Protein AF-A0AAW0VYF6-F1 (afdb_monomer_lite)

Foldseek 3Di:
DVVVVVVVVVVVVVVVVVVVVVVVVVVVVVVVVVVVVVVVVVVVVVVVVVVVVVVVVVVVVVVVVVVVVVVVVVVVVVVVVVVVVVVVVVVVVVVVVVVVVVVVVVVVVVVVVVVVVVVVVVVVVVVVVVVVVVVVVVVVVVVVVVVVVVVVVVVVVVVVVVPDDDDDDDDDDDDDDDDDDPPVVVVVVVVVVVVVVVVVVVVVVVVVVVVVVVVVVVVVVVVVVVVVVPDDDDDDDDDDDDDDDDDDDDPVVVVVVVVVVVVVVVVVVVVVVVVVVVVVVVVVVVVVVVVVVVVVVVVVVVVVVVVVVVVVVVVVVVVVVVVVVVVVVLVVVVVVLLVVLLVLLVVVDVVVDVPPPVSVVVNVVSVVVPPDDPDDDDDDDDPDDDDDDDDDDPDDDDDDDDDDDDDDDDDDDDDDDDDDDDDDDDDDDDDDDDDDDDDDDPSRVVSVVSVVVVVVSVVVVPPPPPPPDPDPVDPPDDPDD

Structure (mmCIF, N/CA/C/O backbone):
data_AF-A0AAW0VYF6-F1
#
_entry.id   AF-A0AAW0VYF6-F1
#
loop_
_atom_site.group_PDB
_atom_site.id
_atom_site.type_symbol
_atom_site.label_atom_id
_atom_site.label_alt_id
_atom_site.label_comp_id
_atom_site.label_asym_id
_atom_site.label_entity_id
_atom_site.label_seq_id
_atom_site.pdbx_PDB_ins_code
_atom_site.Cartn_x
_atom_site.Cartn_y
_atom_site.Cartn_z
_atom_site.occupancy
_atom_site.B_iso_or_equiv
_atom_site.auth_seq_id
_atom_site.auth_comp_id
_atom_site.auth_asym_id
_atom_site.auth_atom_id
_atom_site.pdbx_PDB_model_num
ATOM 1 N N . MET A 1 1 ? 61.467 30.767 -73.022 1.00 60.12 1 MET A N 1
ATOM 2 C CA . MET A 1 1 ? 61.068 32.018 -72.328 1.00 60.12 1 MET A CA 1
ATOM 3 C C . MET A 1 1 ? 59.554 32.211 -72.197 1.00 60.12 1 MET A C 1
ATOM 5 O O . MET A 1 1 ? 59.116 32.407 -71.076 1.00 60.12 1 MET A O 1
ATOM 9 N N . GLN A 1 2 ? 58.729 32.192 -73.259 1.00 68.88 2 GLN A N 1
ATOM 10 C CA . GLN A 1 2 ? 57.257 32.307 -73.104 1.00 68.88 2 GLN A CA 1
ATOM 11 C C . GLN A 1 2 ? 56.594 31.010 -72.595 1.00 68.88 2 GLN A C 1
ATOM 13 O O . GLN A 1 2 ? 55.731 31.084 -71.726 1.00 68.88 2 GLN A O 1
ATOM 18 N N . SER A 1 3 ? 57.045 29.833 -73.049 1.00 76.38 3 SER A N 1
ATOM 19 C CA . SER A 1 3 ? 56.560 28.525 -72.561 1.00 76.38 3 SER A CA 1
ATOM 20 C C . SER A 1 3 ? 56.814 28.326 -71.061 1.00 76.38 3 SER A C 1
ATOM 22 O O . SER A 1 3 ? 55.912 27.949 -70.318 1.00 76.38 3 SER A O 1
ATOM 24 N N . ASP A 1 4 ? 58.011 28.683 -70.590 1.00 80.81 4 ASP A N 1
ATOM 25 C CA . ASP A 1 4 ? 58.389 28.559 -69.174 1.00 80.81 4 ASP A CA 1
ATOM 26 C C . ASP A 1 4 ? 57.577 29.505 -68.283 1.00 80.81 4 ASP A C 1
ATOM 28 O O . ASP A 1 4 ? 57.214 29.145 -67.168 1.00 80.81 4 ASP A O 1
ATOM 32 N N . LYS A 1 5 ? 57.214 30.694 -68.792 1.00 83.50 5 LYS A N 1
ATOM 33 C CA . LYS A 1 5 ? 56.317 31.630 -68.095 1.00 83.50 5 LYS A CA 1
ATOM 34 C C . LYS A 1 5 ? 54.907 31.061 -67.941 1.00 83.50 5 LYS A C 1
ATOM 36 O O . LYS A 1 5 ? 54.306 31.225 -66.885 1.00 83.50 5 LYS A O 1
ATOM 41 N N . VAL A 1 6 ? 54.386 30.377 -68.962 1.00 86.50 6 VAL A N 1
ATOM 42 C CA . VAL A 1 6 ? 53.064 29.729 -68.902 1.00 86.50 6 VAL A CA 1
ATOM 43 C C . VAL A 1 6 ? 53.088 28.514 -67.970 1.00 86.50 6 VAL A C 1
ATOM 45 O O . VAL A 1 6 ? 52.163 28.339 -67.178 1.00 86.50 6 VAL A O 1
ATOM 48 N N . ALA A 1 7 ? 54.148 27.702 -68.009 1.00 88.25 7 ALA A N 1
ATOM 49 C CA . ALA A 1 7 ? 54.330 26.578 -67.092 1.00 88.25 7 ALA A CA 1
ATOM 50 C C . ALA A 1 7 ? 54.465 27.046 -65.632 1.00 88.25 7 ALA A C 1
ATOM 52 O O . ALA A 1 7 ? 53.787 26.514 -64.754 1.00 88.25 7 ALA A O 1
ATOM 53 N N . ALA A 1 8 ? 55.255 28.096 -65.380 1.00 86.19 8 ALA A N 1
ATOM 54 C CA . ALA A 1 8 ? 55.389 28.704 -64.060 1.00 86.19 8 ALA A CA 1
ATOM 55 C C . ALA A 1 8 ? 54.064 29.303 -63.564 1.00 86.19 8 ALA A C 1
ATOM 57 O O . ALA A 1 8 ? 53.697 29.086 -62.414 1.00 86.19 8 ALA A O 1
ATOM 58 N N . ALA A 1 9 ? 53.302 29.994 -64.420 1.00 87.94 9 ALA A N 1
ATOM 59 C CA . ALA A 1 9 ? 51.987 30.523 -64.056 1.00 87.94 9 ALA A CA 1
ATOM 60 C C . ALA A 1 9 ? 51.004 29.404 -63.672 1.00 87.94 9 ALA A C 1
ATOM 62 O O . ALA A 1 9 ? 50.344 29.508 -62.643 1.00 87.94 9 ALA A O 1
ATOM 63 N N . ARG A 1 10 ? 50.960 28.301 -64.436 1.00 90.44 10 ARG A N 1
ATOM 64 C CA . ARG A 1 10 ? 50.130 27.129 -64.103 1.00 90.44 10 ARG A CA 1
ATOM 65 C C . ARG A 1 10 ? 50.548 26.480 -62.782 1.00 90.44 10 ARG A C 1
ATOM 67 O O . ARG A 1 10 ? 49.679 26.176 -61.971 1.00 90.44 10 ARG A O 1
ATOM 74 N N . ALA A 1 11 ? 51.848 26.318 -62.539 1.00 94.00 11 ALA A N 1
ATOM 75 C CA . ALA A 1 11 ? 52.360 25.789 -61.274 1.00 94.00 11 ALA A CA 1
ATOM 76 C C . ALA A 1 11 ? 52.029 26.710 -60.085 1.00 94.00 11 ALA A C 1
ATOM 78 O O . ALA A 1 11 ? 51.655 26.236 -59.016 1.00 94.00 11 ALA A O 1
ATOM 79 N N . LEU A 1 12 ? 52.101 28.033 -60.270 1.00 92.25 12 LEU A N 1
ATOM 80 C CA . LEU A 1 12 ? 51.695 29.006 -59.253 1.00 92.25 12 LEU A CA 1
ATOM 81 C C . LEU A 1 12 ? 50.190 28.941 -58.970 1.00 92.25 12 LEU A C 1
ATOM 83 O O . LEU A 1 12 ? 49.800 28.986 -57.806 1.00 92.25 12 LEU A O 1
ATOM 87 N N . THR A 1 13 ? 49.347 28.783 -59.995 1.00 92.94 13 THR A N 1
ATOM 88 C CA . THR A 1 13 ? 47.901 28.581 -59.814 1.00 92.94 13 THR A CA 1
ATOM 89 C C . THR A 1 13 ? 47.601 27.284 -59.065 1.00 92.94 13 THR A C 1
ATOM 91 O O . THR A 1 13 ? 46.800 27.305 -58.138 1.00 92.94 13 THR A O 1
ATOM 94 N N . GLN A 1 14 ? 48.275 26.180 -59.402 1.00 94.12 14 GLN A N 1
ATOM 95 C CA . GLN A 1 14 ? 48.118 24.904 -58.695 1.00 94.12 14 GLN A CA 1
ATOM 96 C C . GLN A 1 14 ? 48.561 25.006 -57.233 1.00 94.12 14 GLN A C 1
ATOM 98 O O . GLN A 1 14 ? 47.829 24.595 -56.343 1.00 94.12 14 GLN A O 1
ATOM 103 N N . ASN A 1 15 ? 49.710 25.626 -56.959 1.00 94.69 15 ASN A N 1
ATOM 104 C CA . ASN A 1 15 ? 50.162 25.856 -55.586 1.00 94.69 15 ASN A CA 1
ATOM 105 C C . ASN A 1 15 ? 49.206 26.761 -54.806 1.00 94.69 15 ASN A C 1
ATOM 107 O O . ASN A 1 15 ? 49.029 26.568 -53.606 1.00 94.69 15 ASN A O 1
ATOM 111 N N . LYS A 1 16 ? 48.584 27.743 -55.469 1.00 95.56 16 LYS A N 1
ATOM 112 C CA . LYS A 1 16 ? 47.554 28.578 -54.850 1.00 95.56 16 LYS A CA 1
ATOM 113 C C . LYS A 1 16 ? 46.322 27.747 -54.481 1.00 95.56 16 LYS A C 1
ATOM 115 O O . LYS A 1 16 ? 45.887 27.819 -53.342 1.00 95.56 16 LYS A O 1
ATOM 120 N N . GLN A 1 17 ? 45.825 26.919 -55.399 1.00 94.81 17 GLN A N 1
ATOM 121 C CA . GLN A 1 17 ? 44.690 26.026 -55.141 1.00 94.81 17 GLN A CA 1
ATOM 122 C C . GLN A 1 17 ? 44.990 25.009 -54.035 1.00 94.81 17 GLN A C 1
ATOM 124 O O . GLN A 1 17 ? 44.157 24.797 -53.165 1.00 94.81 17 GLN A O 1
ATOM 129 N N . LEU A 1 18 ? 46.187 24.417 -54.020 1.00 95.88 18 LEU A N 1
ATOM 130 C CA . LEU A 1 18 ? 46.600 23.496 -52.958 1.00 95.88 18 LEU A CA 1
ATOM 131 C C . LEU A 1 18 ? 46.678 24.192 -51.596 1.00 95.88 18 LEU A C 1
ATOM 133 O O . LEU A 1 18 ? 46.304 23.596 -50.592 1.00 95.88 18 LEU A O 1
ATOM 137 N N . LYS A 1 19 ? 47.138 25.449 -51.547 1.00 96.94 19 LYS A N 1
ATOM 138 C CA . LYS A 1 19 ? 47.112 26.247 -50.314 1.00 96.94 19 LYS A CA 1
ATOM 139 C C . LYS A 1 19 ? 45.686 26.539 -49.860 1.00 96.94 19 LYS A C 1
ATOM 141 O O . LYS A 1 19 ? 45.402 26.337 -48.691 1.00 96.94 19 LYS A O 1
ATOM 146 N N . GLU A 1 20 ? 44.802 26.936 -50.774 1.00 96.19 20 GLU A N 1
ATOM 147 C CA . GLU A 1 20 ? 43.382 27.168 -50.473 1.00 96.19 20 GLU A CA 1
ATOM 148 C C . GLU A 1 20 ? 42.718 25.884 -49.927 1.00 96.19 20 GLU A C 1
ATOM 150 O O . GLU A 1 20 ? 42.061 25.925 -48.890 1.00 96.19 20 GLU A O 1
ATOM 155 N N . GLN A 1 21 ? 42.975 24.723 -50.541 1.00 95.06 21 GLN A N 1
ATOM 156 C CA . GLN A 1 21 ? 42.491 23.424 -50.050 1.00 95.06 21 GLN A CA 1
ATOM 157 C C . GLN A 1 21 ? 43.081 23.042 -48.685 1.00 95.06 21 GLN A C 1
ATOM 159 O O . GLN A 1 21 ? 42.386 22.472 -47.843 1.00 95.06 21 GLN A O 1
ATOM 164 N N . LEU A 1 22 ? 44.363 23.337 -48.450 1.00 96.31 22 LEU A N 1
ATOM 165 C CA . LEU A 1 22 ? 45.013 23.064 -47.170 1.00 96.31 22 LEU A CA 1
ATOM 166 C C . LEU A 1 22 ? 44.443 23.952 -46.057 1.00 96.31 22 LEU A C 1
ATOM 168 O O . LEU A 1 22 ? 44.199 23.460 -44.958 1.00 96.31 22 LEU A O 1
ATOM 172 N N . GLU A 1 23 ? 44.205 25.231 -46.343 1.00 95.75 23 GLU A N 1
ATOM 173 C CA . GLU A 1 23 ? 43.579 26.180 -45.417 1.00 95.75 23 GLU A CA 1
ATOM 174 C C . GLU A 1 23 ? 42.137 25.769 -45.085 1.00 95.75 23 GLU A C 1
ATOM 176 O O . GLU A 1 23 ? 41.746 25.791 -43.916 1.00 95.75 23 GLU A O 1
ATOM 181 N N . GLU A 1 24 ? 41.361 25.314 -46.074 1.00 96.38 24 GLU A N 1
ATOM 182 C CA . GLU A 1 24 ? 40.008 24.789 -45.857 1.00 96.38 24 GLU A CA 1
ATOM 183 C C . GLU A 1 24 ? 40.021 23.540 -44.964 1.00 96.38 24 GLU A C 1
ATOM 185 O O . GLU A 1 24 ? 39.260 23.461 -43.996 1.00 96.38 24 GLU A O 1
ATOM 190 N N . LEU A 1 25 ? 40.932 22.595 -45.222 1.00 95.88 25 LEU A N 1
ATOM 191 C CA . LEU A 1 25 ? 41.072 21.389 -44.406 1.00 95.88 25 LEU A CA 1
ATOM 192 C C . LEU A 1 25 ? 41.497 21.722 -42.968 1.00 95.88 25 LEU A C 1
ATOM 194 O O . LEU A 1 25 ? 40.961 21.152 -42.019 1.00 95.88 25 LEU A O 1
ATOM 198 N N . GLN A 1 26 ? 42.440 22.652 -42.794 1.00 95.62 26 GLN A N 1
ATOM 199 C CA . GLN A 1 26 ? 42.881 23.112 -41.475 1.00 95.62 26 GLN A CA 1
ATOM 200 C C . GLN A 1 26 ? 41.742 23.788 -40.708 1.00 95.62 26 GLN A C 1
ATOM 202 O O . GLN A 1 26 ? 41.527 23.481 -39.535 1.00 95.62 26 GLN A O 1
ATOM 207 N N . SER A 1 27 ? 40.975 24.654 -41.371 1.00 96.06 27 SER A N 1
ATOM 208 C CA . SER A 1 27 ? 39.793 25.294 -40.790 1.00 96.06 27 SER A CA 1
ATOM 209 C C . SER A 1 27 ? 38.741 24.258 -40.378 1.00 96.06 27 SER A C 1
ATOM 211 O O . SER A 1 27 ? 38.289 24.248 -39.231 1.00 96.06 27 SER A O 1
ATOM 213 N N . GLY A 1 28 ? 38.420 23.312 -41.267 1.00 97.12 28 GLY A N 1
ATOM 214 C CA . GLY A 1 28 ? 37.497 22.214 -40.982 1.00 97.12 28 GLY A CA 1
ATOM 215 C C . GLY A 1 28 ? 37.961 21.340 -39.814 1.00 97.12 28 GLY A C 1
ATOM 216 O O . GLY A 1 28 ? 37.156 20.992 -38.948 1.00 97.12 28 GLY A O 1
ATOM 217 N N . PHE A 1 29 ? 39.262 21.042 -39.733 1.00 97.19 29 PHE A N 1
ATOM 218 C CA . PHE A 1 29 ? 39.845 20.289 -38.625 1.00 97.19 29 PHE A CA 1
ATOM 219 C C . PHE A 1 29 ? 39.711 21.033 -37.293 1.00 97.19 29 PHE A C 1
ATOM 221 O O . PHE A 1 29 ? 39.291 20.430 -36.308 1.00 97.19 29 PHE A O 1
ATOM 228 N N . ILE A 1 30 ? 40.003 22.337 -37.253 1.00 97.38 30 ILE A N 1
ATOM 229 C CA . ILE A 1 30 ? 39.857 23.154 -36.038 1.00 97.38 30 ILE A CA 1
ATOM 230 C C . ILE A 1 30 ? 38.393 23.193 -35.593 1.00 97.38 30 ILE A C 1
ATOM 232 O O . ILE A 1 30 ? 38.102 22.953 -34.422 1.00 97.38 30 ILE A O 1
ATOM 236 N N . ILE A 1 31 ? 37.458 23.435 -36.517 1.00 96.75 31 ILE A N 1
ATOM 237 C CA . ILE A 1 31 ? 36.021 23.475 -36.211 1.00 96.75 31 ILE A CA 1
ATOM 238 C C . ILE A 1 31 ? 35.548 22.120 -35.674 1.00 96.75 31 ILE A C 1
ATOM 240 O O . ILE A 1 31 ? 34.869 22.066 -34.648 1.00 96.75 31 ILE A O 1
ATOM 244 N N . MET A 1 32 ? 35.924 21.018 -36.327 1.00 95.19 32 MET A N 1
ATOM 245 C CA . MET A 1 32 ? 35.526 19.678 -35.898 1.00 95.19 32 MET A CA 1
ATOM 246 C C . MET A 1 32 ? 36.180 19.283 -34.571 1.00 95.19 32 MET A C 1
ATOM 248 O O . MET A 1 32 ? 35.522 18.671 -33.734 1.00 95.19 32 MET A O 1
ATOM 252 N N . SER A 1 33 ? 37.435 19.672 -34.342 1.00 97.00 33 SER A N 1
ATOM 253 C CA . SER A 1 33 ? 38.137 19.455 -33.075 1.00 97.00 33 SER A CA 1
ATOM 254 C C . SER A 1 33 ? 37.480 20.227 -31.931 1.00 97.00 33 SER A C 1
ATOM 256 O O . SER A 1 33 ? 37.228 19.649 -30.877 1.00 97.00 33 SER A O 1
ATOM 258 N N . ASN A 1 34 ? 37.126 21.496 -32.148 1.00 96.94 34 ASN A N 1
ATOM 259 C CA . ASN A 1 34 ? 36.417 22.307 -31.157 1.00 96.94 34 ASN A CA 1
ATOM 260 C C . ASN A 1 34 ? 35.023 21.742 -30.867 1.00 96.94 34 ASN A C 1
ATOM 262 O O . ASN A 1 34 ? 34.639 21.610 -29.709 1.00 96.94 34 ASN A O 1
ATOM 266 N N . LYS A 1 35 ? 34.285 21.330 -31.905 1.00 97.31 35 LYS A N 1
ATOM 267 C CA . LYS A 1 35 ? 32.969 20.699 -31.738 1.00 97.31 35 LYS A CA 1
ATOM 268 C C . LYS A 1 35 ? 33.070 19.359 -31.010 1.00 97.31 35 LYS A C 1
ATOM 270 O O . LYS A 1 35 ? 32.222 19.054 -30.177 1.00 97.31 35 LYS A O 1
ATOM 275 N N . LYS A 1 36 ? 34.107 18.565 -31.294 1.00 97.31 36 LYS A N 1
ATOM 276 C CA . LYS A 1 36 ? 34.393 17.324 -30.567 1.00 97.31 36 LYS A CA 1
ATOM 277 C C . LYS A 1 36 ? 34.651 17.618 -29.091 1.00 97.31 36 LYS A C 1
ATOM 279 O O . LYS A 1 36 ? 34.055 16.944 -28.262 1.00 97.31 36 LYS A O 1
ATOM 284 N N . LEU A 1 37 ? 35.471 18.625 -28.782 1.00 97.25 37 LEU A N 1
ATOM 285 C CA . LEU A 1 37 ? 35.759 19.035 -27.406 1.00 97.25 37 LEU A CA 1
ATOM 286 C C . LEU A 1 37 ? 34.483 19.461 -26.664 1.00 97.25 37 LEU A C 1
ATOM 288 O O . LEU A 1 37 ? 34.203 18.953 -25.581 1.00 97.25 37 LEU A O 1
ATOM 292 N N . GLU A 1 38 ? 33.662 20.316 -27.275 1.00 97.50 38 GLU A N 1
ATOM 293 C CA . GLU A 1 38 ? 32.407 20.780 -26.674 1.00 97.50 38 GLU A CA 1
ATOM 294 C C . GLU A 1 38 ? 31.431 19.621 -26.409 1.00 97.50 38 GLU A C 1
ATOM 296 O O . GLU A 1 38 ? 30.803 19.554 -25.351 1.00 97.50 38 GLU A O 1
ATOM 301 N N . LEU A 1 39 ? 31.315 18.678 -27.351 1.00 97.00 39 LEU A N 1
ATOM 302 C CA . LEU A 1 39 ? 30.488 17.484 -27.172 1.00 97.00 39 LEU A CA 1
ATOM 303 C C . LEU A 1 39 ? 31.026 16.583 -26.056 1.00 97.00 39 LEU A C 1
ATOM 305 O O . LEU A 1 39 ? 30.230 16.058 -25.280 1.00 97.00 39 LEU A O 1
ATOM 309 N N . THR A 1 40 ? 32.348 16.423 -25.940 1.00 95.81 40 THR A N 1
ATOM 310 C CA . THR A 1 40 ? 32.945 15.639 -24.849 1.00 95.81 40 THR A CA 1
ATOM 311 C C . THR A 1 40 ? 32.747 16.296 -23.487 1.00 95.81 40 THR A C 1
ATOM 313 O O . THR A 1 40 ? 32.388 15.601 -22.543 1.00 95.81 40 THR A O 1
ATOM 316 N N . GLU A 1 41 ? 32.872 17.622 -23.384 1.00 97.38 41 GLU A N 1
ATOM 317 C CA . GLU A 1 41 ? 32.613 18.346 -22.132 1.00 97.38 41 GLU A CA 1
ATOM 318 C C . GLU A 1 41 ? 31.139 18.272 -21.719 1.00 97.38 41 GLU A C 1
ATOM 320 O O . GLU A 1 41 ? 30.823 18.123 -20.539 1.00 97.38 41 GLU A O 1
ATOM 325 N N . LYS A 1 42 ? 30.213 18.376 -22.684 1.00 97.69 42 LYS A N 1
ATOM 326 C CA . LYS A 1 42 ? 28.777 18.194 -22.428 1.00 97.69 42 LYS A CA 1
ATOM 327 C C . LYS A 1 42 ? 28.483 16.777 -21.947 1.00 97.69 42 LYS A C 1
ATOM 329 O O . LYS A 1 42 ? 27.793 16.617 -20.947 1.00 97.69 42 LYS A O 1
ATOM 334 N N . LEU A 1 43 ? 29.049 15.767 -22.606 1.00 96.88 43 LEU A N 1
ATOM 335 C CA . LEU A 1 43 ? 28.892 14.373 -22.199 1.00 96.88 43 LEU A CA 1
ATOM 336 C C . LEU A 1 43 ? 29.418 14.133 -20.776 1.00 96.88 43 LEU A C 1
ATOM 338 O O . LEU A 1 43 ? 28.752 13.473 -19.986 1.00 96.88 43 LEU A O 1
ATOM 342 N N . GLU A 1 44 ? 30.580 14.686 -20.430 1.00 95.44 44 GLU A N 1
ATOM 343 C CA . GLU A 1 44 ? 31.162 14.552 -19.092 1.00 95.44 44 GLU A CA 1
ATOM 344 C C . GLU A 1 44 ? 30.286 15.208 -18.015 1.00 95.44 44 GLU A C 1
ATOM 346 O O . GLU A 1 44 ? 30.034 14.604 -16.969 1.00 95.44 44 GLU A O 1
ATOM 351 N N . LYS A 1 45 ? 29.734 16.397 -18.291 1.00 97.12 45 LYS A N 1
ATOM 352 C CA . LYS A 1 45 ? 28.771 17.062 -17.397 1.00 97.12 45 LYS A CA 1
ATOM 353 C C . LYS A 1 45 ? 27.520 16.212 -17.179 1.00 97.12 45 LYS A C 1
ATOM 355 O O . LYS A 1 45 ? 27.141 15.995 -16.030 1.00 97.12 45 LYS A O 1
ATOM 360 N N . GLU A 1 46 ? 26.925 15.683 -18.246 1.00 95.31 46 GLU A N 1
ATOM 361 C CA . GLU A 1 46 ? 25.750 14.806 -18.145 1.00 95.31 46 GLU A CA 1
ATOM 362 C C . GLU A 1 46 ? 26.059 13.513 -17.376 1.00 95.31 46 GLU A C 1
ATOM 364 O O . GLU A 1 46 ? 25.257 13.067 -16.557 1.00 95.31 46 GLU A O 1
ATOM 369 N N . LEU A 1 47 ? 27.247 12.926 -17.557 1.00 95.56 47 LEU A N 1
ATOM 370 C CA . LEU A 1 47 ? 27.681 11.758 -16.783 1.00 95.56 47 LEU A CA 1
ATOM 371 C C . LEU A 1 47 ? 27.822 12.073 -15.287 1.00 95.56 47 LEU A C 1
ATOM 373 O O . LEU A 1 47 ? 27.416 11.261 -14.451 1.00 95.56 47 LEU A O 1
ATOM 377 N N . HIS A 1 48 ? 28.358 13.244 -14.935 1.00 96.50 48 HIS A N 1
ATOM 378 C CA . HIS A 1 48 ? 28.436 13.688 -13.544 1.00 96.50 48 HIS A CA 1
ATOM 379 C C . HIS A 1 48 ? 27.054 13.910 -12.927 1.00 96.50 48 HIS A C 1
ATOM 381 O O . HIS A 1 48 ? 26.813 13.441 -11.813 1.00 96.50 48 HIS A O 1
ATOM 387 N N . VAL A 1 49 ? 26.138 14.558 -13.652 1.00 97.50 49 VAL A N 1
ATOM 388 C CA . VAL A 1 49 ? 24.751 14.759 -13.206 1.00 97.50 49 VAL A CA 1
ATOM 389 C C . VAL A 1 49 ? 24.047 13.417 -13.026 1.00 97.50 49 VAL A C 1
ATOM 391 O O . VAL A 1 49 ? 23.476 13.164 -11.968 1.00 97.50 49 VAL A O 1
ATOM 394 N N . ARG A 1 50 ? 24.169 12.501 -13.994 1.00 95.69 50 ARG A N 1
ATOM 395 C CA . ARG A 1 50 ? 23.628 11.138 -13.890 1.00 95.69 50 ARG A CA 1
ATOM 396 C C . ARG A 1 50 ? 24.161 10.408 -12.657 1.00 95.69 50 ARG A C 1
ATOM 398 O O . ARG A 1 50 ? 23.401 9.729 -11.972 1.00 95.69 50 ARG A O 1
ATOM 405 N N . LYS A 1 51 ? 25.457 10.536 -12.356 1.00 97.38 51 LYS A N 1
ATOM 406 C CA . LYS A 1 51 ? 26.057 9.920 -11.164 1.00 97.38 51 LYS A CA 1
ATOM 407 C C . LYS A 1 51 ? 25.487 10.508 -9.871 1.00 97.38 51 LYS A C 1
ATOM 409 O O . LYS A 1 51 ? 25.207 9.740 -8.957 1.00 97.38 51 LYS A O 1
ATOM 414 N N . ALA A 1 52 ? 25.305 11.826 -9.805 1.00 96.94 52 ALA A N 1
ATOM 415 C CA . ALA A 1 52 ? 24.712 12.492 -8.647 1.00 96.94 52 ALA A CA 1
ATOM 416 C C . ALA A 1 52 ? 23.252 12.058 -8.431 1.00 96.94 52 ALA A C 1
ATOM 418 O O . ALA A 1 52 ? 22.900 11.642 -7.332 1.00 96.94 52 ALA A O 1
ATOM 419 N N . LEU A 1 53 ? 22.441 12.039 -9.494 1.00 95.62 53 LEU A N 1
ATOM 420 C CA . LEU A 1 53 ? 21.052 11.570 -9.432 1.00 95.62 53 LEU A CA 1
ATOM 421 C C . LEU A 1 53 ? 20.960 10.103 -9.000 1.00 95.62 53 LEU A C 1
ATOM 423 O O . LEU A 1 53 ? 20.126 9.754 -8.174 1.00 95.62 53 LEU A O 1
ATOM 427 N N . ASN A 1 54 ? 21.846 9.236 -9.497 1.00 96.06 54 ASN A N 1
ATOM 428 C CA . ASN A 1 54 ? 21.885 7.838 -9.065 1.00 96.06 54 ASN A CA 1
ATOM 429 C C . ASN A 1 54 ? 22.235 7.687 -7.576 1.00 96.06 54 ASN A C 1
ATOM 431 O O . ASN A 1 54 ? 21.717 6.784 -6.924 1.00 96.06 54 ASN A O 1
ATOM 435 N N . GLN A 1 55 ? 23.106 8.546 -7.036 1.00 97.12 55 GLN A N 1
ATOM 436 C CA . GLN A 1 55 ? 23.410 8.560 -5.602 1.00 97.12 55 GLN A CA 1
ATOM 437 C C . GLN A 1 55 ? 22.200 9.020 -4.784 1.00 97.12 55 GLN A C 1
ATOM 439 O O . GLN A 1 55 ? 21.883 8.384 -3.786 1.00 97.12 55 GLN A O 1
ATOM 444 N N . GLU A 1 56 ? 21.492 10.054 -5.238 1.00 97.94 56 GLU A N 1
ATOM 445 C CA . GLU A 1 56 ? 20.273 10.547 -4.586 1.00 97.94 56 GLU A CA 1
ATOM 446 C C . GLU A 1 56 ? 19.140 9.505 -4.609 1.00 97.94 56 GLU A C 1
ATOM 448 O O . GLU A 1 56 ? 18.486 9.262 -3.597 1.00 97.94 56 GLU A O 1
ATOM 453 N N . ILE A 1 57 ? 18.955 8.809 -5.735 1.00 96.00 57 ILE A N 1
ATOM 454 C CA . ILE A 1 57 ? 18.015 7.684 -5.842 1.00 96.00 57 ILE A CA 1
ATOM 455 C C . ILE A 1 57 ? 18.402 6.564 -4.869 1.00 96.00 57 ILE A C 1
ATOM 457 O O . ILE A 1 57 ? 17.529 5.986 -4.225 1.00 96.00 57 ILE A O 1
ATOM 461 N N . ALA A 1 58 ? 19.694 6.249 -4.737 1.00 95.75 58 ALA A N 1
ATOM 462 C CA . ALA A 1 58 ? 20.155 5.233 -3.794 1.00 95.75 58 ALA A CA 1
ATOM 463 C C . ALA A 1 58 ? 19.852 5.626 -2.338 1.00 95.75 58 ALA A C 1
ATOM 465 O O . ALA A 1 58 ? 19.306 4.804 -1.604 1.00 95.75 58 ALA A O 1
ATOM 466 N N . THR A 1 59 ? 20.118 6.878 -1.947 1.00 96.69 59 THR A N 1
ATOM 467 C CA . THR A 1 59 ? 19.810 7.368 -0.594 1.00 96.69 59 THR A CA 1
ATOM 468 C C . THR A 1 59 ? 18.309 7.390 -0.317 1.00 96.69 59 THR A C 1
ATOM 470 O O . THR A 1 59 ? 17.875 6.926 0.730 1.00 96.69 59 THR A O 1
ATOM 473 N N . LEU A 1 60 ? 17.489 7.836 -1.277 1.00 96.75 60 LEU A N 1
ATOM 474 C CA . LEU A 1 60 ? 16.030 7.835 -1.123 1.00 96.75 60 LEU A CA 1
ATOM 475 C C . LEU A 1 60 ? 15.469 6.415 -1.005 1.00 96.75 60 LEU A C 1
ATOM 477 O O . LEU A 1 60 ? 14.544 6.178 -0.231 1.00 96.75 60 LEU A O 1
ATOM 481 N N . ASN A 1 61 ? 16.024 5.454 -1.746 1.00 94.50 61 ASN A N 1
ATOM 482 C CA . ASN A 1 61 ? 15.638 4.053 -1.612 1.00 94.50 61 ASN A CA 1
ATOM 483 C C . ASN A 1 61 ? 15.997 3.496 -0.229 1.00 94.50 61 ASN A C 1
ATOM 485 O O . ASN A 1 61 ? 15.179 2.791 0.361 1.00 94.50 61 ASN A O 1
ATOM 489 N N . GLU A 1 62 ? 17.171 3.834 0.309 1.00 97.44 62 GLU A N 1
ATOM 490 C CA . GLU A 1 62 ? 17.568 3.455 1.669 1.00 97.44 62 GLU A CA 1
ATOM 491 C C . GLU A 1 62 ? 16.604 4.044 2.714 1.00 97.44 62 GLU A C 1
ATOM 493 O O . GLU A 1 62 ? 16.059 3.303 3.538 1.00 97.44 62 GLU A O 1
ATOM 498 N N . ASP A 1 63 ? 16.270 5.331 2.606 1.00 96.75 63 ASP A N 1
ATOM 499 C CA . ASP A 1 63 ? 15.299 5.991 3.486 1.00 96.75 63 ASP A CA 1
ATOM 500 C C . ASP A 1 63 ? 13.909 5.343 3.404 1.00 96.75 63 ASP A C 1
ATOM 502 O O . ASP A 1 63 ? 13.278 5.081 4.431 1.00 96.75 63 ASP A O 1
ATOM 506 N N . ILE A 1 64 ? 13.437 5.007 2.197 1.00 96.94 64 ILE A N 1
ATOM 507 C CA . ILE A 1 64 ? 12.173 4.283 2.001 1.00 96.94 64 ILE A CA 1
ATOM 508 C C . ILE A 1 64 ? 12.226 2.913 2.683 1.00 96.94 64 ILE A C 1
ATOM 510 O O . ILE A 1 64 ? 11.250 2.518 3.326 1.00 96.94 64 ILE A O 1
ATOM 514 N N . THR A 1 65 ? 13.330 2.171 2.558 1.00 95.88 65 THR A N 1
ATOM 515 C CA . THR A 1 65 ? 13.465 0.865 3.223 1.00 95.88 65 THR A CA 1
ATOM 516 C C . THR A 1 65 ? 13.468 0.991 4.745 1.00 95.88 65 THR A C 1
ATOM 518 O O . THR A 1 65 ? 12.770 0.225 5.410 1.00 95.88 65 THR A O 1
ATOM 521 N N . ASN A 1 66 ? 14.148 2.000 5.292 1.00 97.94 66 ASN A N 1
ATOM 522 C CA . ASN A 1 66 ? 14.181 2.279 6.726 1.00 97.94 66 ASN A CA 1
ATOM 523 C C . ASN A 1 66 ? 12.791 2.674 7.257 1.00 97.94 66 ASN A C 1
ATOM 525 O O . ASN A 1 66 ? 12.299 2.094 8.222 1.00 97.94 66 ASN A O 1
ATOM 529 N N . MET A 1 67 ? 12.094 3.587 6.574 1.00 95.56 67 MET A N 1
ATOM 530 C CA . MET A 1 67 ? 10.730 3.992 6.937 1.00 95.56 67 MET A CA 1
ATOM 531 C C . MET A 1 67 ? 9.744 2.820 6.875 1.00 95.56 67 MET A C 1
ATOM 533 O O . MET A 1 67 ? 8.901 2.676 7.760 1.00 95.56 67 MET A O 1
ATOM 537 N N . LYS A 1 68 ? 9.861 1.944 5.867 1.00 96.94 68 LYS A N 1
ATOM 538 C CA . LYS A 1 68 ? 9.062 0.711 5.785 1.00 96.94 68 LYS A CA 1
ATOM 539 C C . LYS A 1 68 ? 9.334 -0.217 6.967 1.00 96.94 68 LYS A C 1
ATOM 541 O O . LYS A 1 68 ? 8.385 -0.745 7.538 1.00 96.94 68 LYS A O 1
ATOM 546 N N . GLN A 1 69 ? 10.598 -0.397 7.351 1.00 96.69 69 GLN A N 1
ATOM 547 C CA . GLN A 1 69 ? 10.956 -1.215 8.509 1.00 96.69 69 GLN A CA 1
ATOM 548 C C 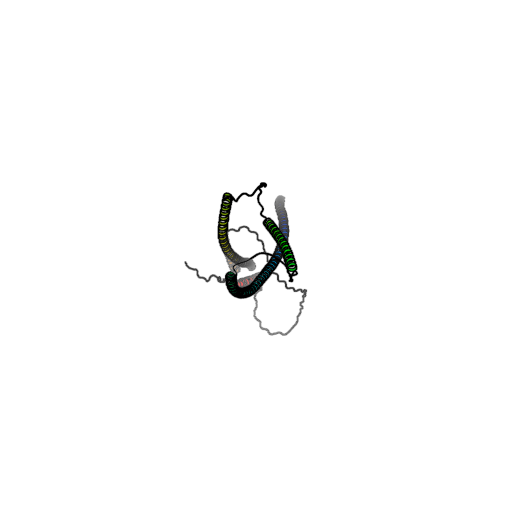. GLN A 1 69 ? 10.373 -0.642 9.808 1.00 96.69 69 GLN A C 1
ATOM 550 O O . GLN A 1 69 ? 9.750 -1.379 10.570 1.00 96.69 69 GLN A O 1
ATOM 555 N N . GLN A 1 70 ? 10.489 0.671 10.024 1.00 97.25 70 GLN A N 1
ATOM 556 C CA . GLN A 1 70 ? 9.897 1.337 11.189 1.00 97.25 70 GLN A CA 1
ATOM 557 C C . GLN A 1 70 ? 8.373 1.195 11.225 1.00 97.25 70 GLN A C 1
ATOM 559 O O . GLN A 1 70 ? 7.798 1.015 12.296 1.00 97.25 70 GLN A O 1
ATOM 564 N N . LEU A 1 71 ? 7.708 1.249 10.069 1.00 95.56 71 LEU A N 1
ATOM 565 C CA . LEU A 1 71 ? 6.261 1.066 9.984 1.00 95.56 71 LEU A CA 1
ATOM 566 C C . LEU A 1 71 ? 5.860 -0.361 10.380 1.00 95.56 71 LEU A C 1
ATOM 568 O O . LEU A 1 71 ? 4.948 -0.527 11.183 1.00 95.56 71 LEU A O 1
ATOM 572 N N . VAL A 1 72 ? 6.596 -1.376 9.918 1.00 97.62 72 VAL A N 1
ATOM 573 C CA . VAL A 1 72 ? 6.382 -2.778 10.324 1.00 97.62 72 VAL A CA 1
ATOM 574 C C . VAL A 1 72 ? 6.595 -2.970 11.830 1.00 97.62 72 VAL A C 1
ATOM 576 O O . VAL A 1 72 ? 5.816 -3.667 12.481 1.00 97.62 72 VAL A O 1
ATOM 579 N N . GLU A 1 73 ? 7.621 -2.344 12.407 1.00 96.69 73 GLU A N 1
ATOM 580 C CA . GLU A 1 73 ? 7.851 -2.371 13.857 1.00 96.69 73 GLU A CA 1
ATOM 581 C C . GLU A 1 73 ? 6.706 -1.692 14.623 1.00 96.69 73 GLU A C 1
ATOM 583 O O . GLU A 1 73 ? 6.228 -2.230 15.621 1.00 96.69 73 GLU A O 1
ATOM 588 N N . LYS A 1 74 ? 6.195 -0.557 14.129 1.00 95.69 74 LYS A N 1
ATOM 589 C CA . LYS A 1 74 ? 5.051 0.137 14.739 1.00 95.69 74 LYS A CA 1
ATOM 590 C C . LYS A 1 74 ? 3.748 -0.642 14.619 1.00 95.69 74 LYS A C 1
ATOM 592 O O . LYS A 1 74 ? 2.992 -0.682 15.587 1.00 95.69 74 LYS A O 1
ATOM 597 N N . ASP A 1 75 ? 3.500 -1.300 13.493 1.00 96.00 75 ASP A N 1
ATOM 598 C CA . ASP A 1 75 ? 2.354 -2.199 13.342 1.00 96.00 75 ASP A CA 1
ATOM 599 C C . ASP A 1 75 ? 2.441 -3.355 14.340 1.00 96.00 75 ASP A C 1
ATOM 601 O O . ASP A 1 75 ? 1.448 -3.699 14.986 1.00 96.00 75 ASP A O 1
ATOM 605 N N . ARG A 1 76 ? 3.646 -3.900 14.554 1.00 96.75 76 ARG A N 1
ATOM 606 C CA . ARG A 1 76 ? 3.883 -4.912 15.586 1.00 96.75 76 ARG A CA 1
ATOM 607 C C . ARG A 1 76 ? 3.583 -4.369 16.988 1.00 96.75 76 ARG A C 1
ATOM 609 O O . ARG A 1 76 ? 2.850 -5.023 17.730 1.00 96.75 76 ARG A O 1
ATOM 616 N N . ASP A 1 77 ? 4.058 -3.175 17.337 1.00 96.75 77 ASP A N 1
ATOM 617 C CA . ASP A 1 77 ? 3.737 -2.526 18.620 1.00 96.75 77 ASP A CA 1
ATOM 618 C C . ASP A 1 77 ? 2.215 -2.358 18.802 1.00 96.75 77 ASP A C 1
ATOM 620 O O . ASP A 1 77 ? 1.670 -2.667 19.864 1.00 96.75 77 ASP A O 1
ATOM 624 N N . ILE A 1 78 ? 1.507 -1.916 17.755 1.00 96.75 78 ILE A N 1
ATOM 625 C CA . ILE A 1 78 ? 0.048 -1.736 17.765 1.00 96.75 78 ILE A CA 1
ATOM 626 C C . ILE A 1 78 ? -0.667 -3.071 17.988 1.00 96.75 78 ILE A C 1
ATOM 628 O O . ILE A 1 78 ? -1.615 -3.123 18.774 1.00 96.75 78 ILE A O 1
ATOM 632 N N . THR A 1 79 ? -0.231 -4.150 17.330 1.00 96.25 79 THR A N 1
ATOM 633 C CA . THR A 1 79 ? -0.821 -5.482 17.544 1.00 96.25 79 THR A CA 1
ATOM 634 C C . THR A 1 79 ? -0.653 -5.951 18.986 1.00 96.25 79 THR A C 1
ATOM 636 O O . THR A 1 79 ? -1.637 -6.342 19.606 1.00 96.25 79 THR A O 1
ATOM 639 N N . VAL A 1 80 ? 0.539 -5.796 19.569 1.00 97.50 80 VAL A N 1
ATOM 640 C CA . VAL A 1 80 ? 0.799 -6.171 20.968 1.00 97.50 80 VAL A CA 1
ATOM 641 C C . VAL A 1 80 ? -0.042 -5.334 21.934 1.00 97.50 80 VAL A C 1
ATOM 643 O O . VAL A 1 80 ? -0.615 -5.863 22.885 1.00 97.50 80 VAL A O 1
ATOM 646 N N . LEU A 1 81 ? -0.161 -4.024 21.704 1.00 96.38 81 LEU A N 1
ATOM 647 C CA . LEU A 1 81 ? -1.008 -3.161 22.532 1.00 96.38 81 LEU A CA 1
ATOM 648 C C . LEU A 1 81 ? -2.491 -3.532 22.425 1.00 96.38 81 LEU A C 1
ATOM 650 O O . LEU A 1 81 ? -3.199 -3.483 23.431 1.00 96.38 81 LEU A O 1
ATOM 654 N N . ARG A 1 82 ? -2.956 -3.933 21.237 1.00 96.44 82 ARG A N 1
ATOM 655 C CA . ARG A 1 82 ? -4.323 -4.424 21.033 1.00 96.44 82 ARG A CA 1
ATOM 656 C C . ARG A 1 82 ? -4.566 -5.718 21.807 1.00 96.44 82 ARG A C 1
ATOM 658 O O . ARG A 1 82 ? -5.526 -5.774 22.568 1.00 96.44 82 ARG A O 1
ATOM 665 N N . GLU A 1 83 ? -3.680 -6.703 21.679 1.00 96.12 83 GLU A N 1
ATOM 666 C CA . GLU A 1 83 ? -3.761 -7.974 22.413 1.00 96.12 83 GLU A CA 1
ATOM 667 C C . GLU A 1 83 ? -3.756 -7.749 23.933 1.00 96.12 83 GLU A C 1
ATOM 669 O O . GLU A 1 83 ? -4.562 -8.327 24.664 1.00 96.12 83 GLU A O 1
ATOM 674 N N . ASN A 1 84 ? -2.901 -6.844 24.419 1.00 96.50 84 ASN A N 1
ATOM 675 C CA . ASN A 1 84 ? -2.866 -6.463 25.830 1.00 96.50 84 ASN A CA 1
ATOM 676 C C . ASN A 1 84 ? -4.175 -5.796 26.282 1.00 96.50 84 ASN A C 1
ATOM 678 O O . ASN A 1 84 ? -4.665 -6.087 27.374 1.00 96.50 84 ASN A O 1
ATOM 682 N N . GLY A 1 85 ? -4.753 -4.919 25.456 1.00 95.81 85 GLY A N 1
ATOM 683 C CA . GLY A 1 85 ? -6.038 -4.274 25.728 1.00 95.81 85 GLY A CA 1
ATOM 684 C C . GLY A 1 85 ? -7.201 -5.268 25.772 1.00 95.81 85 GLY A C 1
ATOM 685 O O . GLY A 1 85 ? -8.014 -5.219 26.695 1.00 95.81 85 GLY A O 1
ATOM 686 N N . GLU A 1 86 ? -7.252 -6.205 24.825 1.00 96.25 86 GLU A N 1
ATOM 687 C CA . GLU A 1 86 ? -8.247 -7.285 24.784 1.00 96.25 86 GLU A CA 1
ATOM 688 C C . GLU A 1 86 ? -8.127 -8.205 26.007 1.00 96.25 86 GLU A C 1
ATOM 690 O O . GLU A 1 86 ? -9.129 -8.500 26.662 1.00 96.25 86 GLU A O 1
ATOM 695 N N . SER A 1 87 ? -6.901 -8.588 26.377 1.00 97.00 87 SER A N 1
ATOM 696 C CA . SER A 1 87 ? -6.615 -9.393 27.570 1.00 97.00 87 SER A CA 1
ATOM 697 C C . SER A 1 87 ? -7.046 -8.690 28.862 1.00 97.00 87 SER A C 1
ATOM 699 O O . SER A 1 87 ? -7.731 -9.280 29.704 1.00 97.00 87 SER A O 1
ATOM 701 N N . LEU A 1 88 ? -6.722 -7.400 29.009 1.00 96.12 88 LEU A N 1
ATOM 702 C CA . LEU A 1 88 ? -7.130 -6.612 30.172 1.00 96.12 88 LEU A CA 1
ATOM 703 C C . LEU A 1 88 ? -8.654 -6.441 30.236 1.00 96.12 88 LEU A C 1
ATOM 705 O O . LEU A 1 88 ? -9.240 -6.554 31.314 1.00 96.12 88 LEU A O 1
ATOM 709 N N . GLY A 1 89 ? -9.305 -6.221 29.090 1.00 96.62 89 GLY A N 1
ATOM 710 C CA . GLY A 1 89 ? -10.762 -6.169 28.983 1.00 96.62 89 GLY A CA 1
ATOM 711 C C . GLY A 1 89 ? -11.422 -7.479 29.417 1.00 96.62 89 GLY A C 1
ATOM 712 O O . GLY A 1 89 ? -12.356 -7.461 30.221 1.00 96.62 89 GLY A O 1
ATOM 713 N N . ALA A 1 90 ? -10.893 -8.619 28.966 1.00 96.12 90 ALA A N 1
ATOM 714 C CA . ALA A 1 90 ? -11.357 -9.939 29.390 1.00 96.12 90 ALA A CA 1
ATOM 715 C C . ALA A 1 90 ? -11.165 -10.158 30.901 1.00 96.12 90 ALA A C 1
ATOM 717 O O . ALA A 1 90 ? -12.061 -10.675 31.573 1.00 96.12 90 ALA A O 1
ATOM 718 N N . HIS A 1 91 ? -10.035 -9.715 31.462 1.00 95.94 91 HIS A N 1
ATOM 719 C CA . HIS A 1 91 ? -9.777 -9.822 32.896 1.00 95.94 91 HIS A CA 1
ATOM 720 C C . HIS A 1 91 ? -10.754 -8.977 33.726 1.00 95.94 91 HIS A C 1
ATOM 722 O O . HIS A 1 91 ? -11.340 -9.482 34.683 1.00 95.94 91 HIS A O 1
ATOM 728 N N . LEU A 1 92 ? -11.003 -7.726 33.326 1.00 94.88 92 LEU A N 1
ATOM 729 C CA . LEU A 1 92 ? -11.995 -6.857 33.969 1.00 94.88 92 LEU A CA 1
ATOM 730 C C . LEU A 1 92 ? -13.406 -7.445 33.893 1.00 94.88 92 LEU A C 1
ATOM 732 O O . LEU A 1 92 ? -14.132 -7.415 34.885 1.00 94.88 92 LEU A O 1
ATOM 736 N N . MET A 1 93 ? -13.785 -8.018 32.747 1.00 94.94 93 MET A N 1
ATOM 737 C CA . MET A 1 93 ? -15.075 -8.689 32.584 1.00 94.94 93 MET A CA 1
ATOM 738 C C . MET A 1 93 ? -15.205 -9.892 33.527 1.00 94.94 93 MET A C 1
ATOM 740 O O . MET A 1 93 ? -16.235 -10.043 34.183 1.00 94.94 93 MET A O 1
ATOM 744 N N . SER A 1 94 ? -14.145 -10.697 33.666 1.00 95.38 94 SER A N 1
ATOM 745 C CA . SER A 1 94 ? -14.108 -11.824 34.603 1.00 95.38 94 SER A CA 1
ATOM 746 C C . SER A 1 94 ? -14.200 -11.373 36.064 1.00 95.38 94 SER A C 1
ATOM 748 O O . SER A 1 94 ? -14.913 -12.007 36.843 1.00 95.38 94 SER A O 1
ATOM 750 N N . ILE A 1 95 ? -13.511 -10.290 36.448 1.00 94.94 95 ILE A N 1
ATOM 751 C CA . ILE A 1 95 ? -13.593 -9.727 37.805 1.00 94.94 95 ILE A CA 1
ATOM 752 C C . ILE A 1 95 ? -15.018 -9.250 38.080 1.00 94.94 95 ILE A C 1
ATOM 754 O O . ILE A 1 95 ? -15.615 -9.685 39.064 1.00 94.94 95 ILE A O 1
ATOM 758 N N . ASN A 1 96 ? -15.598 -8.437 37.192 1.00 92.69 96 ASN A N 1
ATOM 759 C CA . ASN A 1 96 ? -16.965 -7.935 37.352 1.00 92.69 96 ASN A CA 1
ATOM 760 C C . ASN A 1 96 ? -17.987 -9.070 37.450 1.00 92.69 96 ASN A C 1
ATOM 762 O O . ASN A 1 96 ? -18.860 -9.039 38.314 1.00 92.69 96 ASN A O 1
ATOM 766 N N . GLN A 1 97 ? -17.861 -10.098 36.606 1.00 94.06 97 GLN A N 1
ATOM 767 C CA . GLN A 1 97 ? -18.741 -11.261 36.655 1.00 94.06 97 GLN A CA 1
ATOM 768 C C . GLN A 1 97 ? -18.603 -12.018 37.982 1.00 94.06 97 GLN A C 1
ATOM 770 O O . GLN A 1 97 ? -19.613 -12.380 38.585 1.00 94.06 97 GLN A O 1
ATOM 775 N N . SER A 1 98 ? -17.372 -12.225 38.462 1.00 92.50 98 SER A N 1
ATOM 776 C CA . SER A 1 98 ? -17.133 -12.873 39.756 1.00 92.50 98 SER A CA 1
ATOM 777 C C . SER A 1 98 ? -17.712 -12.062 40.917 1.00 92.50 98 SER A C 1
ATOM 779 O O . SER A 1 98 ? -18.306 -12.640 41.824 1.00 92.50 98 SER A O 1
ATOM 781 N N . GLN A 1 99 ? -17.622 -10.731 40.842 1.00 93.31 99 GLN A N 1
ATOM 782 C CA . GLN A 1 99 ? -18.113 -9.832 41.876 1.00 93.31 99 GLN A CA 1
ATOM 783 C C . GLN A 1 99 ? -19.643 -9.777 41.906 1.00 93.31 99 GLN A C 1
ATOM 785 O O . GLN A 1 99 ? -20.245 -9.934 42.965 1.00 93.31 99 GLN A O 1
ATOM 790 N N . HIS A 1 100 ? -20.292 -9.691 40.742 1.00 92.31 100 HIS A N 1
ATOM 791 C CA . HIS A 1 100 ? -21.744 -9.857 40.646 1.00 92.31 100 HIS A CA 1
ATOM 792 C C . HIS A 1 100 ? -22.203 -11.209 41.195 1.00 92.31 100 HIS A C 1
ATOM 794 O O . HIS A 1 100 ? -23.190 -11.273 41.925 1.00 92.31 100 HIS A O 1
ATOM 800 N N . GLN A 1 101 ? -21.478 -12.290 40.894 1.00 92.50 101 GLN A N 1
ATOM 801 C CA . GLN A 1 101 ? -21.809 -13.604 41.436 1.00 92.50 101 GLN A CA 1
ATOM 802 C C . GLN A 1 101 ? -21.682 -13.633 42.965 1.00 92.50 101 GLN A C 1
ATOM 804 O O . GLN A 1 101 ? -22.544 -14.208 43.632 1.00 92.50 101 GLN A O 1
ATOM 809 N N . THR A 1 102 ? -20.645 -13.014 43.540 1.00 92.50 102 THR A N 1
ATOM 810 C CA . THR A 1 102 ? -20.506 -12.923 45.000 1.00 92.50 102 THR A CA 1
ATOM 811 C C . THR A 1 102 ? -21.596 -12.072 45.636 1.00 92.50 102 THR A C 1
ATOM 813 O O . THR A 1 102 ? -22.130 -12.489 46.659 1.00 92.50 102 THR A O 1
ATOM 816 N N . ASP A 1 103 ? -21.979 -10.951 45.026 1.00 93.38 103 ASP A N 1
ATOM 817 C CA . ASP A 1 103 ? -23.021 -10.062 45.554 1.00 93.38 103 ASP A CA 1
ATOM 818 C C . ASP A 1 103 ? -24.389 -10.757 45.547 1.00 93.38 103 ASP A C 1
ATOM 820 O O . ASP A 1 103 ? -25.109 -10.739 46.546 1.00 93.38 103 ASP A O 1
ATOM 824 N N . VAL A 1 104 ? -24.720 -11.460 44.456 1.00 93.31 104 VAL A N 1
ATOM 825 C CA . VAL A 1 104 ? -25.938 -12.282 44.362 1.00 93.31 104 VAL A CA 1
ATOM 826 C C . VAL A 1 104 ? -25.928 -13.390 45.415 1.00 93.31 104 VAL A C 1
ATOM 828 O O . VAL A 1 104 ? -26.933 -13.603 46.094 1.00 93.31 104 VAL A O 1
ATOM 831 N N . ASN A 1 105 ? -24.793 -14.071 45.601 1.00 93.19 105 ASN A N 1
ATOM 832 C CA . ASN A 1 105 ? -24.666 -15.120 46.612 1.00 93.19 105 ASN A CA 1
ATOM 833 C C . ASN A 1 105 ? -24.817 -14.567 48.041 1.00 93.19 105 ASN A C 1
ATOM 835 O O . ASN A 1 105 ? -25.502 -15.183 48.857 1.00 93.19 105 ASN A O 1
ATOM 839 N N . GLN A 1 106 ? -24.224 -13.408 48.350 1.00 94.56 106 GLN A N 1
ATOM 840 C CA . GLN A 1 106 ? -24.368 -12.746 49.652 1.00 94.56 106 GLN A CA 1
ATOM 841 C C . GLN A 1 106 ? -25.813 -12.298 49.898 1.00 94.56 106 GLN A C 1
ATOM 843 O O . GLN A 1 106 ? -26.351 -12.526 50.981 1.00 94.56 106 GLN A O 1
ATOM 848 N N . MET A 1 107 ? -26.471 -11.723 48.887 1.00 93.69 107 MET A N 1
ATOM 849 C CA . MET A 1 107 ? -27.872 -11.312 48.985 1.00 93.69 107 MET A CA 1
ATOM 850 C C . MET A 1 107 ? -28.795 -12.513 49.219 1.00 93.69 107 MET A C 1
ATOM 852 O O . MET A 1 107 ? -29.689 -12.446 50.061 1.00 93.69 107 MET A O 1
ATOM 856 N N . MET A 1 108 ? -28.547 -13.633 48.535 1.00 94.12 108 MET A N 1
ATOM 857 C CA . MET A 1 108 ? -29.289 -14.878 48.738 1.00 94.12 108 MET A CA 1
ATOM 858 C C . MET A 1 108 ? -29.114 -15.421 50.164 1.00 94.12 108 MET A C 1
ATOM 860 O O . MET A 1 108 ? -30.100 -15.796 50.795 1.00 94.12 108 MET A O 1
ATOM 864 N N . GLN A 1 109 ? -27.893 -15.400 50.710 1.00 94.38 109 GLN A N 1
ATOM 865 C CA . GLN A 1 109 ? -27.636 -15.812 52.096 1.00 94.38 109 GLN A CA 1
ATOM 866 C C . GLN A 1 109 ? -28.336 -14.906 53.118 1.00 94.38 109 GLN A C 1
ATOM 868 O O . GLN A 1 109 ? -28.936 -15.411 54.066 1.00 94.38 109 GLN A O 1
ATOM 873 N N . ALA A 1 110 ? -28.300 -13.584 52.922 1.00 94.75 110 ALA A N 1
ATOM 874 C CA . ALA A 1 110 ? -28.985 -12.632 53.795 1.00 94.75 110 ALA A CA 1
ATOM 875 C C . ALA A 1 110 ? -30.510 -12.824 53.755 1.00 94.75 110 ALA A C 1
ATOM 877 O O . ALA A 1 110 ? -31.167 -12.831 54.796 1.00 94.75 110 ALA A O 1
ATOM 878 N N . MET A 1 111 ? -31.071 -13.046 52.563 1.00 93.75 111 MET A N 1
ATOM 879 C CA . MET A 1 111 ? -32.497 -13.325 52.394 1.00 93.75 111 MET A CA 1
ATOM 880 C C . MET A 1 111 ? -32.905 -14.635 53.079 1.00 93.75 111 MET A C 1
ATOM 882 O O . MET A 1 111 ? -33.961 -14.700 53.707 1.00 93.75 111 MET A O 1
ATOM 886 N N . GLU A 1 112 ? -32.057 -15.663 53.027 1.00 94.88 112 GLU A N 1
ATOM 887 C CA . GLU A 1 112 ? -32.303 -16.923 53.728 1.00 94.88 112 GLU A CA 1
ATOM 888 C C . GLU A 1 112 ? -32.225 -16.770 55.258 1.00 94.88 112 GLU A C 1
ATOM 890 O O . GLU A 1 112 ? -33.030 -17.364 55.978 1.00 94.88 112 GLU A O 1
ATOM 895 N N . GLN A 1 113 ? -31.300 -15.954 55.775 1.00 94.50 113 GLN A N 1
ATOM 896 C CA . GLN A 1 113 ? -31.221 -15.643 57.209 1.00 94.50 113 GLN A CA 1
ATOM 897 C C . GLN A 1 113 ? -32.466 -14.897 57.698 1.00 94.50 113 GLN A C 1
ATOM 899 O O . GLN A 1 113 ? -33.087 -15.336 58.663 1.00 94.50 113 GLN A O 1
ATOM 904 N N . LEU A 1 114 ? -32.882 -13.846 56.987 1.00 94.75 114 LEU A N 1
ATOM 905 C CA . LEU A 1 114 ? -34.120 -13.111 57.270 1.00 94.75 114 LEU A CA 1
ATOM 906 C C . LEU A 1 114 ? -35.349 -14.025 57.225 1.00 94.75 114 LEU A C 1
ATOM 908 O O . LEU A 1 114 ? -36.232 -13.922 58.073 1.00 94.75 114 LEU A O 1
ATOM 912 N N . SER A 1 115 ? -35.402 -14.955 56.268 1.00 94.62 115 SER A N 1
ATOM 913 C CA . SER A 1 115 ? -36.472 -15.952 56.211 1.00 94.62 115 SER A CA 1
ATOM 914 C C . SER A 1 115 ? -36.484 -16.842 57.456 1.00 94.62 115 SER A C 1
ATOM 916 O O . SER A 1 115 ? -37.559 -17.112 57.984 1.00 94.62 115 SER A O 1
ATOM 918 N N . LYS A 1 116 ? -35.317 -17.290 57.937 1.00 94.38 116 LYS A N 1
ATOM 919 C CA . LYS A 1 116 ? -35.212 -18.100 59.162 1.00 94.38 116 LYS A CA 1
ATOM 920 C C . LYS A 1 116 ? -35.633 -17.302 60.395 1.00 94.38 116 LYS A C 1
ATOM 922 O O . LYS A 1 116 ? -36.397 -17.815 61.207 1.00 94.38 116 LYS A O 1
ATOM 927 N N . GLU A 1 117 ? -35.205 -16.050 60.519 1.00 94.31 117 GLU A N 1
ATOM 928 C CA . GLU A 1 117 ? -35.632 -15.175 61.618 1.00 94.31 117 GLU A CA 1
ATOM 929 C C . GLU A 1 117 ? -37.143 -14.920 61.602 1.00 94.31 117 GLU A C 1
ATOM 931 O O . GLU A 1 117 ? -37.791 -15.033 62.637 1.00 94.31 117 GLU A O 1
ATOM 936 N N . ASN A 1 118 ? -37.749 -14.667 60.439 1.00 92.81 118 ASN A N 1
ATOM 937 C CA . ASN A 1 118 ? -39.205 -14.527 60.354 1.00 92.81 118 ASN A CA 1
ATOM 938 C C . ASN A 1 118 ? -39.931 -15.795 60.818 1.00 92.81 118 ASN A C 1
ATOM 940 O O . ASN A 1 118 ? -40.886 -15.689 61.584 1.00 92.81 118 ASN A O 1
ATOM 944 N N . THR A 1 119 ? -39.450 -16.988 60.445 1.00 94.94 119 THR A N 1
ATOM 945 C CA . THR A 1 119 ? -40.062 -18.240 60.925 1.00 94.94 119 THR A CA 1
ATOM 946 C C . THR A 1 119 ? -39.946 -18.411 62.440 1.00 94.94 119 THR A C 1
ATOM 948 O O . THR A 1 119 ? -40.897 -18.850 63.082 1.00 94.94 119 THR A O 1
ATOM 951 N N . THR A 1 120 ? -38.823 -18.018 63.055 1.00 94.44 120 THR A N 1
ATOM 952 C CA . THR A 1 120 ? -38.693 -18.096 64.517 1.00 94.44 120 THR A CA 1
ATOM 953 C C . THR A 1 120 ? -39.579 -17.063 65.207 1.00 94.44 120 THR A C 1
ATOM 955 O O . THR A 1 120 ? -40.220 -17.390 66.207 1.00 94.44 120 THR A O 1
ATOM 958 N N . TYR A 1 121 ? -39.682 -15.841 64.673 1.00 93.31 121 TYR A N 1
ATOM 959 C CA . TYR A 1 121 ? -40.607 -14.831 65.185 1.00 93.31 121 TYR A CA 1
ATOM 960 C C . TYR A 1 121 ? -42.065 -15.290 65.097 1.00 93.31 121 TYR A C 1
ATOM 962 O O . TYR A 1 121 ? -42.791 -15.139 66.079 1.00 93.31 121 TYR A O 1
ATOM 970 N N . GLU A 1 122 ? -42.481 -15.910 63.991 1.00 94.38 122 GLU A N 1
ATOM 971 C CA . GLU A 1 122 ? -43.818 -16.502 63.847 1.00 94.38 122 GLU A CA 1
ATOM 972 C C . GLU A 1 122 ? -44.089 -17.565 64.925 1.00 94.38 122 GLU A C 1
ATOM 974 O O . GLU A 1 122 ? -45.128 -17.529 65.591 1.00 94.38 122 GLU A O 1
ATOM 979 N N . GLU A 1 123 ? -43.132 -18.462 65.188 1.00 95.06 123 GLU A N 1
ATOM 980 C CA . GLU A 1 123 ? -43.254 -19.438 66.278 1.00 95.06 123 GLU A CA 1
ATOM 981 C C . GLU A 1 123 ? -43.353 -18.778 67.663 1.00 95.06 123 GLU A C 1
ATOM 983 O O . GLU A 1 123 ? -44.098 -19.243 68.532 1.00 95.06 123 GLU A O 1
ATOM 988 N N . HIS A 1 124 ? -42.581 -17.715 67.908 1.00 94.50 124 HIS A N 1
ATOM 989 C CA . HIS A 1 124 ? -42.612 -16.977 69.171 1.00 94.50 124 HIS A CA 1
ATOM 990 C C . HIS A 1 124 ? -43.947 -16.260 69.384 1.00 94.50 124 HIS A C 1
ATOM 992 O O . HIS A 1 124 ? -44.495 -16.336 70.488 1.00 94.50 124 HIS A O 1
ATOM 998 N N . VAL A 1 125 ? -44.481 -15.613 68.345 1.00 94.75 125 VAL A N 1
ATOM 999 C CA . VAL A 1 125 ? -45.807 -14.981 68.370 1.00 94.75 125 VAL A CA 1
ATOM 1000 C C . VAL A 1 125 ? -46.870 -16.027 68.686 1.00 94.75 125 VAL A C 1
ATOM 1002 O O . VAL A 1 125 ? -47.617 -15.846 69.644 1.00 94.75 125 VAL A O 1
ATOM 1005 N N . SER A 1 126 ? -46.854 -17.174 68.002 1.00 95.81 126 SER A N 1
ATOM 1006 C CA . SER A 1 126 ? -47.819 -18.253 68.246 1.00 95.81 126 SER A CA 1
ATOM 1007 C C . SER A 1 126 ? -47.770 -18.781 69.694 1.00 95.81 126 SER A C 1
ATOM 1009 O O . SER A 1 126 ? -48.804 -18.999 70.329 1.00 95.81 126 SER A O 1
ATOM 1011 N N . LYS A 1 127 ? -46.572 -18.908 70.289 1.00 94.38 127 LYS A N 1
ATOM 1012 C CA . LYS A 1 127 ? -46.409 -19.289 71.709 1.00 94.38 127 LYS A CA 1
ATOM 1013 C C . LYS A 1 127 ? -46.949 -18.229 72.676 1.00 94.38 127 LYS A C 1
ATOM 1015 O O . LYS A 1 127 ? -47.473 -18.584 73.734 1.00 94.38 127 LYS A O 1
ATOM 1020 N N . LEU A 1 128 ? -46.774 -16.944 72.369 1.00 92.88 128 LEU A N 1
ATOM 1021 C CA . LEU A 1 128 ? -47.282 -15.844 73.194 1.00 92.88 128 LEU A CA 1
ATOM 1022 C C . LEU A 1 128 ? -48.804 -15.737 73.113 1.00 92.88 128 LEU A C 1
ATOM 1024 O O . LEU A 1 128 ? -49.442 -15.566 74.149 1.00 92.88 128 LEU A O 1
ATOM 1028 N N . GLU A 1 129 ? -49.376 -15.896 71.921 1.00 93.75 129 GLU A N 1
ATOM 1029 C CA . GLU A 1 129 ? -50.824 -15.948 71.713 1.00 93.75 129 GLU A CA 1
ATOM 1030 C C . GLU A 1 129 ? -51.461 -17.078 72.527 1.00 93.75 129 GLU A C 1
ATOM 1032 O O . GLU A 1 129 ? -52.452 -16.848 73.220 1.00 93.75 129 GLU A O 1
ATOM 1037 N N . GLU A 1 130 ? -50.854 -18.269 72.546 1.00 94.75 130 GLU A N 1
ATOM 1038 C CA . GLU A 1 130 ? -51.361 -19.383 73.354 1.00 94.75 130 GLU A CA 1
ATOM 1039 C C . GLU A 1 130 ? -51.266 -19.100 74.862 1.00 94.75 130 GLU A C 1
ATOM 1041 O O . GLU A 1 130 ? -52.218 -19.353 75.601 1.00 94.75 130 GLU A O 1
ATOM 1046 N N . LYS A 1 131 ? -50.158 -18.517 75.344 1.00 93.94 131 LYS A N 1
ATOM 1047 C CA . LYS A 1 131 ? -50.039 -18.107 76.757 1.00 93.94 131 LYS A CA 1
ATOM 1048 C C . LYS A 1 131 ? -51.072 -17.050 77.140 1.00 93.94 131 LYS A C 1
ATOM 1050 O O . LYS A 1 131 ? -51.653 -17.134 78.221 1.00 93.94 131 LYS A O 1
ATOM 1055 N N . LEU A 1 132 ? -51.300 -16.069 76.267 1.00 94.06 132 LEU A N 1
ATOM 1056 C CA . LEU A 1 132 ? -52.305 -15.034 76.478 1.00 94.06 132 LEU A CA 1
ATOM 1057 C C . LEU A 1 132 ? -53.704 -15.651 76.542 1.00 94.06 132 LEU A C 1
ATOM 1059 O O . LEU A 1 132 ? -54.458 -15.332 77.456 1.00 94.06 132 LEU A O 1
ATOM 1063 N N . ARG A 1 133 ? -54.020 -16.584 75.636 1.00 95.12 133 ARG A N 1
ATOM 1064 C CA . ARG A 1 133 ? -55.288 -17.323 75.627 1.00 95.12 133 ARG A CA 1
ATOM 1065 C C . ARG A 1 133 ? -55.501 -18.093 76.931 1.00 95.12 133 ARG A C 1
ATOM 1067 O O . ARG A 1 133 ? -56.580 -18.024 77.512 1.00 95.12 133 ARG A O 1
ATOM 1074 N N . LEU A 1 134 ? -54.476 -18.797 77.415 1.00 94.88 134 LEU A N 1
ATOM 1075 C CA . LEU A 1 134 ? -54.538 -19.529 78.685 1.00 94.88 134 LEU A CA 1
ATOM 1076 C C . LEU A 1 134 ? -54.766 -18.589 79.877 1.00 94.88 134 LEU A C 1
ATOM 1078 O O . LEU A 1 134 ? -55.643 -18.850 80.698 1.00 94.88 134 LEU A O 1
ATOM 1082 N N . SER A 1 135 ? -54.032 -17.475 79.943 1.00 90.81 135 SER A N 1
ATOM 1083 C CA . SER A 1 135 ? -54.196 -16.473 81.001 1.00 90.81 135 SER A CA 1
ATOM 1084 C C . SER A 1 135 ? -55.569 -15.791 80.950 1.00 90.81 135 SER A C 1
ATOM 1086 O O . SER A 1 135 ? -56.180 -15.576 81.995 1.00 90.81 135 SER A O 1
ATOM 1088 N N . GLN A 1 136 ? -56.106 -15.502 79.758 1.00 92.50 136 GLN A N 1
ATOM 1089 C CA . GLN A 1 136 ? -57.463 -14.967 79.586 1.00 92.50 136 GLN A CA 1
ATOM 1090 C C . GLN A 1 136 ? -58.513 -15.919 80.167 1.00 92.50 136 GLN A C 1
ATOM 1092 O O . GLN A 1 136 ? -59.330 -15.488 80.977 1.00 92.50 136 GLN A O 1
ATOM 1097 N N . VAL A 1 137 ? -58.438 -17.213 79.840 1.00 94.50 137 VAL A N 1
ATOM 1098 C CA . VAL A 1 137 ? -59.337 -18.242 80.396 1.00 94.50 137 VAL A CA 1
ATOM 1099 C C . VAL A 1 137 ? -59.219 -18.329 81.923 1.00 94.50 137 VAL A C 1
ATOM 1101 O O . VAL A 1 137 ? -60.229 -18.431 82.618 1.00 94.50 137 VAL A O 1
ATOM 1104 N N . GLU A 1 138 ? -58.004 -18.254 82.470 1.00 94.19 138 GLU A N 1
ATOM 1105 C CA . GLU A 1 138 ? -57.782 -18.241 83.922 1.00 94.19 138 GLU A CA 1
ATOM 1106 C C . GLU A 1 138 ? -58.400 -17.001 84.588 1.00 94.19 138 GLU A C 1
ATOM 1108 O O . GLU A 1 138 ? -59.069 -17.110 85.619 1.00 94.19 138 GLU A O 1
ATOM 1113 N N . THR A 1 139 ? -58.240 -15.828 83.973 1.00 90.50 139 THR A N 1
ATOM 1114 C CA . THR A 1 139 ? -58.806 -14.566 84.470 1.00 90.50 139 THR A CA 1
ATOM 1115 C C . THR A 1 139 ? -60.334 -14.591 84.436 1.00 90.50 139 THR A C 1
ATOM 1117 O O . THR A 1 139 ? -60.982 -14.127 85.375 1.00 90.50 139 THR A O 1
ATOM 1120 N N . GLU A 1 140 ? -60.927 -15.158 83.384 1.00 92.62 140 GLU A N 1
ATOM 1121 C CA . GLU A 1 140 ? -62.372 -15.364 83.273 1.00 92.62 140 GLU A CA 1
ATOM 1122 C C . GLU A 1 140 ? -62.897 -16.300 84.370 1.00 92.62 140 GLU A C 1
ATOM 1124 O O . GLU A 1 140 ? -63.916 -16.001 84.999 1.00 92.62 140 GLU A O 1
ATOM 1129 N N . GLU A 1 141 ? -62.191 -17.395 84.664 1.00 92.38 141 GLU A N 1
ATOM 1130 C CA . GLU A 1 141 ? -62.577 -18.318 85.734 1.00 92.38 141 GLU A CA 1
ATOM 1131 C C . GLU A 1 141 ? -62.446 -17.673 87.122 1.00 92.38 141 GLU A C 1
ATOM 1133 O O . GLU A 1 141 ? -63.369 -17.779 87.935 1.00 92.38 141 GLU A O 1
ATOM 1138 N N . LEU A 1 142 ? -61.358 -16.941 87.388 1.00 89.88 142 LEU A N 1
ATOM 1139 C CA . LEU A 1 142 ? -61.186 -16.165 88.622 1.00 89.88 142 LEU A CA 1
ATOM 1140 C C . LEU A 1 142 ? -62.255 -15.076 88.763 1.00 89.88 142 LEU A C 1
ATOM 1142 O O . LEU A 1 142 ? -62.825 -14.909 89.838 1.00 89.88 142 LEU A O 1
ATOM 1146 N N . SER A 1 143 ? -62.584 -14.367 87.683 1.00 91.31 143 SER A N 1
ATOM 1147 C CA . SER A 1 143 ? -63.670 -13.381 87.651 1.00 91.31 143 SER A CA 1
ATOM 1148 C C . SER A 1 143 ? -65.023 -14.029 87.960 1.00 91.31 143 SER A C 1
ATOM 1150 O O . SER A 1 143 ? -65.794 -13.520 88.777 1.00 91.31 143 SER A O 1
ATOM 1152 N N . ARG A 1 144 ? -65.290 -15.219 87.404 1.00 91.25 144 ARG A N 1
ATOM 1153 C CA . ARG A 1 144 ? -66.489 -16.012 87.709 1.00 91.25 144 ARG A CA 1
ATOM 1154 C C . ARG A 1 144 ? -66.540 -16.420 89.182 1.00 91.25 144 ARG A C 1
ATOM 1156 O O . ARG A 1 144 ? -67.608 -16.356 89.794 1.00 91.25 144 ARG A O 1
ATOM 1163 N N . GLN A 1 145 ? -65.414 -16.835 89.763 1.00 92.06 145 GLN A N 1
ATOM 1164 C CA . GLN A 1 145 ? -65.319 -17.161 91.189 1.00 92.06 145 GLN A CA 1
ATOM 1165 C C . GLN A 1 145 ? -65.512 -15.923 92.074 1.00 92.06 145 GLN A C 1
ATOM 1167 O O . GLN A 1 145 ? -66.308 -15.976 93.010 1.00 92.06 145 GLN A O 1
ATOM 1172 N N . ASN A 1 146 ? -64.882 -14.797 91.738 1.00 87.75 146 ASN A N 1
ATOM 1173 C CA . ASN A 1 146 ? -65.065 -13.522 92.432 1.00 87.75 146 ASN A CA 1
ATOM 1174 C C . ASN A 1 146 ? -66.513 -13.034 92.364 1.00 87.75 146 ASN A C 1
ATOM 1176 O O . ASN A 1 146 ? -67.046 -12.586 93.371 1.00 87.75 146 ASN A O 1
ATOM 1180 N N . SER A 1 147 ? -67.189 -13.173 91.221 1.00 89.19 147 SER A N 1
ATOM 1181 C CA . SER A 1 147 ? -68.610 -12.836 91.096 1.00 89.19 147 SER A CA 1
ATOM 1182 C C . SER A 1 147 ? -69.486 -13.722 91.990 1.00 89.19 147 SER A C 1
ATOM 1184 O O . SER A 1 147 ? -70.365 -13.211 92.684 1.00 89.19 147 SER A O 1
ATOM 1186 N N . LYS A 1 148 ? -69.212 -15.035 92.060 1.00 90.94 148 LYS A N 1
ATOM 1187 C CA . LYS A 1 148 ? -69.898 -15.943 92.999 1.00 90.94 148 LYS A CA 1
ATOM 1188 C C . LYS A 1 148 ? -69.679 -15.515 94.450 1.00 90.94 148 LYS A C 1
ATOM 1190 O O . LYS A 1 148 ? -70.649 -15.401 95.190 1.00 90.94 148 LYS A O 1
ATOM 1195 N N . LEU A 1 149 ? -68.432 -15.252 94.843 1.00 85.75 149 LEU A N 1
ATOM 1196 C CA . LEU A 1 149 ? -68.098 -14.785 96.191 1.00 85.75 149 LEU A CA 1
ATOM 1197 C C . LEU A 1 149 ? -68.777 -13.450 96.512 1.00 85.75 149 LEU A C 1
ATOM 1199 O O . LEU A 1 149 ? -69.390 -13.330 97.567 1.00 85.75 149 LEU A O 1
ATOM 1203 N N . HIS A 1 150 ? -68.747 -12.479 95.596 1.00 85.75 150 HIS A N 1
ATOM 1204 C CA . HIS A 1 150 ? -69.456 -11.208 95.749 1.00 85.75 150 HIS A CA 1
ATOM 1205 C C . HIS A 1 150 ? -70.968 -11.398 95.922 1.00 85.75 150 HIS A C 1
ATOM 1207 O O . HIS A 1 150 ? -71.562 -10.734 96.772 1.00 85.75 150 HIS A O 1
ATOM 1213 N N . ASN A 1 151 ? -71.594 -12.310 95.171 1.00 84.12 151 ASN A N 1
ATOM 1214 C CA . ASN A 1 151 ? -73.016 -12.624 95.326 1.00 84.12 151 ASN A CA 1
ATOM 1215 C C . ASN A 1 151 ? -73.312 -13.227 96.708 1.00 84.12 151 ASN A C 1
ATOM 1217 O O . ASN A 1 151 ? -74.243 -12.771 97.365 1.00 84.12 151 ASN A O 1
ATOM 1221 N N . LEU A 1 152 ? -72.490 -14.171 97.188 1.00 86.31 152 LEU A N 1
ATOM 1222 C CA . LEU A 1 152 ? -72.625 -14.735 98.538 1.00 86.31 152 LEU A CA 1
ATOM 1223 C C . LEU A 1 152 ? -72.432 -13.666 99.625 1.00 86.31 152 LEU A C 1
ATOM 1225 O O . LEU A 1 152 ? -73.211 -13.615 100.572 1.00 86.31 152 LEU A O 1
ATOM 1229 N N . ILE A 1 153 ? -71.425 -12.795 99.493 1.00 81.38 153 ILE A N 1
ATOM 1230 C CA . ILE A 1 153 ? -71.189 -11.682 100.428 1.00 81.38 153 ILE A CA 1
ATOM 1231 C C . ILE A 1 153 ? -72.395 -10.737 100.445 1.00 81.38 153 ILE A C 1
ATOM 1233 O O . ILE A 1 153 ? -72.866 -10.378 101.519 1.00 81.38 153 ILE A O 1
ATOM 1237 N N . THR A 1 154 ? -72.935 -10.373 99.280 1.00 81.31 154 THR A N 1
ATOM 1238 C CA . THR A 1 154 ? -74.124 -9.510 99.165 1.00 81.31 154 THR A CA 1
ATOM 1239 C C . THR A 1 154 ? -75.349 -10.157 99.812 1.00 81.31 154 THR A C 1
ATOM 1241 O O . THR A 1 154 ? -76.100 -9.490 100.526 1.00 81.31 154 THR A O 1
ATOM 1244 N N . GLU A 1 155 ? -75.539 -11.462 99.613 1.00 79.56 155 GLU A N 1
ATOM 1245 C CA . GLU A 1 155 ? -76.617 -12.235 100.228 1.00 79.56 155 GLU A CA 1
ATOM 1246 C C . GLU A 1 155 ? -76.478 -12.280 101.760 1.00 79.56 155 GLU A C 1
ATOM 1248 O O . GLU A 1 155 ? -77.437 -11.964 102.470 1.00 79.56 155 GLU A O 1
ATOM 1253 N N . TYR A 1 156 ? -75.274 -12.534 102.282 1.00 72.69 156 TYR A N 1
ATOM 1254 C CA . TYR A 1 156 ? -74.978 -12.470 103.717 1.00 72.69 156 TYR A CA 1
ATOM 1255 C C . TYR A 1 156 ? -75.165 -11.064 104.295 1.00 72.69 156 TYR A C 1
ATOM 1257 O O . TYR A 1 156 ? -75.816 -10.914 105.324 1.00 72.69 156 TYR A O 1
ATOM 1265 N N . SER A 1 157 ? -74.669 -10.014 103.632 1.00 71.25 157 SER A N 1
ATOM 1266 C CA . SER A 1 157 ? -74.901 -8.626 104.048 1.00 71.25 157 SER A CA 1
ATOM 1267 C C . SER A 1 157 ? -76.392 -8.293 104.070 1.00 71.25 157 SER A C 1
ATOM 1269 O O . SER A 1 157 ? -76.852 -7.649 105.008 1.00 71.25 157 SER A O 1
ATOM 1271 N N . SER A 1 158 ? -77.180 -8.779 103.107 1.00 65.75 158 SER A N 1
ATOM 1272 C CA . SER A 1 158 ? -78.636 -8.588 103.092 1.00 65.75 158 SER A CA 1
ATOM 1273 C C . SER A 1 158 ? -79.361 -9.349 104.217 1.00 65.75 158 SER A C 1
ATOM 1275 O O . SER A 1 158 ? -80.334 -8.830 104.765 1.00 65.75 158 SER A O 1
ATOM 1277 N N . GLN A 1 159 ? -78.863 -10.524 104.631 1.00 64.19 159 GLN A N 1
ATOM 1278 C CA . GLN A 1 159 ? -79.358 -11.264 105.804 1.00 64.19 159 GLN A CA 1
ATOM 1279 C C . GLN A 1 159 ? -78.967 -10.590 107.126 1.00 64.19 159 GLN A C 1
ATOM 1281 O O . GLN A 1 159 ? -79.807 -10.493 108.020 1.00 64.19 159 GLN A O 1
ATOM 1286 N N . THR A 1 160 ? -77.751 -10.047 107.235 1.00 52.72 160 THR A N 1
ATOM 1287 C CA . THR A 1 160 ? -77.310 -9.252 108.395 1.00 52.72 160 THR A CA 1
ATOM 1288 C C . THR A 1 160 ? -78.100 -7.942 108.503 1.00 52.72 160 THR A C 1
ATOM 1290 O O . THR A 1 160 ? -78.577 -7.603 109.581 1.00 52.72 160 THR A O 1
ATOM 1293 N N . THR A 1 161 ? -78.376 -7.263 107.381 1.00 48.75 161 THR A N 1
ATOM 1294 C CA . THR A 1 161 ? -79.212 -6.039 107.344 1.00 48.75 161 THR A CA 1
ATOM 1295 C C . THR A 1 161 ? -80.690 -6.326 107.668 1.00 48.75 161 THR A C 1
ATOM 1297 O O . THR A 1 161 ? -81.444 -5.417 108.003 1.00 48.75 161 THR A O 1
ATOM 1300 N N . ARG A 1 162 ? -81.127 -7.594 107.613 1.00 49.31 162 ARG A N 1
ATOM 1301 C CA . ARG A 1 162 ? -82.483 -8.026 107.994 1.00 49.31 162 ARG A CA 1
ATOM 1302 C C . ARG A 1 162 ? -82.604 -8.412 109.481 1.00 49.31 162 ARG A C 1
ATOM 1304 O O . ARG A 1 162 ? -83.732 -8.539 109.952 1.00 49.31 162 ARG A O 1
ATOM 1311 N N . ASN A 1 163 ? -81.492 -8.555 110.215 1.00 46.44 163 ASN A N 1
ATOM 1312 C CA . ASN A 1 163 ? -81.464 -9.025 111.610 1.00 46.44 163 ASN A CA 1
ATOM 1313 C C . ASN A 1 163 ? -81.058 -7.985 112.671 1.00 46.44 163 ASN A C 1
ATOM 1315 O O . ASN A 1 163 ? -81.156 -8.298 113.853 1.00 46.44 163 ASN A O 1
ATOM 1319 N N . GLU A 1 164 ? -80.702 -6.750 112.314 1.00 41.72 164 GLU A N 1
ATOM 1320 C CA . GLU A 1 164 ? -80.496 -5.675 113.297 1.00 41.72 164 GLU A CA 1
ATOM 1321 C C . GLU A 1 164 ? -81.163 -4.370 112.849 1.00 41.72 164 GLU A C 1
ATOM 1323 O O . GLU A 1 164 ? -80.662 -3.615 112.020 1.00 41.72 164 GLU A O 1
ATOM 1328 N N . ASN A 1 165 ? -82.324 -4.103 113.447 1.00 42.56 165 ASN A N 1
ATOM 1329 C CA . ASN A 1 165 ? -82.850 -2.758 113.629 1.00 42.56 165 ASN A CA 1
ATOM 1330 C C . ASN A 1 165 ? -82.437 -2.329 115.055 1.00 42.56 165 ASN A C 1
ATOM 1332 O O . ASN A 1 165 ? -82.680 -3.095 115.983 1.00 42.56 165 ASN A O 1
ATOM 1336 N N . LEU A 1 166 ? -81.879 -1.118 115.209 1.00 41.56 166 LEU A N 1
ATOM 1337 C CA . LEU A 1 166 ? -81.436 -0.433 116.450 1.00 41.56 166 LEU A CA 1
ATOM 1338 C C . LEU A 1 166 ? -80.040 -0.792 117.028 1.00 41.56 166 LEU A C 1
ATOM 1340 O O . LEU A 1 166 ? -79.923 -1.632 117.909 1.00 41.56 166 LEU A O 1
ATOM 1344 N N . GLN A 1 167 ? -79.025 0.030 116.706 1.00 37.09 167 GLN A N 1
ATOM 1345 C CA . GLN A 1 167 ? -78.498 1.106 117.584 1.00 37.09 167 GLN A CA 1
ATOM 1346 C C . GLN A 1 167 ? -76.953 1.270 117.587 1.00 37.09 167 GLN A C 1
ATOM 1348 O O . GLN A 1 167 ? -76.209 0.396 118.004 1.00 37.09 167 GLN A O 1
ATOM 1353 N N . SER A 1 168 ? -76.543 2.510 117.276 1.00 32.38 168 SER A N 1
ATOM 1354 C CA . SER A 1 168 ? -75.397 3.284 117.800 1.00 32.38 168 SER A CA 1
ATOM 1355 C C . SER A 1 168 ? -73.939 3.066 117.342 1.00 32.38 168 SER A C 1
ATOM 1357 O O . SER A 1 168 ? -73.269 2.127 117.737 1.00 32.38 168 SER A O 1
ATOM 1359 N N . THR A 1 169 ? -73.420 4.138 116.718 1.00 29.30 169 THR A N 1
ATOM 1360 C CA . THR A 1 169 ? -72.377 5.033 117.283 1.00 29.30 169 THR A CA 1
ATOM 1361 C C . THR A 1 169 ? -70.941 4.490 117.428 1.00 29.30 169 THR A C 1
ATOM 1363 O O . THR A 1 169 ? -70.638 3.761 118.356 1.00 29.30 169 THR A O 1
ATOM 1366 N N . THR A 1 170 ? -70.058 5.007 116.557 1.00 31.89 170 THR A N 1
ATOM 1367 C CA . THR A 1 170 ? -68.694 5.546 116.812 1.00 31.89 170 THR A CA 1
ATOM 1368 C C . THR A 1 170 ? -67.740 4.795 117.765 1.00 31.89 170 THR A C 1
ATOM 1370 O O . THR A 1 170 ? -67.998 4.713 118.956 1.00 31.89 170 THR A O 1
ATOM 1373 N N . VAL A 1 171 ? -66.552 4.390 117.290 1.00 34.06 171 VAL A N 1
ATOM 1374 C CA . VAL A 1 171 ? -65.224 5.059 117.408 1.00 34.06 171 VAL A CA 1
ATOM 1375 C C . VAL A 1 171 ? -64.113 4.017 117.147 1.00 34.06 171 VAL A C 1
ATOM 1377 O O . VAL A 1 171 ? -64.115 2.938 117.724 1.00 34.06 171 VAL A O 1
ATOM 1380 N N . ASN A 1 172 ? -63.172 4.401 116.277 1.00 36.22 172 ASN A N 1
ATOM 1381 C CA . ASN A 1 172 ? -61.751 4.030 116.143 1.00 36.22 172 ASN A CA 1
ATOM 1382 C C . ASN A 1 172 ? -61.127 3.067 117.180 1.00 36.22 172 ASN A C 1
ATOM 1384 O O . ASN A 1 172 ? -61.268 3.284 118.378 1.00 36.22 172 ASN A O 1
ATOM 1388 N N . THR A 1 173 ? -60.210 2.189 116.753 1.00 34.34 173 THR A N 1
ATOM 1389 C CA . THR A 1 173 ? -58.738 2.420 116.748 1.00 34.34 173 THR A CA 1
ATOM 1390 C C . THR A 1 173 ? -57.947 1.132 116.467 1.00 34.34 173 THR A C 1
ATOM 1392 O O . THR A 1 173 ? -58.356 0.059 116.896 1.00 34.34 173 THR A O 1
ATOM 1395 N N . SER A 1 174 ? -56.784 1.328 115.825 1.00 31.97 174 SER A N 1
ATOM 1396 C CA . SER A 1 174 ? -55.513 0.604 116.027 1.00 31.97 174 SER A CA 1
ATOM 1397 C C . SER A 1 174 ? -55.383 -0.823 115.492 1.00 31.97 174 SER A C 1
ATOM 1399 O O . SER A 1 174 ? -56.078 -1.728 115.930 1.00 31.97 174 SER A O 1
ATOM 1401 N N . ASP A 1 175 ? -54.562 -1.001 114.450 1.00 30.28 175 ASP A N 1
ATOM 1402 C CA . ASP A 1 175 ? -53.147 -1.458 114.518 1.00 30.28 175 ASP A CA 1
ATOM 1403 C C . ASP A 1 175 ? -53.149 -2.995 114.301 1.00 30.28 175 ASP A C 1
ATOM 1405 O O . ASP A 1 175 ? -54.039 -3.681 114.777 1.00 30.28 175 ASP A O 1
ATOM 1409 N N . GLU A 1 176 ? -52.289 -3.668 113.542 1.00 33.53 176 GLU A N 1
ATOM 1410 C CA . GLU A 1 176 ? -50.899 -3.433 113.181 1.00 33.53 176 GLU A CA 1
ATOM 1411 C C . GLU A 1 176 ? -50.460 -4.559 112.197 1.00 33.53 176 GLU A C 1
ATOM 1413 O O . GLU A 1 176 ? -51.070 -5.627 112.172 1.00 33.53 176 GLU A O 1
ATOM 1418 N N . MET A 1 177 ? -49.348 -4.335 111.480 1.00 32.53 177 MET A N 1
ATOM 1419 C CA . MET A 1 177 ? -48.433 -5.327 110.861 1.00 32.53 177 MET A CA 1
ATOM 1420 C C . MET A 1 177 ? -48.855 -6.118 109.603 1.00 32.53 177 MET A C 1
ATOM 1422 O O . MET A 1 177 ? -49.685 -7.017 109.655 1.00 32.53 177 MET A O 1
ATOM 1426 N N . ASN A 1 178 ? -48.156 -5.895 108.477 1.00 35.38 178 ASN A N 1
ATOM 1427 C CA . ASN A 1 178 ? -46.944 -6.641 108.054 1.00 35.38 178 ASN A CA 1
ATOM 1428 C C . ASN A 1 178 ? -46.547 -6.148 106.637 1.00 35.38 178 ASN A C 1
ATOM 1430 O O . ASN A 1 178 ? -47.388 -6.111 105.747 1.00 35.38 178 ASN A O 1
ATOM 1434 N N . SER A 1 179 ? -45.404 -5.483 106.451 1.00 42.97 179 SER A N 1
ATOM 1435 C CA . SER A 1 179 ? -44.087 -6.033 106.074 1.00 42.97 179 SER A CA 1
ATOM 1436 C C . SER A 1 179 ? -44.030 -6.717 104.699 1.00 42.97 179 SER A C 1
ATOM 1438 O O . SER A 1 179 ? -44.871 -7.543 104.375 1.00 42.97 179 SER A O 1
ATOM 1440 N N . GLU A 1 180 ? -42.936 -6.406 103.991 1.00 40.91 180 GLU A N 1
ATOM 1441 C CA . GLU A 1 180 ? -42.351 -7.059 102.804 1.00 40.91 180 GLU A CA 1
ATOM 1442 C C . GLU A 1 180 ? -42.525 -6.361 101.440 1.00 40.91 180 GLU A C 1
ATOM 1444 O O . GLU A 1 180 ? -43.488 -6.548 100.704 1.00 40.91 180 GLU A O 1
ATOM 1449 N N . ASN A 1 181 ? -41.469 -5.598 101.114 1.00 43.22 181 ASN A N 1
ATOM 1450 C CA . ASN A 1 181 ? -40.715 -5.570 99.846 1.00 43.22 181 ASN A CA 1
ATOM 1451 C C . ASN A 1 181 ? -40.535 -4.180 99.230 1.00 43.22 181 ASN A C 1
ATOM 1453 O O . ASN A 1 181 ? -41.174 -3.801 98.253 1.00 43.22 181 ASN A O 1
ATOM 1457 N N . ASN A 1 182 ? -39.550 -3.454 99.769 1.00 50.34 182 ASN A N 1
ATOM 1458 C CA . ASN A 1 182 ? -39.056 -2.182 99.244 1.00 50.34 182 ASN A CA 1
ATOM 1459 C C . ASN A 1 182 ? -37.662 -2.307 98.584 1.00 50.34 182 ASN A C 1
ATOM 1461 O O . ASN A 1 182 ? -36.837 -1.408 98.699 1.00 50.34 182 ASN A O 1
ATOM 1465 N N . GLU A 1 183 ? -37.387 -3.418 97.887 1.00 51.47 183 GLU A N 1
ATOM 1466 C CA . GLU A 1 183 ? -36.156 -3.590 97.083 1.00 51.47 183 GLU A CA 1
ATOM 1467 C C . GLU A 1 183 ? -36.421 -3.681 95.564 1.00 51.47 183 GLU A C 1
ATOM 1469 O O . GLU A 1 183 ? -35.567 -3.305 94.762 1.00 51.47 183 GLU A O 1
ATOM 1474 N N . GLY A 1 184 ? -37.626 -4.079 95.133 1.00 51.00 184 GLY A N 1
ATOM 1475 C CA . GLY A 1 184 ? -37.965 -4.212 93.705 1.00 51.00 184 GLY A CA 1
ATOM 1476 C C . GLY A 1 184 ? -38.151 -2.881 92.964 1.00 51.00 184 GLY A C 1
ATOM 1477 O O . GLY A 1 184 ? -37.820 -2.777 91.785 1.00 51.00 184 GLY A O 1
ATOM 1478 N N . SER A 1 185 ? -38.622 -1.837 93.655 1.00 51.62 185 SER A N 1
ATOM 1479 C CA . SER A 1 185 ? -38.855 -0.521 93.040 1.00 51.62 185 SER A CA 1
ATOM 1480 C C . SER A 1 185 ? -37.545 0.211 92.719 1.00 51.62 185 SER A C 1
ATOM 1482 O O . SER A 1 185 ? -37.451 0.877 91.695 1.00 51.62 185 SER A O 1
ATOM 1484 N N . SER A 1 186 ? -36.500 0.022 93.537 1.00 57.00 186 SER A N 1
ATOM 1485 C CA . SER A 1 186 ? -35.175 0.627 93.321 1.00 57.00 186 SER A CA 1
ATOM 1486 C C . SER A 1 186 ? -34.434 -0.000 92.130 1.00 57.00 186 SER A C 1
ATOM 1488 O O . SER A 1 186 ? -33.858 0.718 91.314 1.00 57.00 186 SER A O 1
ATOM 1490 N N . ASN A 1 187 ? -34.525 -1.327 91.963 1.00 60.56 187 ASN A N 1
ATOM 1491 C CA . ASN A 1 187 ? -33.962 -2.021 90.798 1.00 60.56 187 ASN A CA 1
ATOM 1492 C C . ASN A 1 187 ? -34.700 -1.664 89.500 1.00 60.56 187 ASN A C 1
ATOM 1494 O O . ASN A 1 187 ? -34.047 -1.405 88.494 1.00 60.56 187 ASN A O 1
ATOM 1498 N N . LEU A 1 188 ? -36.035 -1.550 89.530 1.00 68.19 188 LEU A N 1
ATOM 1499 C CA . LEU A 1 188 ? -36.814 -1.116 88.366 1.00 68.19 188 LEU A CA 1
ATOM 1500 C C . LEU A 1 188 ? -36.487 0.337 87.976 1.00 68.19 188 LEU A C 1
ATOM 1502 O O . LEU A 1 188 ? -36.314 0.636 86.800 1.00 68.19 188 LEU A O 1
ATOM 1506 N N . LEU A 1 189 ? -36.335 1.241 88.952 1.00 71.19 189 LEU A N 1
ATOM 1507 C CA . LEU A 1 189 ? -35.915 2.628 88.707 1.00 71.19 189 LEU A CA 1
ATOM 1508 C C . LEU A 1 189 ? -34.482 2.715 88.160 1.00 71.19 189 LEU A C 1
ATOM 1510 O O . LEU A 1 189 ? -34.212 3.540 87.288 1.00 71.19 189 LEU A O 1
ATOM 1514 N N . SER A 1 190 ? -33.577 1.855 88.636 1.00 73.06 190 SER A N 1
ATOM 1515 C CA . SER A 1 190 ? -32.196 1.762 88.148 1.00 73.06 190 SER A CA 1
ATOM 1516 C C . SER A 1 190 ? -32.118 1.209 86.720 1.00 73.06 190 SER A C 1
ATOM 1518 O O . SER A 1 190 ? -31.386 1.748 85.888 1.00 73.06 190 SER A O 1
ATOM 1520 N N . GLU A 1 191 ? -32.919 0.194 86.395 1.00 77.38 191 GLU A N 1
ATOM 1521 C CA . GLU A 1 191 ? -32.996 -0.390 85.055 1.00 77.38 191 GLU A CA 1
ATOM 1522 C C . GLU A 1 191 ? -33.662 0.566 84.059 1.00 77.38 191 GLU A C 1
ATOM 1524 O O . GLU A 1 191 ? -33.149 0.760 82.958 1.00 77.38 191 GLU A O 1
ATOM 1529 N N . ILE A 1 192 ? -34.719 1.275 84.471 1.00 78.81 192 ILE A N 1
ATOM 1530 C CA . ILE A 1 192 ? -35.329 2.353 83.681 1.00 78.81 192 ILE A CA 1
ATOM 1531 C C . ILE A 1 192 ? -34.320 3.483 83.434 1.00 78.81 192 ILE A C 1
ATOM 1533 O O . ILE A 1 192 ? -34.230 3.983 82.311 1.00 78.81 192 ILE A O 1
ATOM 1537 N N . ALA A 1 193 ? -33.516 3.869 84.430 1.00 79.44 193 ALA A N 1
ATOM 1538 C CA . ALA A 1 193 ? -32.466 4.871 84.249 1.00 79.44 193 ALA A CA 1
ATOM 1539 C C . ALA A 1 193 ? -31.360 4.395 83.284 1.00 79.44 193 ALA A C 1
ATOM 1541 O O . ALA A 1 193 ? -30.895 5.176 82.452 1.00 79.44 193 ALA A O 1
ATOM 1542 N N . SER A 1 194 ? -30.978 3.114 83.338 1.00 81.88 194 SER A N 1
ATOM 1543 C CA . SER A 1 194 ? -29.980 2.508 82.444 1.00 81.88 194 SER A CA 1
ATOM 1544 C C . SER A 1 194 ? -30.489 2.387 81.002 1.00 81.88 194 SER A C 1
ATOM 1546 O O . SER A 1 194 ? -29.788 2.764 80.062 1.00 81.88 194 SER A O 1
ATOM 1548 N N . LEU A 1 195 ? -31.744 1.966 80.814 1.00 85.81 195 LEU A N 1
ATOM 1549 C CA . LEU A 1 195 ? -32.412 1.943 79.510 1.00 85.81 195 LEU A CA 1
ATOM 1550 C C . LEU A 1 195 ? -32.570 3.356 78.940 1.00 85.81 195 LEU A C 1
ATOM 1552 O O . LEU A 1 195 ? -32.297 3.565 77.762 1.00 85.81 195 LEU A O 1
ATOM 1556 N N . THR A 1 196 ? -32.913 4.344 79.771 1.00 85.81 196 THR A N 1
ATOM 1557 C CA . THR A 1 196 ? -32.984 5.755 79.353 1.00 85.81 196 THR A CA 1
ATOM 1558 C C . THR A 1 196 ? -31.614 6.266 78.896 1.00 85.81 196 THR A C 1
ATOM 1560 O O . THR A 1 196 ? -31.512 6.904 77.850 1.00 85.81 196 THR A O 1
ATOM 1563 N N . ALA A 1 197 ? -30.536 5.927 79.611 1.00 84.31 197 ALA A N 1
ATOM 1564 C CA . ALA A 1 197 ? -29.174 6.285 79.214 1.00 84.31 197 ALA A CA 1
ATOM 1565 C C . ALA A 1 197 ? -28.722 5.575 77.922 1.00 84.31 197 ALA A C 1
ATOM 1567 O O . ALA A 1 197 ? -28.042 6.181 77.090 1.00 84.31 197 ALA A O 1
ATOM 1568 N N . LEU A 1 198 ? -29.112 4.311 77.724 1.00 91.56 198 LEU A N 1
ATOM 1569 C CA . LEU A 1 198 ? -28.816 3.558 76.505 1.00 91.56 198 LEU A CA 1
ATOM 1570 C C . LEU A 1 198 ? -29.572 4.124 75.298 1.00 91.56 198 LEU A C 1
ATOM 1572 O O . LEU A 1 198 ? -28.980 4.279 74.233 1.00 91.56 198 LEU A O 1
ATOM 1576 N N . VAL A 1 199 ? -30.842 4.494 75.475 1.00 89.38 199 VAL A N 1
ATOM 1577 C CA . VAL A 1 199 ? -31.643 5.165 74.443 1.00 89.38 199 VAL A CA 1
ATOM 1578 C C . VAL A 1 199 ? -31.002 6.496 74.062 1.00 89.38 199 VAL A C 1
ATOM 1580 O O . VAL A 1 199 ? -30.741 6.711 72.883 1.00 89.38 199 VAL A O 1
ATOM 1583 N N . SER A 1 200 ? -30.621 7.339 75.028 1.00 89.12 200 SER A N 1
ATOM 1584 C CA . SER A 1 200 ? -29.910 8.590 74.724 1.00 89.12 200 SER A CA 1
ATOM 1585 C C . SER A 1 200 ? -28.566 8.359 74.019 1.00 89.12 200 SER A C 1
ATOM 1587 O O . SER A 1 200 ? -28.187 9.134 73.140 1.00 89.12 200 SER A O 1
ATOM 1589 N N . LYS A 1 201 ? -27.841 7.281 74.352 1.00 90.94 201 LYS A N 1
ATOM 1590 C CA . LYS A 1 201 ? -26.600 6.905 73.656 1.00 90.94 201 LYS A CA 1
ATOM 1591 C C . LYS A 1 201 ? -26.865 6.492 72.204 1.00 90.94 201 LYS A C 1
ATOM 1593 O O . LYS A 1 201 ? -26.162 6.962 71.312 1.00 90.94 201 LYS A O 1
ATOM 1598 N N . LEU A 1 202 ? -27.879 5.662 71.964 1.00 90.00 202 LEU A N 1
ATOM 1599 C CA . LEU A 1 202 ? -28.275 5.224 70.623 1.00 90.00 202 LEU A CA 1
ATOM 1600 C C . LEU A 1 202 ? -28.810 6.385 69.779 1.00 90.00 202 LEU A C 1
ATOM 1602 O O . LEU A 1 202 ? -28.515 6.473 68.590 1.00 90.00 202 LEU A O 1
ATOM 1606 N N . GLU A 1 203 ? -29.542 7.321 70.383 1.00 87.00 203 GLU A N 1
ATOM 1607 C CA . GLU A 1 203 ? -29.995 8.543 69.717 1.00 87.00 203 GLU A CA 1
ATOM 1608 C C . GLU A 1 203 ? -28.817 9.421 69.280 1.00 87.00 203 GLU A C 1
ATOM 1610 O O . GLU A 1 203 ? -28.823 9.959 68.168 1.00 87.00 203 GLU A O 1
ATOM 1615 N N . LEU A 1 204 ? -27.785 9.532 70.121 1.00 91.25 204 LEU A N 1
ATOM 1616 C CA . LEU A 1 204 ? -26.573 10.287 69.818 1.00 91.25 204 LEU A CA 1
ATOM 1617 C C . LEU A 1 204 ? -25.733 9.607 68.726 1.00 91.25 204 LEU A C 1
ATOM 1619 O O . LEU A 1 204 ? -25.239 10.282 67.823 1.00 91.25 204 LEU A O 1
ATOM 1623 N N . GLU A 1 205 ? -25.634 8.278 68.752 1.00 90.69 205 GLU A N 1
ATOM 1624 C CA . GLU A 1 205 ? -24.956 7.484 67.723 1.00 90.69 205 GLU A CA 1
ATOM 1625 C C . GLU A 1 205 ? -25.684 7.556 66.375 1.00 90.69 205 GLU A C 1
ATOM 1627 O O . GLU A 1 205 ? -25.061 7.823 65.346 1.00 90.69 205 GLU A O 1
ATOM 1632 N N . ARG A 1 206 ? -27.018 7.459 66.382 1.00 91.19 206 ARG A N 1
ATOM 1633 C CA . ARG A 1 206 ? -27.859 7.685 65.202 1.00 91.19 206 ARG A CA 1
ATOM 1634 C C . ARG A 1 206 ? -27.649 9.087 64.634 1.00 91.19 206 ARG A C 1
ATOM 1636 O O . ARG A 1 206 ? -27.460 9.230 63.431 1.00 91.19 206 ARG A O 1
ATOM 1643 N N . ASN A 1 207 ? -27.646 10.122 65.477 1.00 90.31 207 ASN A N 1
ATOM 1644 C CA . ASN A 1 207 ? -27.409 11.499 65.032 1.00 90.31 207 ASN A CA 1
ATOM 1645 C C . ASN A 1 207 ? -26.008 11.672 64.421 1.00 90.31 207 ASN A C 1
ATOM 1647 O O . ASN A 1 207 ? -25.856 12.365 63.414 1.00 90.31 207 ASN A O 1
ATOM 1651 N N . ASN A 1 208 ? -24.993 11.017 64.990 1.00 92.19 208 ASN A N 1
ATOM 1652 C CA . ASN A 1 208 ? -23.630 11.027 64.464 1.00 92.19 208 ASN A CA 1
ATOM 1653 C C . ASN A 1 208 ? -23.534 10.321 63.097 1.00 92.19 208 ASN A C 1
ATOM 1655 O O . ASN A 1 208 ? -22.996 10.890 62.148 1.00 92.19 208 ASN A O 1
ATOM 1659 N N . LEU A 1 209 ? -24.128 9.131 62.957 1.00 91.00 209 LEU A N 1
ATOM 1660 C CA . LEU A 1 209 ? -24.175 8.391 61.690 1.00 91.00 209 LEU A CA 1
ATOM 1661 C C . LEU A 1 209 ? -24.963 9.146 60.613 1.00 91.00 209 LEU A C 1
ATOM 1663 O O . LEU A 1 209 ? -24.524 9.229 59.468 1.00 91.00 209 LEU A O 1
ATOM 1667 N N . GLN A 1 210 ? -26.082 9.773 60.982 1.00 89.06 210 GLN A N 1
ATOM 1668 C CA . GLN A 1 210 ? -26.861 10.623 60.081 1.00 89.06 210 GLN A CA 1
ATOM 1669 C C . GLN A 1 210 ? -26.029 11.816 59.579 1.00 89.06 210 GLN A C 1
ATOM 1671 O O . GLN A 1 210 ? -26.081 12.162 58.397 1.00 89.06 210 GLN A O 1
ATOM 1676 N N . SER A 1 211 ? -25.232 12.431 60.461 1.00 88.69 211 SER A N 1
ATOM 1677 C CA . SER A 1 211 ? -24.319 13.523 60.107 1.00 88.69 211 SER A CA 1
ATOM 1678 C C . SER A 1 211 ? -23.206 13.052 59.162 1.00 88.69 211 SER A C 1
ATOM 1680 O O . SER A 1 211 ? -22.953 13.695 58.141 1.00 88.69 211 SER A O 1
ATOM 1682 N N . GLN A 1 212 ? -22.601 11.888 59.429 1.00 90.31 212 GLN A N 1
ATOM 1683 C CA . GLN A 1 212 ? -21.591 11.293 58.547 1.00 90.31 212 GLN A CA 1
ATOM 1684 C C . GLN A 1 212 ? -22.157 10.977 57.160 1.00 90.31 212 GLN A C 1
ATOM 1686 O O . GLN A 1 212 ? -21.553 11.367 56.162 1.00 90.31 212 GLN A O 1
ATOM 1691 N N . LEU A 1 213 ? -23.341 10.369 57.080 1.00 88.25 213 LEU A N 1
ATOM 1692 C CA . LEU A 1 213 ? -23.983 10.013 55.813 1.00 88.25 213 LEU A CA 1
ATOM 1693 C C . LEU A 1 213 ? -24.324 11.263 54.988 1.00 88.25 213 LEU A C 1
ATOM 1695 O O . LEU A 1 213 ? -24.073 11.303 53.785 1.00 88.25 213 LEU A O 1
ATOM 1699 N N . ASN A 1 214 ? -24.800 12.331 55.632 1.00 86.06 214 ASN A N 1
ATOM 1700 C CA . ASN A 1 214 ? -25.012 13.621 54.972 1.00 86.06 214 ASN A CA 1
ATOM 1701 C C . ASN A 1 214 ? -23.692 14.257 54.496 1.00 86.06 214 ASN A C 1
ATOM 1703 O O . ASN A 1 214 ? -23.640 14.841 53.409 1.00 86.06 214 ASN A O 1
ATOM 1707 N N . SER A 1 215 ? -22.609 14.122 55.267 1.00 87.00 215 SER A N 1
ATOM 1708 C CA . SER A 1 215 ? -21.284 14.607 54.865 1.00 87.00 215 SER A CA 1
ATOM 1709 C C . SER A 1 215 ? -20.724 13.838 53.659 1.00 87.00 215 SER A C 1
ATOM 1711 O O . SER A 1 215 ? -20.208 14.452 52.730 1.00 87.00 215 SER A O 1
ATOM 1713 N N . GLU A 1 216 ? -20.905 12.517 53.598 1.00 84.31 216 GLU A N 1
ATOM 1714 C CA . GLU A 1 216 ? -20.474 11.700 52.457 1.00 84.31 216 GLU A CA 1
ATOM 1715 C C . GLU A 1 216 ? -21.345 11.946 51.223 1.00 84.31 216 GLU A C 1
ATOM 1717 O O . GLU A 1 216 ? -20.834 12.085 50.112 1.00 84.31 216 GLU A O 1
ATOM 1722 N N . ARG A 1 217 ? -22.659 12.121 51.402 1.00 84.56 217 ARG A N 1
ATOM 1723 C CA . ARG A 1 217 ? -23.577 12.456 50.306 1.00 84.56 217 ARG A CA 1
ATOM 1724 C C . ARG A 1 217 ? -23.257 13.817 49.689 1.00 84.56 217 ARG A C 1
ATOM 1726 O O . ARG A 1 217 ? -23.311 13.964 48.472 1.00 84.56 217 ARG A O 1
ATOM 1733 N N . THR A 1 218 ? -22.879 14.800 50.509 1.00 82.06 218 THR A N 1
ATOM 1734 C CA . THR A 1 218 ? -22.435 16.115 50.017 1.00 82.06 218 THR A CA 1
ATOM 1735 C C . THR A 1 218 ? -21.056 16.062 49.360 1.00 82.06 218 THR A C 1
ATOM 1737 O O . THR A 1 218 ? -20.849 16.765 48.373 1.00 82.06 218 THR A O 1
ATOM 1740 N N . LYS A 1 219 ? -20.130 15.211 49.827 1.00 85.38 219 LYS A N 1
ATOM 1741 C CA . LYS A 1 219 ? -18.858 14.948 49.128 1.00 85.38 219 LYS A CA 1
ATOM 1742 C C . LYS A 1 219 ? -19.080 14.279 47.769 1.00 85.38 219 LYS A C 1
ATOM 1744 O O . LYS A 1 219 ? -18.541 14.763 46.782 1.00 85.38 219 LYS A O 1
ATOM 1749 N N . CYS A 1 220 ? -19.914 13.240 47.689 1.00 80.62 220 CYS A N 1
ATOM 1750 C CA . CYS A 1 220 ? -20.269 12.586 46.423 1.00 80.62 220 CYS A CA 1
ATOM 1751 C C . CYS A 1 220 ? -20.965 13.544 45.449 1.00 80.62 220 CYS A C 1
ATOM 1753 O O . CYS A 1 220 ? -20.658 13.534 44.262 1.00 80.62 220 CYS A O 1
ATOM 1755 N N . ALA A 1 221 ? -21.862 14.406 45.939 1.00 81.31 221 ALA A N 1
ATOM 1756 C CA . ALA A 1 221 ? -22.506 15.420 45.107 1.00 81.31 221 ALA A CA 1
ATOM 1757 C C . ALA A 1 221 ? -21.494 16.428 44.537 1.00 81.31 221 ALA A C 1
ATOM 1759 O O . ALA A 1 221 ? -21.579 16.767 43.362 1.00 81.31 221 ALA A O 1
ATOM 1760 N N . LYS A 1 222 ? -20.507 16.855 45.338 1.00 78.88 222 LYS A N 1
ATOM 1761 C CA . LYS A 1 222 ? -19.419 17.732 44.875 1.00 78.88 222 LYS A CA 1
ATOM 1762 C C . LYS A 1 222 ? -18.523 17.041 43.850 1.00 78.88 222 LYS A C 1
ATOM 1764 O O . LYS A 1 222 ? -18.324 17.591 42.782 1.00 78.88 222 LYS A O 1
ATOM 1769 N N . LEU A 1 223 ? -18.087 15.807 44.112 1.00 77.19 223 LEU A N 1
ATOM 1770 C CA . LEU A 1 223 ? -17.268 15.035 43.167 1.00 77.19 223 LEU A CA 1
ATOM 1771 C C . LEU A 1 223 ? -18.001 14.761 41.845 1.00 77.19 223 LEU A C 1
ATOM 1773 O O . LEU A 1 223 ? -17.391 14.810 40.783 1.00 77.19 223 LEU A O 1
ATOM 1777 N N . SER A 1 224 ? -19.314 14.519 41.891 1.00 73.81 224 SER A N 1
ATOM 1778 C CA . SER A 1 224 ? -20.140 14.375 40.687 1.00 73.81 224 SER A CA 1
ATOM 1779 C C . SER A 1 224 ? -20.313 15.693 39.928 1.00 73.81 224 SER A C 1
ATOM 1781 O O . SER A 1 224 ? -20.450 15.666 38.707 1.00 73.81 224 SER A O 1
ATOM 1783 N N . GLN A 1 225 ? -20.341 16.828 40.629 1.00 68.75 225 GLN A N 1
ATOM 1784 C CA . GLN A 1 225 ? -20.423 18.154 40.019 1.00 68.75 225 GLN A CA 1
ATOM 1785 C C . GLN A 1 225 ? -19.080 18.558 39.393 1.00 68.75 225 GLN A C 1
ATOM 1787 O O . GLN A 1 225 ? -19.069 19.064 38.275 1.00 68.75 225 GLN A O 1
ATOM 1792 N N . ASP A 1 226 ? -17.966 18.236 40.053 1.00 67.25 226 ASP A N 1
ATOM 1793 C CA . ASP A 1 226 ? -16.609 18.457 39.547 1.00 67.25 226 ASP A CA 1
ATOM 1794 C C . ASP A 1 226 ? -16.320 17.561 38.323 1.00 67.25 226 ASP A C 1
ATOM 1796 O O . ASP A 1 226 ? -15.777 18.029 37.324 1.00 67.25 226 ASP A O 1
ATOM 1800 N N . ALA A 1 227 ? -16.783 16.303 38.325 1.00 61.78 227 ALA A N 1
ATOM 1801 C CA . ALA A 1 227 ? -16.658 15.389 37.182 1.00 61.78 227 ALA A CA 1
ATOM 1802 C C . ALA A 1 227 ? -17.498 15.809 35.958 1.00 61.78 227 ALA A C 1
ATOM 1804 O O . ALA A 1 227 ? -17.131 15.508 34.824 1.00 61.78 227 ALA A O 1
ATOM 1805 N N . ALA A 1 228 ? -18.609 16.527 36.159 1.00 57.72 228 ALA A N 1
ATOM 1806 C CA . ALA A 1 228 ? -19.413 17.078 35.066 1.00 57.72 228 ALA A CA 1
ATOM 1807 C C . ALA A 1 228 ? -18.784 18.335 34.431 1.00 57.72 228 ALA A C 1
ATOM 1809 O O . ALA A 1 228 ? -19.222 18.766 33.363 1.00 57.72 228 ALA A O 1
ATOM 1810 N N . GLN A 1 229 ? -17.768 18.922 35.072 1.00 54.31 229 GLN A N 1
ATOM 1811 C CA . GLN A 1 229 ? -17.138 20.172 34.652 1.00 54.31 229 GLN A CA 1
ATOM 1812 C C . GLN A 1 229 ? -15.808 19.963 33.893 1.00 54.31 229 GLN A C 1
ATOM 1814 O O . GLN A 1 229 ? -15.331 20.899 33.256 1.00 54.31 229 GLN A O 1
ATOM 1819 N N . GLU A 1 230 ? -15.263 18.737 33.857 1.00 44.84 230 GLU A N 1
ATOM 1820 C CA . GLU A 1 230 ? -14.074 18.351 33.068 1.00 44.84 230 GLU A CA 1
ATOM 1821 C C . GLU A 1 230 ? -14.407 17.588 31.767 1.00 44.84 230 GLU A C 1
ATOM 1823 O O . GLU A 1 230 ? -13.797 16.576 31.425 1.00 44.84 230 GLU A O 1
ATOM 1828 N N . LEU A 1 231 ? -15.366 18.090 30.986 1.00 37.22 231 LEU A N 1
ATOM 1829 C CA . LEU A 1 231 ? -15.509 17.724 29.572 1.00 37.22 231 LEU A CA 1
ATOM 1830 C C . LEU A 1 231 ? -15.054 18.911 28.708 1.00 37.22 231 LEU A C 1
ATOM 1832 O O . LEU A 1 231 ? -15.681 19.972 28.751 1.00 37.22 231 LEU A O 1
ATOM 1836 N N . PRO A 1 232 ? -13.970 18.783 27.920 1.00 42.84 232 PRO A N 1
ATOM 1837 C CA . PRO A 1 232 ? -13.470 19.885 27.119 1.00 42.84 232 PRO A CA 1
ATOM 1838 C C . PRO A 1 232 ? -14.349 20.060 25.878 1.00 42.84 232 PRO A C 1
ATOM 1840 O O . PRO A 1 232 ? -14.210 19.337 24.894 1.00 42.84 232 PRO A O 1
ATOM 1843 N N . GLN A 1 233 ? -15.228 21.062 25.896 1.00 36.53 233 GLN A N 1
ATOM 1844 C CA . GLN A 1 233 ? -15.726 21.683 24.671 1.00 36.53 233 GLN A CA 1
ATOM 1845 C C . GLN A 1 233 ? -15.495 23.189 24.719 1.00 36.53 233 GLN A C 1
ATOM 1847 O O . GLN A 1 233 ? -16.212 23.978 25.325 1.00 36.53 233 GLN A O 1
ATOM 1852 N N . THR A 1 234 ? -14.415 23.549 24.040 1.00 34.97 234 THR A N 1
ATOM 1853 C CA . THR A 1 234 ? -14.186 24.830 23.390 1.00 34.97 234 THR A CA 1
ATOM 1854 C C . THR A 1 234 ? -15.458 25.397 22.747 1.00 34.97 234 THR A C 1
ATOM 1856 O O . THR A 1 234 ? -16.178 24.649 22.090 1.00 34.97 234 THR A O 1
ATOM 1859 N N . VAL A 1 235 ? -15.585 26.733 22.810 1.00 36.41 235 VAL A N 1
ATOM 1860 C CA . VAL A 1 235 ? -16.293 27.656 21.886 1.00 36.41 235 VAL A CA 1
ATOM 1861 C C . VAL A 1 235 ? -17.445 28.480 22.519 1.00 36.41 235 VAL A C 1
ATOM 1863 O O . VAL A 1 235 ? -18.581 28.043 22.637 1.00 36.41 235 VAL A O 1
ATOM 1866 N N . ILE A 1 236 ? -17.086 29.751 22.776 1.00 37.81 236 ILE A N 1
ATOM 1867 C CA . ILE A 1 236 ? -17.864 31.015 22.779 1.00 37.81 236 ILE A CA 1
ATOM 1868 C C . ILE A 1 236 ? -18.605 31.436 24.066 1.00 37.81 236 ILE A C 1
ATOM 1870 O O . ILE A 1 236 ? -19.783 31.188 24.285 1.00 37.81 236 ILE A O 1
ATOM 1874 N N . THR A 1 237 ? -17.864 32.209 24.868 1.00 42.84 237 THR A N 1
ATOM 1875 C CA . THR A 1 237 ? -18.153 33.592 25.299 1.00 42.84 237 THR A CA 1
ATOM 1876 C C . THR A 1 237 ? -19.592 34.112 25.166 1.00 42.84 237 THR A C 1
ATOM 1878 O O . THR A 1 237 ? -19.978 34.587 24.104 1.00 42.84 237 THR A O 1
ATOM 1881 N N . SER A 1 238 ? -20.274 34.250 26.307 1.00 39.06 238 SER A N 1
ATOM 1882 C CA . SER A 1 238 ? -20.805 35.547 26.771 1.00 39.06 238 SER A CA 1
ATOM 1883 C C . SER A 1 238 ? -21.312 35.450 28.217 1.00 39.06 238 SER A C 1
ATOM 1885 O O . SER A 1 238 ? -22.187 34.650 28.528 1.00 39.06 238 SER A O 1
ATOM 1887 N N . GLN A 1 239 ? -20.746 36.292 29.087 1.00 39.06 239 GLN A N 1
ATOM 1888 C CA . GLN A 1 239 ? -21.263 36.684 30.411 1.00 39.06 239 GLN A CA 1
ATOM 1889 C C . GLN A 1 239 ? -22.739 37.152 30.326 1.00 39.06 239 GLN A C 1
ATOM 1891 O O . GLN A 1 239 ? -23.108 37.697 29.284 1.00 39.06 239 GLN A O 1
ATOM 1896 N N . PRO A 1 240 ? -23.574 37.013 31.388 1.00 44.72 240 PRO A N 1
ATOM 1897 C CA . PRO A 1 240 ? -23.432 37.873 32.570 1.00 44.72 240 PRO A CA 1
ATOM 1898 C C . PRO A 1 240 ? -23.719 37.248 33.954 1.00 44.72 240 PRO A C 1
ATOM 1900 O O . PRO A 1 240 ? -24.590 36.412 34.160 1.00 44.72 240 PRO A O 1
ATOM 1903 N N . THR A 1 241 ? -22.923 37.749 34.899 1.00 37.34 241 THR A N 1
ATOM 1904 C CA . THR A 1 241 ? -23.170 38.073 36.316 1.00 37.34 241 THR A CA 1
ATOM 1905 C C . THR A 1 241 ? -24.455 37.610 37.019 1.00 37.34 241 THR A C 1
ATOM 1907 O O . THR A 1 241 ? -25.572 37.949 36.639 1.00 37.34 241 THR A O 1
ATOM 1910 N N . ALA A 1 242 ? -24.202 36.973 38.167 1.00 44.03 242 ALA A N 1
ATOM 1911 C CA . ALA A 1 242 ? -25.048 36.689 39.323 1.00 44.03 242 ALA A CA 1
ATOM 1912 C C . ALA A 1 242 ? -26.183 37.684 39.636 1.00 44.03 242 ALA A C 1
ATOM 1914 O O . ALA A 1 242 ? -25.974 38.895 39.552 1.00 44.03 242 ALA A O 1
ATOM 1915 N N . THR A 1 243 ? -27.291 37.166 40.201 1.00 36.50 243 THR A N 1
ATOM 1916 C CA . THR A 1 243 ? -27.803 37.488 41.564 1.00 36.50 243 THR A CA 1
ATOM 1917 C C . THR A 1 243 ? -29.326 37.229 41.691 1.00 36.50 243 THR A C 1
ATOM 1919 O O . THR A 1 243 ? -30.111 37.843 40.978 1.00 36.50 243 THR A O 1
ATOM 1922 N N . GLN A 1 244 ? -29.713 36.410 42.692 1.00 41.47 244 GLN A N 1
ATOM 1923 C CA . GLN A 1 244 ? -31.053 36.267 43.332 1.00 41.47 244 GLN A CA 1
ATOM 1924 C C . GLN A 1 244 ? -32.130 35.418 42.600 1.00 41.47 244 GLN A C 1
ATOM 1926 O O . GLN A 1 244 ? -31.933 34.994 41.468 1.00 41.47 244 GLN A O 1
ATOM 1931 N N . PRO A 1 245 ? -33.250 35.081 43.272 1.00 44.59 245 PRO A N 1
ATOM 1932 C CA . PRO A 1 245 ? -33.444 33.907 44.120 1.00 44.59 245 PRO A CA 1
ATOM 1933 C C . PRO A 1 245 ? -34.528 32.984 43.515 1.00 44.59 245 PRO A C 1
ATOM 1935 O O . PRO A 1 245 ? -35.148 33.316 42.509 1.00 44.59 245 PRO A O 1
ATOM 1938 N N . SER A 1 246 ? -34.750 31.821 44.128 1.00 45.75 246 SER A N 1
ATOM 1939 C CA . SER A 1 246 ? -35.885 30.898 43.921 1.00 45.75 246 SER A CA 1
ATOM 1940 C C . SER A 1 246 ? -37.069 31.465 43.114 1.00 45.75 246 SER A C 1
ATOM 1942 O O . SER A 1 246 ? -37.923 32.162 43.660 1.00 45.75 246 SER A O 1
ATOM 1944 N N . LYS A 1 247 ? -37.117 31.138 41.815 1.00 43.69 247 LYS A N 1
ATOM 1945 C CA . LYS A 1 247 ? -38.240 31.417 40.917 1.00 43.69 247 LYS A CA 1
ATOM 1946 C C . LYS A 1 247 ? -38.761 30.082 40.402 1.00 43.69 247 LYS A C 1
ATOM 1948 O O . LYS A 1 247 ? -38.014 29.312 39.804 1.00 43.69 247 LYS A O 1
ATOM 1953 N N . GLU A 1 248 ? -40.019 29.810 40.719 1.00 47.38 248 GLU A N 1
ATOM 1954 C CA . GLU A 1 248 ? -40.810 28.695 40.206 1.00 47.38 248 GLU A CA 1
ATOM 1955 C C . GLU A 1 248 ? -40.537 28.494 38.707 1.00 47.38 248 GLU A C 1
ATOM 1957 O O . GLU A 1 248 ? -40.508 29.461 37.941 1.00 47.38 248 GLU A O 1
ATOM 1962 N N . LEU A 1 249 ? -40.283 27.244 38.306 1.00 53.09 249 LEU A N 1
ATOM 1963 C CA . LEU A 1 249 ? -40.049 26.843 36.918 1.00 53.09 249 LEU A CA 1
ATOM 1964 C C . LEU A 1 249 ? -41.238 27.294 36.055 1.00 53.09 249 LEU A C 1
ATOM 1966 O O . LEU A 1 249 ? -42.303 26.681 36.065 1.00 53.09 249 LEU A O 1
ATOM 1970 N N . SER A 1 250 ? -41.057 28.412 35.352 1.00 63.34 250 SER A N 1
ATOM 1971 C CA . SER A 1 250 ? -42.063 29.006 34.476 1.00 63.34 250 SER A CA 1
ATOM 1972 C C . SER A 1 250 ? -42.323 28.081 33.291 1.00 63.34 250 SER A C 1
ATOM 1974 O O . SER A 1 250 ? -41.382 27.625 32.642 1.00 63.34 250 SER A O 1
ATOM 1976 N N . VAL A 1 251 ? -43.599 27.861 32.971 1.00 72.25 251 VAL A N 1
ATOM 1977 C CA . VAL A 1 251 ? -44.071 27.122 31.783 1.00 72.25 251 VAL A CA 1
ATOM 1978 C C . VAL A 1 251 ? -43.356 27.586 30.503 1.00 72.25 251 VAL A C 1
ATOM 1980 O O . VAL A 1 251 ? -43.066 26.778 29.628 1.00 72.25 251 VAL A O 1
ATOM 1983 N N . GLU A 1 252 ? -42.968 28.860 30.438 1.00 75.81 252 GLU A N 1
ATOM 1984 C CA . GLU A 1 252 ? -42.217 29.444 29.324 1.00 75.81 252 GLU A CA 1
ATOM 1985 C C . GLU A 1 252 ? -40.810 28.841 29.148 1.00 75.81 252 GLU A C 1
ATOM 1987 O O . GLU A 1 252 ? -40.367 28.600 28.026 1.00 75.81 252 GLU A O 1
ATOM 1992 N N . SER A 1 253 ? -40.100 28.538 30.244 1.00 77.19 253 SER A N 1
ATOM 1993 C CA . SER A 1 253 ? -38.772 27.913 30.153 1.00 77.19 253 SER A CA 1
ATOM 1994 C C . SER A 1 253 ? -38.877 26.450 29.729 1.00 77.19 253 SER A C 1
ATOM 1996 O O . SER A 1 253 ? -37.982 25.942 29.058 1.00 77.19 253 SER A O 1
ATOM 1998 N N . PHE A 1 254 ? -39.970 25.777 30.100 1.00 82.75 254 PHE A N 1
ATOM 1999 C CA . PHE A 1 254 ? -40.249 24.412 29.667 1.00 82.75 254 PHE A CA 1
ATOM 2000 C C . PHE A 1 254 ? -40.559 24.354 28.165 1.00 82.75 254 PHE A C 1
ATOM 2002 O O . PHE A 1 254 ? -39.999 23.514 27.467 1.00 82.75 254 PHE A O 1
ATOM 2009 N N . LEU A 1 255 ? -41.374 25.281 27.647 1.00 87.19 255 LEU A N 1
ATOM 2010 C CA . LEU A 1 255 ? -41.676 25.372 26.213 1.00 87.19 255 LEU A CA 1
ATOM 2011 C C . LEU A 1 255 ? -40.434 25.723 25.383 1.00 87.19 255 LEU A C 1
ATOM 2013 O O . LEU A 1 255 ? -40.173 25.076 24.372 1.00 87.19 255 LEU A O 1
ATOM 2017 N N . SER A 1 256 ? -39.619 26.676 25.843 1.00 88.62 256 SER A N 1
ATOM 2018 C CA . SER A 1 256 ? -38.355 27.021 25.180 1.00 88.62 256 SER A CA 1
ATOM 2019 C C . SER A 1 256 ? -37.374 25.842 25.151 1.00 88.62 256 SER A C 1
ATOM 2021 O O . SER A 1 256 ? -36.742 25.587 24.124 1.00 88.62 256 SER A O 1
ATOM 2023 N N . LEU A 1 257 ? -37.281 25.078 26.245 1.00 89.25 257 LEU A N 1
ATOM 2024 C CA . LEU A 1 257 ? -36.452 23.875 26.299 1.00 89.25 257 LEU A CA 1
ATOM 2025 C C . LEU A 1 257 ? -36.986 22.771 25.373 1.00 89.25 257 LEU A C 1
ATOM 2027 O O . LEU A 1 257 ? -36.200 22.109 24.699 1.00 89.25 257 LEU A O 1
ATOM 2031 N N . GLN A 1 258 ? -38.308 22.595 25.299 1.00 92.75 258 GLN A N 1
ATOM 2032 C CA . GLN A 1 258 ? -38.946 21.636 24.396 1.00 92.75 258 GLN A CA 1
ATOM 2033 C C . GLN A 1 258 ? -38.700 21.991 22.923 1.00 92.75 258 GLN A C 1
ATOM 2035 O O . GLN A 1 258 ? -38.412 21.108 22.115 1.00 92.75 258 GLN A O 1
ATOM 2040 N N . GLU A 1 259 ? -38.765 23.272 22.564 1.00 93.56 259 GLU A N 1
ATOM 2041 C CA . GLU A 1 259 ? -38.481 23.735 21.205 1.00 93.56 259 GLU A CA 1
ATOM 2042 C C . GLU A 1 259 ? -36.996 23.597 20.847 1.00 93.56 259 GLU A C 1
ATOM 2044 O O . GLU A 1 259 ? -36.667 23.143 19.750 1.00 93.56 259 GLU A O 1
ATOM 2049 N N . ALA A 1 260 ? -36.092 23.873 21.792 1.00 92.88 260 ALA A N 1
ATOM 2050 C CA . ALA A 1 260 ? -34.666 23.602 21.625 1.00 92.88 260 ALA A CA 1
ATOM 2051 C C . ALA A 1 260 ? -34.383 22.100 21.442 1.00 92.88 260 ALA A C 1
ATOM 2053 O O . ALA A 1 260 ? -33.590 21.729 20.575 1.00 92.88 260 ALA A O 1
ATOM 2054 N N . HIS A 1 261 ? -35.062 21.232 22.201 1.00 92.12 261 HIS A N 1
ATOM 2055 C CA . HIS A 1 261 ? -34.948 19.779 22.058 1.00 92.12 261 HIS A CA 1
ATOM 2056 C C . HIS A 1 261 ? -35.446 19.313 20.687 1.00 92.12 261 HIS A C 1
ATOM 2058 O O . HIS A 1 261 ? -34.756 18.564 20.004 1.00 92.12 261 HIS A O 1
ATOM 2064 N N . LYS A 1 262 ? -36.588 19.830 20.225 1.00 95.38 262 LYS A N 1
ATOM 2065 C CA . LYS A 1 262 ? -37.129 19.521 18.897 1.00 95.38 262 LYS A CA 1
ATOM 2066 C C . LYS A 1 262 ? -36.220 20.008 17.764 1.00 95.38 262 LYS A C 1
ATOM 2068 O O . LYS A 1 262 ? -35.975 19.278 16.810 1.00 95.38 262 LYS A O 1
ATOM 2073 N N . ALA A 1 263 ? -35.669 21.217 17.871 1.00 95.50 263 ALA A N 1
ATOM 2074 C CA . ALA A 1 263 ? -34.709 21.733 16.895 1.00 95.50 263 ALA A CA 1
ATOM 2075 C C . ALA A 1 263 ? -33.421 20.892 16.859 1.00 95.50 263 ALA A C 1
ATOM 2077 O O . ALA A 1 263 ? -32.813 20.713 15.798 1.00 95.50 263 ALA A O 1
ATOM 2078 N N . LEU A 1 264 ? -33.008 20.362 18.011 1.00 95.44 264 LEU A N 1
ATOM 2079 C CA . LEU A 1 264 ? -31.877 19.454 18.121 1.00 95.44 264 LEU A CA 1
ATOM 2080 C C . LEU A 1 264 ? -32.190 18.087 17.493 1.00 95.44 264 LEU A C 1
ATOM 2082 O O . LEU A 1 264 ? -31.395 17.610 16.685 1.00 95.44 264 LEU A O 1
ATOM 2086 N N . GLU A 1 265 ? -33.355 17.502 17.783 1.00 95.75 265 GLU A N 1
ATOM 2087 C CA . GLU A 1 265 ? -33.857 16.277 17.143 1.00 95.75 2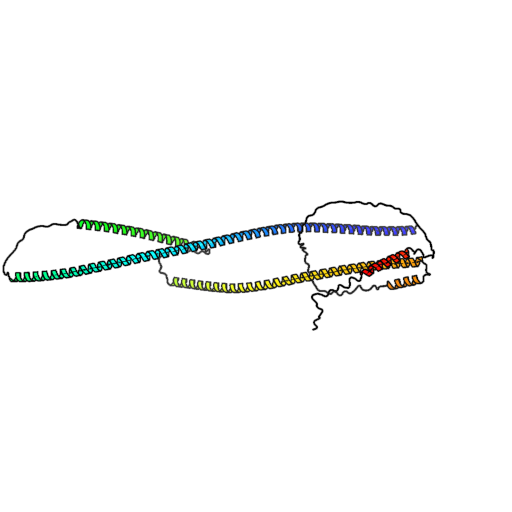65 GLU A CA 1
ATOM 2088 C C . GLU A 1 265 ? -33.904 16.422 15.617 1.00 95.75 265 GLU A C 1
ATOM 2090 O O . GLU A 1 265 ? -33.389 15.566 14.898 1.00 95.75 265 GLU A O 1
ATOM 2095 N N . ASP A 1 266 ? -34.427 17.539 15.106 1.00 96.75 266 ASP A N 1
ATOM 2096 C CA . ASP A 1 266 ? -34.473 17.822 13.672 1.00 96.75 266 ASP A CA 1
ATOM 2097 C C . ASP A 1 266 ? -33.068 17.911 13.060 1.00 96.75 266 ASP A C 1
ATOM 2099 O O . ASP A 1 266 ? -32.838 17.411 11.954 1.00 96.75 266 ASP A O 1
ATOM 2103 N N . ARG A 1 267 ? -32.103 18.531 13.756 1.00 96.38 267 ARG A N 1
ATOM 2104 C CA . ARG A 1 267 ? -30.704 18.585 13.295 1.00 96.38 267 ARG A CA 1
ATOM 2105 C C . ARG A 1 267 ? -30.057 17.206 13.301 1.00 96.38 267 ARG A C 1
ATOM 2107 O O . ARG A 1 267 ? -29.392 16.870 12.323 1.00 96.38 267 ARG A O 1
ATOM 2114 N N . PHE A 1 268 ? -30.268 16.404 14.343 1.00 97.00 268 PHE A N 1
ATOM 2115 C CA . PHE A 1 268 ? -29.772 15.028 14.388 1.00 97.00 268 PHE A CA 1
ATOM 2116 C C . PHE A 1 268 ? -30.379 14.181 13.276 1.00 97.00 268 PHE A C 1
ATOM 2118 O O . PHE A 1 268 ? -29.649 13.485 12.577 1.00 97.00 268 PHE A O 1
ATOM 2125 N N . SER A 1 269 ? -31.685 14.302 13.044 1.00 97.38 269 SER A N 1
ATOM 2126 C CA . SER A 1 269 ? -32.383 13.565 11.992 1.00 97.38 269 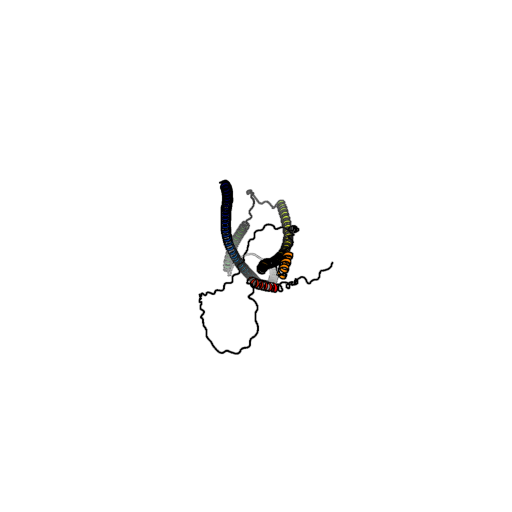SER A CA 1
ATOM 2127 C C . SER A 1 269 ? -31.875 13.945 10.595 1.00 97.38 269 SER A C 1
ATOM 2129 O O . SER A 1 269 ? -31.635 13.072 9.762 1.00 97.38 269 SER A O 1
ATOM 2131 N N . ARG A 1 270 ? -31.622 15.238 10.335 1.00 97.31 270 ARG A N 1
ATOM 2132 C CA . ARG A 1 270 ? -30.987 15.691 9.082 1.00 97.31 270 ARG A CA 1
ATOM 2133 C C . ARG A 1 270 ? -29.560 15.172 8.937 1.00 97.31 270 ARG A C 1
ATOM 2135 O O . ARG A 1 270 ? -29.213 14.684 7.869 1.00 97.31 270 ARG A O 1
ATOM 2142 N N . SER A 1 271 ? -28.760 15.247 10.000 1.00 96.88 271 SER A N 1
ATOM 2143 C CA . SER A 1 271 ? -27.381 14.750 9.993 1.00 96.88 271 SER A CA 1
ATOM 2144 C C . SER A 1 271 ? -27.332 13.243 9.726 1.00 96.88 271 SER A C 1
ATOM 2146 O O . SER A 1 271 ? -26.571 12.795 8.879 1.00 96.88 271 SER A O 1
ATOM 2148 N N . MET A 1 272 ? -28.210 12.455 10.355 1.00 96.56 272 MET A N 1
ATOM 2149 C CA . MET A 1 272 ? -28.314 11.014 10.103 1.00 96.56 272 MET A CA 1
ATOM 2150 C C . MET A 1 272 ? -28.698 10.696 8.656 1.00 96.56 272 MET A C 1
ATOM 2152 O O . MET A 1 272 ? -28.104 9.799 8.064 1.00 96.56 272 MET A O 1
ATOM 2156 N N . LYS A 1 273 ? -29.644 11.440 8.064 1.00 97.69 273 LYS A N 1
ATOM 2157 C CA . LYS A 1 273 ? -29.992 11.285 6.641 1.00 97.69 273 LYS A CA 1
ATOM 2158 C C . LYS A 1 273 ? -28.807 11.600 5.737 1.00 97.69 273 LYS A C 1
ATOM 2160 O O . LYS A 1 273 ? -28.509 10.819 4.845 1.00 97.69 273 LYS A O 1
ATOM 2165 N N . GLN A 1 274 ? -28.093 12.686 6.020 1.00 98.00 274 GLN A N 1
ATOM 2166 C CA . GLN A 1 274 ? -26.900 13.050 5.265 1.00 98.00 274 GLN A CA 1
ATOM 2167 C C . GLN A 1 274 ? -25.801 11.985 5.392 1.00 98.00 274 GLN A C 1
ATOM 2169 O O . GLN A 1 274 ? -25.153 11.659 4.407 1.00 98.00 274 GLN A O 1
ATOM 2174 N N . VAL A 1 275 ? -25.596 11.411 6.581 1.00 96.88 275 VAL A N 1
ATOM 2175 C CA . VAL A 1 275 ? -24.634 10.316 6.781 1.00 96.88 275 VAL A CA 1
ATOM 2176 C C . VAL A 1 275 ? -25.052 9.061 6.012 1.00 96.88 275 VAL A C 1
ATOM 2178 O O . VAL A 1 275 ? -24.188 8.401 5.441 1.00 96.88 275 VAL A O 1
ATOM 2181 N N . ALA A 1 276 ? -26.348 8.746 5.954 1.00 97.12 276 ALA A N 1
ATOM 2182 C CA . ALA A 1 276 ? -26.854 7.631 5.155 1.00 97.12 276 ALA A CA 1
ATOM 2183 C C . ALA A 1 276 ? -26.629 7.863 3.651 1.00 97.12 276 ALA A C 1
ATOM 2185 O O . ALA A 1 276 ? -26.035 7.016 2.993 1.00 97.12 276 ALA A O 1
ATOM 2186 N N . GLU A 1 277 ? -26.993 9.039 3.132 1.00 97.81 277 GLU A N 1
ATOM 2187 C CA . GLU A 1 277 ? -26.768 9.411 1.726 1.00 97.81 277 GLU A CA 1
ATOM 2188 C C . GLU A 1 277 ? -25.275 9.375 1.360 1.00 97.81 277 GLU A C 1
ATOM 2190 O O . GLU A 1 277 ? -24.893 8.787 0.350 1.00 97.81 277 GLU A O 1
ATOM 2195 N N . LEU A 1 278 ? -24.408 9.934 2.213 1.00 97.94 278 LEU A N 1
ATOM 2196 C CA . LEU A 1 278 ? -22.956 9.885 2.018 1.00 97.94 278 LEU A CA 1
ATOM 2197 C C . LEU A 1 278 ? -22.403 8.455 2.090 1.00 97.94 278 LEU A C 1
ATOM 2199 O O . LEU A 1 278 ? -21.427 8.146 1.409 1.00 97.94 278 LEU A O 1
ATOM 2203 N N . SER A 1 279 ? -22.998 7.583 2.908 1.00 97.31 279 SER A N 1
ATOM 2204 C CA . SER A 1 279 ? -22.623 6.169 2.983 1.00 97.31 279 SER A CA 1
ATOM 2205 C C . SER A 1 279 ? -22.982 5.428 1.693 1.00 97.31 279 SER A C 1
ATOM 2207 O O . SER A 1 279 ? -22.162 4.660 1.192 1.00 97.31 279 SER A O 1
ATOM 2209 N N . ASP A 1 280 ? -24.160 5.685 1.127 1.00 98.06 280 ASP A N 1
ATOM 2210 C CA . ASP A 1 280 ? -24.589 5.087 -0.142 1.00 98.06 280 ASP A CA 1
ATOM 2211 C C . ASP A 1 280 ? -23.721 5.587 -1.309 1.00 98.06 280 ASP A C 1
ATOM 2213 O O . ASP A 1 280 ? -23.257 4.800 -2.138 1.00 98.06 280 ASP A O 1
ATOM 2217 N N . ASP A 1 281 ? -23.418 6.889 -1.346 1.00 98.00 281 ASP A N 1
ATOM 2218 C CA . ASP A 1 281 ? -22.509 7.462 -2.342 1.00 98.00 281 ASP A CA 1
ATOM 2219 C C . ASP A 1 281 ? -21.086 6.915 -2.211 1.00 98.00 281 ASP A C 1
ATOM 2221 O O . ASP A 1 281 ? -20.434 6.641 -3.222 1.00 98.00 281 ASP A O 1
ATOM 2225 N N . LYS A 1 282 ? -20.607 6.702 -0.981 1.00 97.12 282 LYS A N 1
ATOM 2226 C CA . LYS A 1 282 ? -19.324 6.044 -0.732 1.00 97.12 282 LYS A CA 1
ATOM 2227 C C . LYS A 1 282 ? -19.314 4.633 -1.319 1.00 97.12 282 LYS A C 1
ATOM 2229 O O . LYS A 1 282 ? -18.394 4.314 -2.064 1.00 97.12 282 LYS A O 1
ATOM 2234 N N . GLN A 1 283 ? -20.331 3.818 -1.041 1.00 97.19 283 GLN A N 1
ATOM 2235 C CA . GLN A 1 283 ? -20.425 2.457 -1.585 1.00 97.19 283 GLN A CA 1
ATOM 2236 C C . GLN A 1 283 ? -20.465 2.460 -3.117 1.00 97.19 283 GLN A C 1
ATOM 2238 O O . GLN A 1 283 ? -19.801 1.655 -3.772 1.00 97.19 283 GLN A O 1
ATOM 2243 N N . ARG A 1 284 ? -21.201 3.407 -3.710 1.00 97.94 284 ARG A N 1
ATOM 2244 C CA . ARG A 1 284 ? -21.247 3.587 -5.164 1.00 97.94 284 ARG A CA 1
ATOM 2245 C C . ARG A 1 284 ? -19.873 3.933 -5.735 1.00 97.94 284 ARG A C 1
ATOM 2247 O O . ARG A 1 284 ? -19.480 3.365 -6.752 1.00 97.94 284 ARG A O 1
ATOM 2254 N N . LEU A 1 285 ? -19.144 4.852 -5.102 1.00 98.19 285 LEU A N 1
ATOM 2255 C CA . LEU A 1 285 ? -17.791 5.222 -5.520 1.00 98.19 285 LEU A CA 1
ATOM 2256 C C . LEU A 1 285 ? -16.805 4.062 -5.356 1.00 98.19 285 LEU A C 1
ATOM 2258 O O . LEU A 1 285 ? -15.993 3.843 -6.250 1.00 98.19 285 LEU A O 1
ATOM 2262 N N . GLU A 1 286 ? -16.899 3.289 -4.276 1.00 97.12 286 GLU A N 1
ATOM 2263 C CA . GLU A 1 286 ? -16.080 2.090 -4.061 1.00 97.12 286 GLU A CA 1
ATOM 2264 C C . GLU A 1 286 ? -1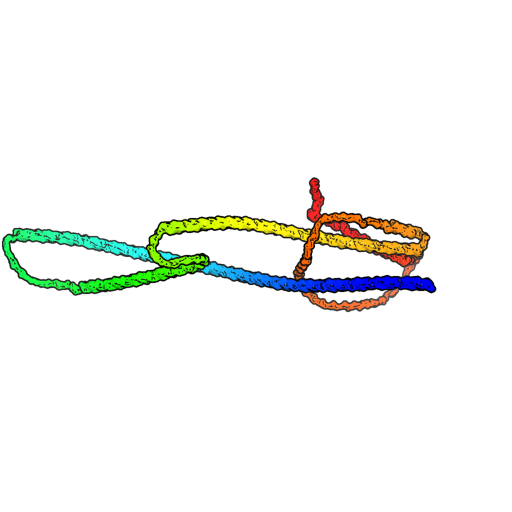6.288 1.059 -5.178 1.00 97.12 286 GLU A C 1
ATOM 2266 O O . GLU A 1 286 ? -15.311 0.558 -5.734 1.00 97.12 286 GLU A O 1
ATOM 2271 N N . HIS A 1 287 ? -17.536 0.812 -5.587 1.00 98.19 287 HIS A N 1
ATOM 2272 C CA . HIS A 1 287 ? -17.828 -0.072 -6.717 1.00 98.19 287 HIS A CA 1
ATOM 2273 C C . HIS A 1 287 ? -17.221 0.444 -8.033 1.00 98.19 287 HIS A C 1
ATOM 2275 O O . HIS A 1 287 ? -16.656 -0.327 -8.807 1.00 98.19 287 HIS A O 1
ATOM 2281 N N . VAL A 1 288 ? -17.310 1.753 -8.300 1.00 98.50 288 VAL A N 1
ATOM 2282 C CA . VAL A 1 288 ? -16.708 2.357 -9.503 1.00 98.50 288 VAL A CA 1
ATOM 2283 C C . VAL A 1 288 ? -15.185 2.238 -9.477 1.00 98.50 288 VAL A C 1
ATOM 2285 O O . VAL A 1 288 ? -14.586 1.907 -10.495 1.00 98.50 288 VAL A O 1
ATOM 2288 N N . ILE A 1 289 ? -14.551 2.467 -8.325 1.00 97.62 289 ILE A N 1
ATOM 2289 C CA . ILE A 1 289 ? -13.103 2.294 -8.168 1.00 97.62 289 ILE A CA 1
ATOM 2290 C C . ILE A 1 289 ? -12.711 0.845 -8.449 1.00 97.62 289 ILE A C 1
ATOM 2292 O O . ILE A 1 289 ? -11.765 0.614 -9.196 1.00 97.62 289 ILE A O 1
ATOM 2296 N N . GLN A 1 290 ? -13.454 -0.124 -7.911 1.00 96.88 290 GLN A N 1
ATOM 2297 C CA . GLN A 1 290 ? -13.183 -1.538 -8.149 1.00 96.88 290 GLN A CA 1
ATOM 2298 C C . GLN A 1 290 ? -13.309 -1.905 -9.634 1.00 96.88 290 GLN A C 1
ATOM 2300 O O . GLN A 1 290 ? -12.471 -2.627 -10.169 1.00 96.88 290 GLN A O 1
ATOM 2305 N N . GLN A 1 291 ? -14.311 -1.363 -10.329 1.00 98.38 291 GLN A N 1
ATOM 2306 C CA . GLN A 1 291 ? -14.446 -1.544 -11.773 1.00 98.38 291 GLN A CA 1
ATOM 2307 C C . GLN A 1 291 ? -13.260 -0.931 -12.535 1.00 98.38 291 GLN A C 1
ATOM 2309 O O . GLN A 1 291 ? -12.662 -1.600 -13.376 1.00 98.38 291 GLN A O 1
ATOM 2314 N N . LEU A 1 292 ? -12.880 0.309 -12.215 1.00 98.12 292 LEU A N 1
ATOM 2315 C CA . LEU A 1 292 ? -11.739 0.982 -12.842 1.00 98.12 292 LEU A CA 1
ATOM 2316 C C . LEU A 1 292 ? -10.418 0.247 -12.582 1.00 98.12 292 LEU A C 1
ATOM 2318 O O . LEU A 1 292 ? -9.542 0.251 -13.445 1.00 98.12 292 LEU A O 1
ATOM 2322 N N . GLN A 1 293 ? -10.265 -0.403 -11.427 1.00 97.19 293 GLN A N 1
ATOM 2323 C CA . GLN A 1 293 ? -9.107 -1.249 -11.134 1.00 97.19 293 GLN A CA 1
ATOM 2324 C C . GLN A 1 293 ? -9.039 -2.444 -12.085 1.00 97.19 293 GLN A C 1
ATOM 2326 O O . GLN A 1 293 ? -8.007 -2.638 -12.722 1.00 97.19 293 GLN A O 1
ATOM 2331 N N . VAL A 1 294 ? -10.142 -3.175 -12.268 1.00 97.50 294 VAL A N 1
ATOM 2332 C CA . VAL A 1 294 ? -10.198 -4.306 -13.212 1.00 97.50 294 VAL A CA 1
ATOM 2333 C C . VAL A 1 294 ? -9.961 -3.846 -14.657 1.00 97.50 294 VAL A C 1
ATOM 2335 O O . VAL A 1 294 ? -9.243 -4.498 -15.418 1.00 97.50 294 VAL A O 1
ATOM 2338 N N . GLU A 1 295 ? -10.518 -2.697 -15.050 1.00 97.75 295 GLU A N 1
ATOM 2339 C CA . GLU A 1 295 ? -10.256 -2.098 -16.365 1.00 97.75 295 GLU A CA 1
ATOM 2340 C C . GLU A 1 295 ? -8.770 -1.730 -16.528 1.00 97.75 295 GLU A C 1
ATOM 2342 O O . GLU A 1 295 ? -8.183 -1.985 -17.579 1.00 97.75 295 GLU A O 1
ATOM 2347 N N . THR A 1 296 ? -8.132 -1.206 -15.478 1.00 97.75 296 THR A N 1
ATOM 2348 C CA . THR A 1 296 ? -6.702 -0.858 -15.478 1.00 97.75 296 THR A CA 1
ATOM 2349 C C . THR A 1 296 ? -5.809 -2.097 -15.561 1.00 97.75 296 THR A C 1
ATOM 2351 O O . THR A 1 296 ? -4.839 -2.089 -16.318 1.00 97.75 296 THR A O 1
ATOM 2354 N N . GLU A 1 297 ? -6.144 -3.173 -14.845 1.00 96.50 297 GLU A N 1
ATOM 2355 C CA . GLU A 1 297 ? -5.454 -4.468 -14.945 1.00 96.50 297 GLU A CA 1
ATOM 2356 C C . GLU A 1 297 ? -5.531 -5.016 -16.376 1.00 96.50 297 GLU A C 1
ATOM 2358 O O . GLU A 1 297 ? -4.510 -5.353 -16.974 1.00 96.50 297 GLU A O 1
ATOM 2363 N N . THR A 1 298 ? -6.724 -4.979 -16.975 1.00 98.38 298 THR A N 1
ATOM 2364 C CA . THR A 1 298 ? -6.941 -5.418 -18.362 1.00 98.38 298 THR A CA 1
ATOM 2365 C C . THR A 1 298 ? -6.124 -4.583 -19.357 1.00 98.38 298 THR A C 1
ATOM 2367 O O . THR A 1 298 ? -5.539 -5.116 -20.301 1.00 98.38 298 THR A O 1
ATOM 2370 N N . ILE A 1 299 ? -6.045 -3.262 -19.164 1.00 97.94 299 ILE A N 1
ATOM 2371 C CA . ILE A 1 299 ? -5.188 -2.387 -19.982 1.00 97.94 299 ILE A CA 1
ATOM 2372 C C . ILE A 1 299 ? -3.706 -2.759 -19.807 1.00 97.94 299 ILE A C 1
ATOM 2374 O O . ILE A 1 299 ? -2.964 -2.775 -20.792 1.00 97.94 299 ILE A O 1
ATOM 2378 N N . GLY A 1 300 ? -3.276 -3.106 -18.591 1.00 97.00 300 GLY A N 1
ATOM 2379 C CA . GLY A 1 300 ? -1.930 -3.611 -18.310 1.00 97.00 300 GLY A CA 1
ATOM 2380 C C . GLY A 1 300 ? -1.578 -4.868 -19.114 1.00 97.00 300 GLY A C 1
ATOM 2381 O O . GLY A 1 300 ? -0.495 -4.943 -19.708 1.00 97.00 300 GLY A O 1
ATOM 2382 N N . ASP A 1 301 ? -2.513 -5.812 -19.230 1.00 96.25 301 ASP A N 1
ATOM 2383 C CA . ASP A 1 301 ? -2.343 -7.014 -20.055 1.00 96.25 301 ASP A CA 1
ATOM 2384 C C . ASP A 1 301 ? -2.172 -6.665 -21.541 1.00 96.25 301 ASP A C 1
ATOM 2386 O O . ASP A 1 301 ? -1.271 -7.184 -22.211 1.00 96.25 301 ASP A O 1
ATOM 2390 N N . TYR A 1 302 ? -2.968 -5.723 -22.061 1.00 98.31 302 TYR A N 1
ATOM 2391 C CA . TYR A 1 302 ? -2.822 -5.245 -23.440 1.00 98.31 302 TYR A CA 1
ATOM 2392 C C . TYR A 1 302 ? -1.464 -4.589 -23.693 1.00 98.31 302 TYR A C 1
ATOM 2394 O O . TYR A 1 302 ? -0.860 -4.834 -24.740 1.00 98.31 302 TYR A O 1
ATOM 2402 N N . ILE A 1 303 ? -0.960 -3.784 -22.753 1.00 96.62 303 ILE A N 1
ATOM 2403 C CA . ILE A 1 303 ? 0.373 -3.176 -22.859 1.00 96.62 303 ILE A CA 1
ATOM 2404 C C . ILE A 1 303 ? 1.439 -4.270 -22.929 1.00 96.62 303 ILE A C 1
ATOM 2406 O O . ILE A 1 303 ? 2.308 -4.216 -23.800 1.00 96.62 303 ILE A O 1
ATOM 2410 N N . THR A 1 304 ? 1.345 -5.284 -22.069 1.00 96.25 304 THR A N 1
ATOM 2411 C CA . THR A 1 304 ? 2.293 -6.406 -22.026 1.00 96.25 304 THR A CA 1
ATOM 2412 C C . THR A 1 304 ? 2.310 -7.171 -23.350 1.00 96.25 304 THR A C 1
ATOM 2414 O O . THR A 1 304 ? 3.372 -7.379 -23.943 1.00 96.25 304 THR A O 1
ATOM 2417 N N . ILE A 1 305 ? 1.133 -7.525 -23.876 1.00 96.75 305 ILE A N 1
ATOM 2418 C CA . ILE A 1 305 ? 1.008 -8.227 -25.160 1.00 96.75 305 ILE A CA 1
ATOM 2419 C C . ILE A 1 305 ? 1.531 -7.357 -26.307 1.00 96.75 305 ILE A C 1
ATOM 2421 O O . ILE A 1 305 ? 2.271 -7.843 -27.164 1.00 96.75 305 ILE A O 1
ATOM 2425 N N . TYR A 1 306 ? 1.198 -6.065 -26.319 1.00 98.19 306 TYR A N 1
ATOM 2426 C CA . TYR A 1 306 ? 1.665 -5.139 -27.346 1.00 98.19 306 TYR A CA 1
ATOM 2427 C C . TYR A 1 306 ? 3.191 -4.979 -27.324 1.00 98.19 306 TYR A C 1
ATOM 2429 O O . TYR A 1 306 ? 3.833 -5.016 -28.376 1.00 98.19 306 TYR A O 1
ATOM 2437 N N . GLN A 1 307 ? 3.796 -4.843 -26.141 1.00 92.44 307 GLN A N 1
ATOM 2438 C CA . GLN A 1 307 ? 5.249 -4.770 -25.987 1.00 92.44 307 GLN A CA 1
ATOM 2439 C C . GLN A 1 307 ? 5.926 -6.052 -26.476 1.00 92.44 307 GLN A C 1
ATOM 2441 O O . GLN A 1 307 ? 6.895 -5.973 -27.237 1.00 92.44 307 GLN A O 1
ATOM 2446 N N . PHE A 1 308 ? 5.383 -7.218 -26.116 1.00 95.56 308 PHE A N 1
ATOM 2447 C CA . PHE A 1 308 ? 5.877 -8.508 -26.589 1.00 95.56 308 PHE A CA 1
ATOM 2448 C C . PHE A 1 308 ? 5.790 -8.618 -28.117 1.00 95.56 308 PHE A C 1
ATOM 2450 O O . PHE A 1 308 ? 6.793 -8.885 -28.782 1.00 95.56 308 PHE A O 1
ATOM 2457 N N . GLN A 1 309 ? 4.623 -8.325 -28.699 1.00 96.75 309 GLN A N 1
ATOM 2458 C CA . GLN A 1 309 ? 4.410 -8.363 -30.146 1.00 96.75 309 GLN A CA 1
ATOM 2459 C C . GLN A 1 309 ? 5.355 -7.402 -30.878 1.00 96.75 309 GLN A C 1
ATOM 2461 O O . GLN A 1 309 ? 5.975 -7.770 -31.878 1.00 96.75 309 GLN A O 1
ATOM 2466 N N . ARG A 1 310 ? 5.533 -6.184 -30.356 1.00 95.88 310 ARG A N 1
ATOM 2467 C CA . ARG A 1 310 ? 6.468 -5.197 -30.906 1.00 95.88 310 ARG A CA 1
ATOM 2468 C C . ARG A 1 310 ? 7.919 -5.674 -30.813 1.00 95.88 310 ARG A C 1
ATOM 2470 O O . ARG A 1 310 ? 8.691 -5.430 -31.740 1.00 95.88 310 ARG A O 1
ATOM 2477 N N . GLY A 1 311 ? 8.289 -6.359 -29.732 1.00 93.69 311 GLY A N 1
ATOM 2478 C CA . GLY A 1 311 ? 9.594 -7.000 -29.567 1.00 93.69 311 GLY A CA 1
ATOM 2479 C C . GLY A 1 311 ? 9.850 -8.067 -30.631 1.00 93.69 311 GLY A C 1
ATOM 2480 O O . GLY A 1 311 ? 10.871 -8.015 -31.318 1.00 93.69 311 GLY A O 1
ATOM 2481 N N . VAL A 1 312 ? 8.882 -8.963 -30.845 1.00 94.88 312 VAL A N 1
ATOM 2482 C CA . VAL A 1 312 ? 8.946 -10.005 -31.883 1.00 94.88 312 VAL A CA 1
ATOM 2483 C C . VAL A 1 312 ? 9.086 -9.389 -33.277 1.00 94.88 312 VAL A C 1
ATOM 2485 O O . VAL A 1 312 ? 9.965 -9.790 -34.037 1.00 94.88 312 VAL A O 1
ATOM 2488 N N . MET A 1 313 ? 8.289 -8.370 -33.613 1.00 91.06 313 MET A N 1
ATOM 2489 C CA . MET A 1 313 ? 8.384 -7.709 -34.921 1.00 91.06 313 MET A CA 1
ATOM 2490 C C . MET A 1 313 ? 9.733 -7.013 -35.134 1.00 91.06 313 MET A C 1
ATOM 2492 O O . MET A 1 313 ? 10.286 -7.081 -36.233 1.00 91.06 313 MET A O 1
ATOM 2496 N N . LYS A 1 314 ? 10.291 -6.372 -34.097 1.00 96.06 314 LYS A N 1
ATOM 2497 C CA . LYS A 1 314 ? 11.636 -5.774 -34.156 1.00 96.06 314 LYS A CA 1
ATOM 2498 C C . LYS A 1 314 ? 12.715 -6.833 -34.372 1.00 96.06 314 LYS A C 1
ATOM 2500 O O . LYS A 1 314 ? 13.618 -6.609 -35.172 1.00 96.06 314 LYS A O 1
ATOM 2505 N N . GLN A 1 315 ? 12.620 -7.971 -33.686 1.00 94.06 315 GLN A N 1
ATOM 2506 C CA . GLN A 1 315 ? 13.563 -9.074 -33.858 1.00 94.06 315 GLN A CA 1
ATOM 2507 C C . GLN A 1 315 ? 13.490 -9.650 -35.277 1.00 94.06 315 GLN A C 1
ATOM 2509 O O . GLN A 1 315 ? 14.518 -9.753 -35.936 1.00 94.06 315 GLN A O 1
ATOM 2514 N N . GLN A 1 316 ? 12.288 -9.915 -35.792 1.00 95.06 316 GLN A N 1
ATOM 2515 C CA . GLN A 1 316 ? 12.100 -10.390 -37.167 1.00 95.06 316 GLN A CA 1
ATOM 2516 C C . GLN A 1 316 ? 12.601 -9.388 -38.214 1.00 95.06 316 GLN A C 1
ATOM 2518 O O . GLN A 1 316 ? 13.133 -9.779 -39.250 1.00 95.06 316 GLN A O 1
ATOM 2523 N N . ALA A 1 317 ? 12.410 -8.086 -37.978 1.00 91.81 317 ALA A N 1
ATOM 2524 C CA . ALA A 1 317 ? 12.946 -7.054 -38.859 1.00 91.81 317 ALA A CA 1
ATOM 2525 C C . ALA A 1 317 ? 14.482 -7.064 -38.858 1.00 91.81 317 ALA A C 1
ATOM 2527 O O . ALA A 1 317 ? 15.077 -7.015 -39.930 1.00 91.81 317 ALA A O 1
ATOM 2528 N N . ARG A 1 318 ? 15.106 -7.204 -37.681 1.00 94.31 318 ARG A N 1
ATOM 2529 C CA . ARG A 1 318 ? 16.564 -7.313 -37.532 1.00 94.31 318 ARG A CA 1
ATOM 2530 C C . ARG A 1 318 ? 17.122 -8.554 -38.227 1.00 94.31 318 ARG A C 1
ATOM 2532 O O . ARG A 1 318 ? 18.126 -8.448 -38.918 1.00 94.31 318 ARG A O 1
ATOM 2539 N N . GLU A 1 319 ? 16.478 -9.709 -38.070 1.00 93.94 319 GLU A N 1
ATOM 2540 C CA . GLU A 1 319 ? 16.876 -10.953 -38.746 1.00 93.94 319 GLU A CA 1
ATOM 2541 C C . GLU A 1 319 ? 16.827 -10.793 -40.268 1.00 93.94 319 GLU A C 1
ATOM 2543 O O . GLU A 1 319 ? 17.824 -11.044 -40.940 1.00 93.94 319 GLU A O 1
ATOM 2548 N N . ARG A 1 320 ? 15.722 -10.255 -40.803 1.00 94.62 320 ARG A N 1
ATOM 2549 C CA . ARG A 1 320 ? 15.600 -9.962 -42.240 1.00 94.62 320 ARG A CA 1
ATOM 2550 C C . ARG A 1 320 ? 16.640 -8.961 -42.738 1.00 94.62 320 ARG A C 1
ATOM 2552 O O . ARG A 1 320 ? 17.103 -9.080 -43.866 1.00 94.62 320 ARG A O 1
ATOM 2559 N N . GLU A 1 321 ? 16.995 -7.963 -41.935 1.00 93.50 321 GLU A N 1
ATOM 2560 C CA . GLU A 1 321 ? 18.014 -6.977 -42.301 1.00 93.50 321 GLU A CA 1
ATOM 2561 C C . GLU A 1 321 ? 19.424 -7.582 -42.317 1.00 93.50 321 GLU A C 1
ATOM 2563 O O . GLU A 1 321 ? 20.201 -7.287 -43.225 1.00 93.50 321 GLU A O 1
ATOM 2568 N N . LEU A 1 322 ? 19.738 -8.484 -41.381 1.00 93.69 322 LEU A N 1
ATOM 2569 C CA . LEU A 1 322 ? 20.990 -9.245 -41.392 1.00 93.69 322 LEU A CA 1
ATOM 2570 C C . LEU A 1 322 ? 21.079 -10.172 -42.609 1.00 93.69 322 LEU A C 1
ATOM 2572 O O . LEU A 1 322 ? 22.105 -10.185 -43.286 1.00 93.69 322 LEU A O 1
ATOM 2576 N N . GLU A 1 323 ? 20.002 -10.896 -42.921 1.00 93.69 323 GLU A N 1
ATOM 2577 C CA . GLU A 1 323 ? 19.921 -11.738 -44.120 1.00 93.69 323 GLU A CA 1
ATOM 2578 C C . GLU A 1 323 ? 20.100 -10.908 -45.396 1.00 93.69 323 GLU A C 1
ATOM 2580 O O . GLU A 1 323 ? 20.918 -11.246 -46.252 1.00 93.69 323 GLU A O 1
ATOM 2585 N N . LEU A 1 324 ? 19.396 -9.776 -45.507 1.00 92.81 324 LEU A N 1
ATOM 2586 C CA . LEU A 1 324 ? 19.526 -8.872 -46.647 1.00 92.81 324 LEU A CA 1
ATOM 2587 C C . LEU A 1 324 ? 20.948 -8.312 -46.767 1.00 92.81 324 LEU A C 1
ATOM 2589 O O . LEU A 1 324 ? 21.480 -8.234 -47.871 1.00 92.81 324 LEU A O 1
ATOM 2593 N N . SER A 1 325 ? 21.572 -7.941 -45.649 1.00 93.44 325 SER A N 1
ATOM 2594 C CA . SER A 1 325 ? 22.955 -7.461 -45.616 1.00 93.44 325 SER A CA 1
ATOM 2595 C C . SER A 1 325 ? 23.940 -8.532 -46.102 1.00 93.44 325 SER A C 1
ATOM 2597 O O . SER A 1 325 ? 24.795 -8.226 -46.935 1.00 93.44 325 SER A O 1
ATOM 2599 N N . SER A 1 326 ? 23.775 -9.792 -45.672 1.00 91.81 326 SER A N 1
ATOM 2600 C CA . SER A 1 326 ? 24.579 -10.926 -46.164 1.00 91.81 326 SER A CA 1
ATOM 2601 C C . SER A 1 326 ? 24.426 -11.097 -47.672 1.00 91.81 326 SER A C 1
ATOM 2603 O O . SER A 1 326 ? 25.419 -11.099 -48.394 1.00 91.81 326 SER A O 1
ATOM 2605 N N . LEU A 1 327 ? 23.187 -11.120 -48.175 1.00 93.75 327 LEU A N 1
ATOM 2606 C CA . LEU A 1 327 ? 22.915 -11.256 -49.609 1.00 93.75 327 LEU A CA 1
ATOM 2607 C C . LEU A 1 327 ? 23.491 -10.093 -50.426 1.00 93.75 327 LEU A C 1
ATOM 2609 O O . LEU A 1 327 ? 23.995 -10.288 -51.532 1.00 93.75 327 LEU A O 1
ATOM 2613 N N . LEU A 1 328 ? 23.432 -8.865 -49.905 1.00 91.31 328 LEU A N 1
ATOM 2614 C CA . LEU A 1 328 ? 24.045 -7.706 -50.555 1.00 91.31 328 LEU A CA 1
ATOM 2615 C C . LEU A 1 328 ? 25.573 -7.813 -50.582 1.00 91.31 328 LEU A C 1
ATOM 2617 O O . LEU A 1 328 ? 26.174 -7.449 -51.597 1.00 91.31 328 LEU A O 1
ATOM 2621 N N . HIS A 1 329 ? 26.184 -8.317 -49.506 1.00 93.31 329 HIS A N 1
ATOM 2622 C CA . HIS A 1 329 ? 27.620 -8.572 -49.433 1.00 93.31 329 HIS A CA 1
ATOM 2623 C C . HIS A 1 329 ? 28.049 -9.649 -50.438 1.00 93.31 329 HIS A C 1
ATOM 2625 O O . HIS A 1 329 ? 28.941 -9.395 -51.243 1.00 93.31 329 HIS A O 1
ATOM 2631 N N . GLU A 1 330 ? 27.356 -10.789 -50.475 1.00 89.88 330 GLU A N 1
ATOM 2632 C CA . GLU A 1 330 ? 27.596 -11.886 -51.423 1.00 89.88 330 GLU A CA 1
ATOM 2633 C C . GLU A 1 330 ? 27.419 -11.426 -52.878 1.00 89.88 330 GLU A C 1
ATOM 2635 O O . GLU A 1 330 ? 28.264 -11.694 -53.735 1.00 89.88 330 GLU A O 1
ATOM 2640 N N . ARG A 1 331 ? 26.365 -10.649 -53.170 1.00 91.50 331 ARG A N 1
ATOM 2641 C CA . ARG A 1 331 ? 26.144 -10.061 -54.501 1.00 91.50 331 ARG A CA 1
ATOM 2642 C C . ARG A 1 331 ? 27.306 -9.160 -54.914 1.00 91.50 331 ARG A C 1
ATOM 2644 O O . ARG A 1 331 ? 27.722 -9.185 -56.072 1.00 91.50 331 ARG A O 1
ATOM 2651 N N . GLU A 1 332 ? 27.798 -8.327 -54.001 1.00 92.56 332 GLU A N 1
ATOM 2652 C CA . GLU A 1 332 ? 28.922 -7.432 -54.273 1.00 92.56 332 GLU A CA 1
ATOM 2653 C C . GLU A 1 332 ? 30.234 -8.204 -54.455 1.00 92.56 332 GLU A C 1
ATOM 2655 O O . GLU A 1 332 ? 30.981 -7.927 -55.393 1.00 92.56 332 GLU A O 1
ATOM 2660 N N . GLU A 1 333 ? 30.480 -9.227 -53.637 1.00 91.50 333 GLU A N 1
ATOM 2661 C CA . GLU A 1 333 ? 31.628 -10.121 -53.785 1.00 91.50 333 GLU A CA 1
ATOM 2662 C C . GLU A 1 333 ? 31.608 -10.824 -55.150 1.00 91.50 333 GLU A C 1
ATOM 2664 O O . GLU A 1 333 ? 32.597 -10.792 -55.888 1.00 91.50 333 GLU A O 1
ATOM 2669 N N . MET A 1 334 ? 30.460 -11.382 -55.545 1.00 88.38 334 MET A N 1
ATOM 2670 C CA . MET A 1 334 ? 30.276 -12.009 -56.855 1.00 88.38 334 MET A CA 1
ATOM 2671 C C . MET A 1 334 ? 30.459 -11.012 -58.000 1.00 88.38 334 MET A C 1
ATOM 2673 O O . MET A 1 334 ? 31.083 -11.339 -59.011 1.00 88.38 334 MET A O 1
ATOM 2677 N N . ARG A 1 335 ? 29.987 -9.768 -57.848 1.00 92.25 335 ARG A N 1
ATOM 2678 C CA . ARG A 1 335 ? 30.219 -8.697 -58.828 1.00 92.25 335 ARG A CA 1
ATOM 2679 C C . ARG A 1 335 ? 31.714 -8.420 -59.004 1.00 92.25 335 ARG A C 1
ATOM 2681 O O . ARG A 1 335 ? 32.171 -8.265 -60.138 1.00 92.25 335 ARG A O 1
ATOM 2688 N N . ILE A 1 336 ? 32.475 -8.376 -57.909 1.00 91.00 336 ILE A N 1
ATOM 2689 C CA . ILE A 1 336 ? 33.931 -8.183 -57.937 1.00 91.00 336 ILE A CA 1
ATOM 2690 C C . ILE A 1 336 ? 34.616 -9.380 -58.611 1.00 91.00 336 ILE A C 1
ATOM 2692 O O . ILE A 1 336 ? 35.416 -9.168 -59.521 1.00 91.00 336 ILE A O 1
ATOM 2696 N N . LYS A 1 337 ? 34.265 -10.622 -58.244 1.00 90.06 337 LYS A N 1
ATOM 2697 C CA . LYS A 1 337 ? 34.807 -11.846 -58.869 1.00 90.06 337 LYS A CA 1
ATOM 2698 C C . LYS A 1 337 ? 34.512 -11.916 -60.374 1.00 90.06 337 LYS A C 1
ATOM 2700 O O . LYS A 1 337 ? 35.373 -12.289 -61.164 1.00 90.06 337 LYS A O 1
ATOM 2705 N N . LEU A 1 338 ? 33.324 -11.502 -60.815 1.00 88.12 338 LEU A N 1
ATOM 2706 C CA . LEU A 1 338 ? 32.997 -11.445 -62.244 1.00 88.12 338 LEU A CA 1
ATOM 2707 C C . LEU A 1 338 ? 33.793 -10.364 -62.984 1.00 88.12 338 LEU A C 1
ATOM 2709 O O . LEU A 1 338 ? 34.237 -10.595 -64.109 1.00 88.12 338 LEU A O 1
ATOM 2713 N N . ALA A 1 339 ? 34.005 -9.202 -62.361 1.00 88.19 339 ALA A N 1
ATOM 2714 C CA . ALA A 1 339 ? 34.816 -8.137 -62.942 1.00 88.19 339 ALA A CA 1
ATOM 2715 C C . ALA A 1 339 ? 36.288 -8.560 -63.094 1.00 88.19 339 ALA A C 1
ATOM 2717 O O . ALA A 1 339 ? 36.882 -8.331 -64.149 1.00 88.19 339 ALA A O 1
ATOM 2718 N N . THR A 1 340 ? 36.863 -9.232 -62.090 1.00 89.75 340 THR A N 1
ATOM 2719 C CA . THR A 1 340 ? 38.232 -9.768 -62.178 1.00 89.75 340 THR A CA 1
ATOM 2720 C C . THR A 1 340 ? 38.333 -10.884 -63.214 1.00 89.75 340 THR A C 1
ATOM 2722 O O . THR A 1 340 ? 39.293 -10.915 -63.982 1.00 89.75 340 THR A O 1
ATOM 2725 N N . LEU A 1 341 ? 37.324 -11.756 -63.322 1.00 88.75 341 LEU A N 1
ATOM 2726 C CA . LEU A 1 341 ? 37.266 -12.763 -64.382 1.00 88.75 341 LEU A CA 1
ATOM 2727 C C . LEU A 1 341 ? 37.233 -12.114 -65.773 1.00 88.75 341 LEU A C 1
ATOM 2729 O O . LEU A 1 341 ? 37.959 -12.543 -66.667 1.00 88.75 341 LEU A O 1
ATOM 2733 N N . GLN A 1 342 ? 36.413 -11.078 -65.964 1.00 84.56 342 GLN A N 1
ATOM 2734 C CA . GLN A 1 342 ? 36.325 -10.350 -67.230 1.00 84.56 342 GLN A CA 1
ATOM 2735 C C . GLN A 1 342 ? 37.667 -9.712 -67.620 1.00 84.56 342 GLN A C 1
ATOM 2737 O O . GLN A 1 342 ? 38.044 -9.758 -68.796 1.00 84.56 342 GLN A O 1
ATOM 2742 N N . ASP A 1 343 ? 38.392 -9.148 -66.655 1.00 85.62 343 ASP A N 1
ATOM 2743 C CA . ASP A 1 343 ? 39.719 -8.568 -66.873 1.00 85.62 343 ASP A CA 1
ATOM 2744 C C . ASP A 1 343 ? 40.759 -9.639 -67.245 1.00 85.62 343 ASP A C 1
ATOM 2746 O O . ASP A 1 343 ? 41.472 -9.507 -68.243 1.00 85.62 343 ASP A O 1
ATOM 2750 N N . LEU A 1 344 ? 40.770 -10.774 -66.536 1.00 86.81 344 LEU A N 1
ATOM 2751 C CA . LEU A 1 344 ? 41.647 -11.910 -66.841 1.00 86.81 344 LEU A CA 1
ATOM 2752 C C . LEU A 1 344 ? 41.349 -12.529 -68.216 1.00 86.81 344 LEU A C 1
ATOM 2754 O O . LEU A 1 344 ? 42.274 -12.872 -68.952 1.00 86.81 344 LEU A O 1
ATOM 2758 N N . VAL A 1 345 ? 40.074 -12.649 -68.602 1.00 83.44 345 VAL A N 1
ATOM 2759 C CA . VAL A 1 345 ? 39.668 -13.133 -69.935 1.00 83.44 345 VAL A CA 1
ATOM 2760 C C . VAL A 1 345 ? 40.089 -12.147 -71.026 1.00 83.44 345 VAL A C 1
ATOM 2762 O O . VAL A 1 345 ? 40.583 -12.569 -72.072 1.00 83.44 345 VAL A O 1
ATOM 2765 N N . SER A 1 346 ? 39.944 -10.842 -70.784 1.00 81.19 346 SER A N 1
ATOM 2766 C CA . SER A 1 346 ? 40.403 -9.796 -71.709 1.00 81.19 346 SER A CA 1
ATOM 2767 C C . SER A 1 346 ? 41.928 -9.822 -71.864 1.00 81.19 346 SER A C 1
ATOM 2769 O O . SER A 1 346 ? 42.437 -9.736 -72.980 1.00 81.19 346 SER A O 1
ATOM 2771 N N . THR A 1 347 ? 42.653 -10.040 -70.766 1.00 82.44 347 THR A N 1
ATOM 2772 C CA . THR A 1 347 ? 44.112 -10.204 -70.749 1.00 82.44 347 THR A CA 1
ATOM 2773 C C . THR A 1 347 ? 44.544 -11.463 -71.503 1.00 82.44 347 THR A C 1
ATOM 2775 O O . THR A 1 347 ? 45.419 -11.391 -72.361 1.00 82.44 347 THR A O 1
ATOM 2778 N N . LEU A 1 348 ? 43.870 -12.603 -71.303 1.00 80.19 348 LEU A N 1
ATOM 2779 C CA . LEU A 1 348 ? 44.115 -13.817 -72.094 1.00 80.19 348 LEU A CA 1
ATOM 2780 C C . LEU A 1 348 ? 43.853 -13.631 -73.590 1.00 80.19 348 LEU A C 1
ATOM 2782 O O . LEU A 1 348 ? 44.552 -14.229 -74.412 1.00 80.19 348 LEU A O 1
ATOM 2786 N N . ALA A 1 349 ? 42.836 -12.846 -73.950 1.00 74.62 349 ALA A N 1
ATOM 2787 C CA . ALA A 1 349 ? 42.532 -12.524 -75.340 1.00 74.62 349 ALA A CA 1
ATOM 2788 C C . ALA A 1 349 ? 43.659 -11.719 -75.996 1.00 74.62 349 ALA A C 1
ATOM 2790 O O . ALA A 1 349 ? 43.973 -11.946 -77.163 1.00 74.62 349 ALA A O 1
ATOM 2791 N N . LEU A 1 350 ? 44.287 -10.819 -75.235 1.00 75.94 350 LEU A N 1
ATOM 2792 C CA . LEU A 1 350 ? 45.453 -10.053 -75.668 1.00 75.94 350 LEU A CA 1
ATOM 2793 C C . LEU A 1 350 ? 46.716 -10.930 -75.742 1.00 75.94 350 LEU A C 1
ATOM 2795 O O . LEU A 1 350 ? 47.459 -10.830 -76.714 1.00 75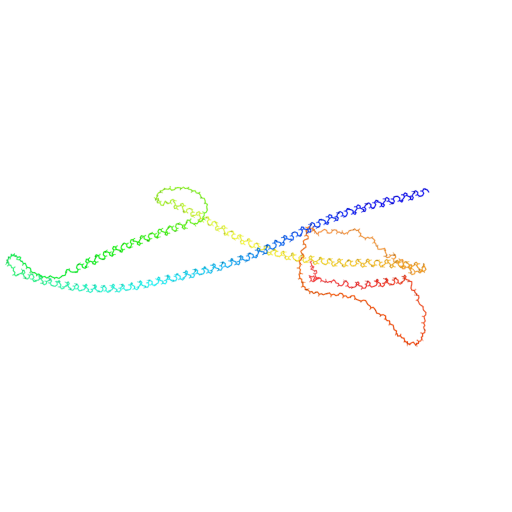.94 350 LEU A O 1
ATOM 2799 N N . GLU A 1 351 ? 46.937 -11.824 -74.770 1.00 75.50 351 GLU A N 1
ATOM 2800 C CA . GLU A 1 351 ? 48.097 -12.733 -74.723 1.00 75.50 351 GLU A CA 1
ATOM 2801 C C . GLU A 1 351 ? 48.123 -13.756 -75.872 1.00 75.50 351 GLU A C 1
ATOM 2803 O O . GLU A 1 351 ? 49.194 -14.096 -76.371 1.00 75.50 351 GLU A O 1
ATOM 2808 N N . LYS A 1 352 ? 46.961 -14.281 -76.290 1.00 68.75 352 LYS A N 1
ATOM 2809 C CA . LYS A 1 352 ? 46.868 -15.330 -77.327 1.00 68.75 352 LYS A CA 1
ATOM 2810 C C . LYS A 1 352 ? 46.733 -14.805 -78.762 1.00 68.75 352 LYS A C 1
ATOM 2812 O O . LYS A 1 352 ? 46.732 -15.614 -79.688 1.00 68.75 352 LYS A O 1
ATOM 2817 N N . GLY A 1 353 ? 46.655 -13.486 -78.950 1.00 58.94 353 GLY A N 1
ATOM 2818 C CA . GLY A 1 353 ? 46.500 -12.843 -80.257 1.00 58.94 353 GLY A CA 1
ATOM 2819 C C . GLY A 1 353 ? 45.086 -12.959 -80.867 1.00 58.94 353 GLY A C 1
ATOM 2820 O O . GLY A 1 353 ? 44.272 -13.776 -80.430 1.00 58.94 353 GLY A O 1
ATOM 2821 N N . PRO A 1 354 ? 44.769 -12.140 -81.891 1.00 55.69 354 PRO A N 1
ATOM 2822 C CA . PRO A 1 354 ? 43.418 -11.974 -82.452 1.00 55.69 354 PRO A CA 1
ATOM 2823 C C . PRO A 1 354 ? 42.855 -13.180 -83.233 1.00 55.69 354 PRO A C 1
ATOM 2825 O O . PRO A 1 354 ? 41.699 -13.136 -83.646 1.00 55.69 354 PRO A O 1
ATOM 2828 N N . ASP A 1 355 ? 43.607 -14.271 -83.398 1.00 54.22 355 ASP A N 1
ATOM 2829 C CA . ASP A 1 3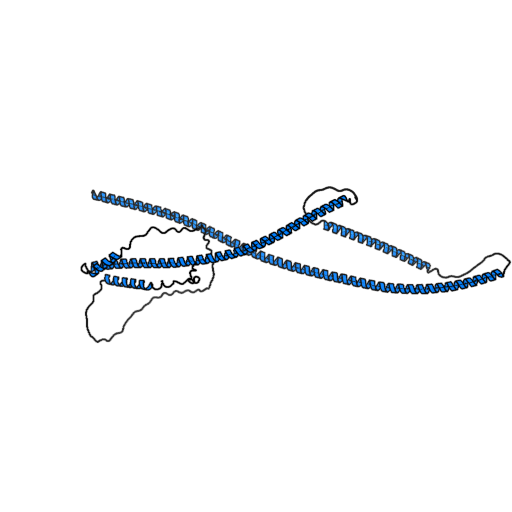55 ? 43.212 -15.402 -84.256 1.00 54.22 355 ASP A CA 1
ATOM 2830 C C . ASP A 1 355 ? 42.391 -16.490 -83.541 1.00 54.22 355 ASP A C 1
ATOM 2832 O O . ASP A 1 355 ? 41.945 -17.461 -84.156 1.00 54.22 355 ASP A O 1
ATOM 2836 N N . HIS A 1 356 ? 42.134 -16.355 -82.235 1.00 58.00 356 HIS A N 1
ATOM 2837 C CA . HIS A 1 356 ? 41.331 -17.334 -81.505 1.00 58.00 356 HIS A CA 1
ATOM 2838 C C . HIS A 1 356 ? 39.849 -16.926 -81.482 1.00 58.00 356 HIS A C 1
ATOM 2840 O O . HIS A 1 356 ? 39.350 -16.367 -80.505 1.00 58.00 356 HIS A O 1
ATOM 2846 N N . GLU A 1 357 ? 39.112 -17.263 -82.544 1.00 56.94 357 GLU A N 1
ATOM 2847 C CA . GLU A 1 357 ? 37.697 -16.897 -82.757 1.00 56.94 357 GLU A CA 1
ATOM 2848 C C . GLU A 1 357 ? 36.769 -17.202 -81.558 1.00 56.94 357 GLU A C 1
ATOM 2850 O O . GLU A 1 357 ? 35.800 -16.486 -81.289 1.00 56.94 357 GLU A O 1
ATOM 2855 N N . LYS A 1 358 ? 37.095 -18.238 -80.773 1.00 61.56 358 LYS A N 1
ATOM 2856 C CA . LYS A 1 358 ? 36.365 -18.599 -79.544 1.00 61.56 358 LYS A CA 1
ATOM 2857 C C . LYS A 1 358 ? 36.508 -17.557 -78.423 1.00 61.56 358 LYS A C 1
ATOM 2859 O O . LYS A 1 358 ? 35.573 -17.390 -77.650 1.00 61.56 358 LYS A O 1
ATOM 2864 N N . VAL A 1 359 ? 37.632 -16.842 -78.346 1.00 58.66 359 VAL A N 1
ATOM 2865 C CA . VAL A 1 359 ? 37.899 -15.838 -77.301 1.00 58.66 359 VAL A CA 1
ATOM 2866 C C . VAL A 1 359 ? 37.180 -14.523 -77.612 1.00 58.66 359 VAL A C 1
ATOM 2868 O O . VAL A 1 359 ? 36.550 -13.960 -76.727 1.00 58.66 359 VAL A O 1
ATOM 2871 N N . ILE A 1 360 ? 37.142 -14.094 -78.879 1.00 59.50 360 ILE A N 1
ATOM 2872 C CA . ILE A 1 360 ? 36.371 -12.913 -79.316 1.00 59.50 360 ILE A CA 1
ATOM 2873 C C . ILE A 1 360 ? 34.865 -13.120 -79.083 1.00 59.50 360 ILE A C 1
ATOM 2875 O O . ILE A 1 360 ? 34.179 -12.225 -78.585 1.00 59.50 360 ILE A O 1
ATOM 2879 N N . LYS A 1 361 ? 34.346 -14.321 -79.384 1.00 61.53 361 LYS A N 1
ATOM 2880 C CA . LYS A 1 361 ? 32.951 -14.693 -79.088 1.00 61.53 361 LYS A CA 1
ATOM 2881 C C . LYS A 1 361 ? 32.662 -14.658 -77.580 1.00 61.53 361 LYS A C 1
ATOM 2883 O O . LYS A 1 361 ? 31.630 -14.124 -77.186 1.00 61.53 361 LYS A O 1
ATOM 2888 N N . MET A 1 362 ? 33.584 -15.141 -76.744 1.00 60.84 362 MET A N 1
ATOM 2889 C CA . MET A 1 362 ? 33.460 -15.115 -75.279 1.00 60.84 362 MET A CA 1
ATOM 2890 C C . MET A 1 362 ? 33.458 -13.677 -74.723 1.00 60.84 362 MET A C 1
ATOM 2892 O O . MET A 1 362 ? 32.576 -13.319 -73.945 1.00 60.84 362 MET A O 1
ATOM 2896 N N . THR A 1 363 ? 34.376 -12.822 -75.185 1.00 58.84 363 THR A N 1
ATOM 2897 C CA . THR A 1 363 ? 34.485 -11.413 -74.764 1.00 58.84 363 THR A CA 1
ATOM 2898 C C . THR A 1 363 ? 33.266 -10.581 -75.185 1.00 58.84 363 THR A C 1
ATOM 2900 O O . THR A 1 363 ? 32.783 -9.755 -74.409 1.00 58.84 363 THR A O 1
ATOM 2903 N N . ASN A 1 364 ? 32.703 -10.824 -76.375 1.00 59.31 364 ASN A N 1
ATOM 2904 C CA . ASN A 1 364 ? 31.515 -10.109 -76.857 1.00 59.31 364 ASN A CA 1
ATOM 2905 C C . ASN A 1 364 ? 30.227 -10.513 -76.118 1.00 59.31 364 ASN A C 1
ATOM 2907 O O . ASN A 1 364 ? 29.399 -9.647 -75.832 1.00 59.31 364 ASN A O 1
ATOM 2911 N N . VAL A 1 365 ? 30.075 -11.788 -75.738 1.00 62.34 365 VAL A N 1
ATOM 2912 C CA . VAL A 1 365 ? 28.930 -12.257 -74.933 1.00 62.34 365 VAL A CA 1
ATOM 2913 C C . VAL A 1 365 ? 28.951 -11.636 -73.530 1.00 62.34 365 VAL A C 1
ATOM 2915 O O . VAL A 1 365 ? 27.914 -11.170 -73.056 1.00 62.34 365 VAL A O 1
ATOM 2918 N N . ILE A 1 366 ? 30.126 -11.527 -72.900 1.00 58.12 366 ILE A N 1
ATOM 2919 C CA . ILE A 1 366 ? 30.287 -10.892 -71.579 1.00 58.12 366 ILE A CA 1
ATOM 2920 C C . ILE A 1 366 ? 29.984 -9.385 -71.655 1.00 58.12 366 ILE A C 1
ATOM 2922 O O . ILE A 1 366 ? 29.225 -8.858 -70.840 1.00 58.12 366 ILE A O 1
ATOM 2926 N N . LYS A 1 367 ? 30.480 -8.695 -72.691 1.00 55.47 367 LYS A N 1
ATOM 2927 C CA . LYS A 1 367 ? 30.243 -7.255 -72.892 1.00 55.47 367 LYS A CA 1
ATOM 2928 C C . LYS A 1 367 ? 28.769 -6.919 -73.159 1.00 55.47 367 LYS A C 1
ATOM 2930 O O . LYS A 1 367 ? 28.302 -5.873 -72.724 1.00 55.47 367 LYS A O 1
ATOM 2935 N N . SER A 1 368 ? 28.025 -7.820 -73.807 1.00 53.03 368 SER A N 1
ATOM 2936 C CA . SER A 1 368 ? 26.582 -7.662 -74.055 1.00 53.03 368 SER A CA 1
ATOM 2937 C C . SER A 1 368 ? 25.682 -7.937 -72.839 1.00 53.03 368 SER A C 1
ATOM 2939 O O . SER A 1 368 ? 24.538 -7.496 -72.826 1.00 53.03 368 SER A O 1
ATOM 2941 N N . ARG A 1 369 ? 26.182 -8.626 -71.800 1.00 50.00 369 ARG A N 1
ATOM 2942 C CA . ARG A 1 369 ? 25.435 -8.906 -70.555 1.00 50.00 369 ARG A CA 1
ATOM 2943 C C . ARG A 1 369 ? 25.759 -7.954 -69.396 1.00 50.00 369 ARG A C 1
ATOM 2945 O O . ARG A 1 369 ? 25.003 -7.914 -68.434 1.00 50.00 369 ARG A O 1
ATOM 2952 N N . SER A 1 370 ? 26.832 -7.163 -69.493 1.00 43.94 370 SER A N 1
ATOM 2953 C CA . SER A 1 370 ? 27.215 -6.163 -68.480 1.00 43.94 370 SER A CA 1
ATOM 2954 C C . SER A 1 370 ? 26.399 -4.860 -68.539 1.00 43.94 370 SER A C 1
ATOM 2956 O O . SER A 1 370 ? 26.533 -4.023 -67.646 1.00 43.94 370 SER A O 1
ATOM 2958 N N . SER A 1 371 ? 25.552 -4.654 -69.553 1.00 41.31 371 SER A N 1
ATOM 2959 C CA . SER A 1 371 ? 24.602 -3.536 -69.587 1.00 41.31 371 SER A CA 1
ATOM 2960 C C . SER A 1 371 ? 23.308 -3.915 -68.862 1.00 41.31 371 SER A C 1
ATOM 2962 O O . SER A 1 371 ? 22.289 -4.198 -69.492 1.00 41.31 371 SER A O 1
ATOM 2964 N N . VAL A 1 372 ? 23.351 -3.943 -67.530 1.00 35.28 372 VAL A N 1
ATOM 2965 C CA . VAL A 1 372 ? 22.130 -3.889 -66.714 1.00 35.28 372 VAL A CA 1
ATOM 2966 C C . VAL A 1 372 ? 21.626 -2.435 -66.729 1.00 35.28 372 VAL A C 1
ATOM 2968 O O . VAL A 1 372 ? 22.449 -1.522 -66.601 1.00 35.28 372 VAL A O 1
ATOM 2971 N N . PRO A 1 373 ? 20.319 -2.173 -66.915 1.00 37.12 373 PRO A N 1
ATOM 2972 C CA . PRO A 1 373 ? 19.793 -0.814 -66.985 1.00 37.12 373 PRO A CA 1
ATOM 2973 C C . PRO A 1 373 ? 20.045 -0.053 -65.680 1.00 37.12 373 PRO A C 1
ATOM 2975 O O . PRO A 1 373 ? 19.659 -0.498 -64.602 1.00 37.12 373 PRO A O 1
ATOM 2978 N N . HIS A 1 374 ? 20.633 1.138 -65.792 1.00 41.78 374 HIS A N 1
ATOM 2979 C CA . HIS A 1 374 ? 20.391 2.207 -64.830 1.00 41.78 374 HIS A CA 1
ATOM 2980 C C . HIS A 1 374 ? 18.927 2.636 -64.961 1.00 41.78 374 HIS A C 1
ATOM 2982 O O . HIS A 1 374 ? 18.539 3.241 -65.959 1.00 41.78 374 HIS A O 1
ATOM 2988 N N . GLY A 1 375 ? 18.117 2.317 -63.958 1.00 31.48 375 GLY A N 1
ATOM 2989 C CA . GLY A 1 375 ? 16.751 2.810 -63.851 1.00 31.48 375 GLY A CA 1
ATOM 2990 C C . GLY A 1 375 ? 16.024 2.167 -62.681 1.00 31.48 375 GLY A C 1
ATOM 2991 O O . GLY A 1 375 ? 15.504 1.073 -62.833 1.00 31.48 375 GLY A O 1
ATOM 2992 N N . VAL A 1 376 ? 16.052 2.812 -61.513 1.00 33.53 376 VAL A N 1
ATOM 2993 C CA . VAL A 1 376 ? 14.905 3.499 -60.884 1.00 33.53 376 VAL A CA 1
ATOM 2994 C C . VAL A 1 376 ? 15.403 4.073 -59.549 1.00 33.53 376 VAL A C 1
ATOM 2996 O O . VAL A 1 376 ? 15.360 3.424 -58.513 1.00 33.53 376 VAL A O 1
ATOM 2999 N N . GLU A 1 377 ? 15.846 5.330 -59.574 1.00 38.12 377 GLU A N 1
ATOM 3000 C CA . GLU A 1 377 ? 15.538 6.257 -58.486 1.00 38.12 377 GLU A CA 1
ATOM 3001 C C . GLU A 1 377 ? 14.389 7.137 -58.981 1.00 38.12 377 GLU A C 1
ATOM 3003 O O . GLU A 1 377 ? 14.571 7.943 -59.894 1.00 38.12 377 GLU A O 1
ATOM 3008 N N . LYS A 1 378 ? 13.204 6.917 -58.404 1.00 42.09 378 LYS A N 1
ATOM 3009 C CA . LYS A 1 378 ? 12.166 7.895 -58.027 1.00 42.09 378 LYS A CA 1
ATOM 3010 C C . LYS A 1 378 ? 10.822 7.179 -57.954 1.00 42.09 378 LYS A C 1
ATOM 3012 O O . LYS A 1 378 ? 10.248 6.819 -58.976 1.00 42.09 378 LYS A O 1
ATOM 3017 N N . GLY A 1 379 ? 10.319 7.025 -56.731 1.00 31.88 379 GLY A N 1
ATOM 3018 C CA . GLY A 1 379 ? 8.942 6.607 -56.478 1.00 31.88 379 GLY A CA 1
ATOM 3019 C C . GLY A 1 379 ? 8.799 5.503 -55.438 1.00 31.88 379 GLY A C 1
ATOM 3020 O O . GLY A 1 379 ? 8.184 4.486 -55.727 1.00 31.88 379 GLY A O 1
ATOM 3021 N N . VAL A 1 380 ? 9.319 5.702 -54.223 1.00 31.53 380 VAL A N 1
ATOM 3022 C CA . VAL A 1 380 ? 8.707 5.052 -53.056 1.00 31.53 380 VAL A CA 1
ATOM 3023 C C . VAL A 1 380 ? 7.486 5.901 -52.696 1.00 31.53 380 VAL A C 1
ATOM 3025 O O . VAL A 1 380 ? 7.659 7.095 -52.435 1.00 31.53 380 VAL A O 1
ATOM 3028 N N . PRO A 1 381 ? 6.255 5.361 -52.719 1.00 34.41 381 PRO A N 1
ATOM 3029 C CA . PRO A 1 381 ? 5.119 6.070 -52.169 1.00 34.41 381 PRO A CA 1
ATOM 3030 C C . PRO A 1 381 ? 5.288 6.129 -50.653 1.00 34.41 381 PRO A C 1
ATOM 3032 O O . PRO A 1 381 ? 5.335 5.111 -49.963 1.00 34.41 381 PRO A O 1
ATOM 3035 N N . THR A 1 382 ? 5.387 7.354 -50.154 1.00 34.34 382 THR A N 1
ATOM 3036 C CA . THR A 1 382 ? 5.199 7.710 -48.756 1.00 34.34 382 THR A CA 1
ATOM 3037 C C . THR A 1 382 ? 3.845 7.172 -48.286 1.00 34.34 382 THR A C 1
ATOM 3039 O O . THR A 1 382 ? 2.804 7.757 -48.576 1.00 34.34 382 THR A O 1
ATOM 3042 N N . LEU A 1 383 ? 3.851 6.065 -47.545 1.00 30.73 383 LEU A N 1
ATOM 3043 C CA . LEU A 1 383 ? 2.768 5.733 -46.626 1.00 30.73 383 LEU A CA 1
ATOM 3044 C C . LEU A 1 383 ? 3.101 6.394 -45.291 1.00 30.73 383 LEU A C 1
ATOM 3046 O O . LEU A 1 383 ? 3.880 5.892 -44.484 1.00 30.73 383 LEU A O 1
ATOM 3050 N N . VAL A 1 384 ? 2.533 7.584 -45.121 1.00 33.69 384 VAL A N 1
ATOM 3051 C CA . VAL A 1 384 ? 2.395 8.253 -43.832 1.00 33.69 384 VAL A CA 1
ATOM 3052 C C . VAL A 1 384 ? 1.336 7.490 -43.037 1.00 33.69 384 VAL A C 1
ATOM 3054 O O . VAL A 1 384 ? 0.207 7.370 -43.505 1.00 33.69 384 VAL A O 1
ATOM 3057 N N . ASN A 1 385 ? 1.725 6.944 -41.882 1.00 30.23 385 ASN A N 1
ATOM 3058 C CA . ASN A 1 385 ? 0.970 6.863 -40.618 1.00 30.23 385 ASN A CA 1
ATOM 3059 C C . ASN A 1 385 ? 1.750 5.936 -39.658 1.00 30.23 385 ASN A C 1
ATOM 3061 O O . ASN A 1 385 ? 2.000 4.788 -39.996 1.00 30.23 385 ASN A O 1
ATOM 3065 N N . GLY A 1 386 ? 2.183 6.334 -38.463 1.00 28.23 386 GLY A N 1
ATOM 3066 C CA . GLY A 1 386 ? 2.008 7.594 -37.759 1.00 28.23 386 GLY A CA 1
ATOM 3067 C C . GLY A 1 386 ? 3.026 7.749 -36.621 1.00 28.23 386 GLY A C 1
ATOM 3068 O O . GLY A 1 386 ? 3.579 6.775 -36.117 1.00 28.23 386 GLY A O 1
ATOM 3069 N N . THR A 1 387 ? 3.254 9.018 -36.277 1.00 32.81 387 THR A N 1
ATOM 3070 C CA . THR A 1 387 ? 3.605 9.535 -34.943 1.00 32.81 387 THR A CA 1
ATOM 3071 C C . THR A 1 387 ? 4.703 8.802 -34.169 1.00 32.81 387 THR A C 1
ATOM 3073 O O . THR A 1 387 ? 4.435 8.007 -33.271 1.00 32.81 387 THR A O 1
ATOM 3076 N N . ALA A 1 388 ? 5.953 9.180 -34.441 1.00 31.52 388 ALA A N 1
ATOM 3077 C CA . ALA A 1 388 ? 6.990 9.198 -33.418 1.00 31.52 388 ALA A CA 1
ATOM 3078 C C . ALA A 1 388 ? 6.806 10.487 -32.603 1.00 31.52 388 ALA A C 1
ATOM 3080 O O . ALA A 1 388 ? 7.210 11.564 -33.038 1.00 31.52 388 ALA A O 1
ATOM 3081 N N . ALA A 1 389 ? 6.119 10.376 -31.468 1.00 32.72 389 ALA A N 1
ATOM 3082 C CA . ALA A 1 389 ? 6.323 11.317 -30.381 1.00 32.72 389 ALA A CA 1
ATOM 3083 C C . ALA A 1 389 ? 7.721 11.057 -29.806 1.00 32.72 389 ALA A C 1
ATOM 3085 O O . ALA A 1 389 ? 8.135 9.902 -29.661 1.00 32.72 389 ALA A O 1
ATOM 3086 N N . GLU A 1 390 ? 8.449 12.141 -29.560 1.00 43.12 390 GLU A N 1
ATOM 3087 C CA . GLU A 1 390 ? 9.642 12.163 -28.724 1.00 43.12 390 GLU A CA 1
ATOM 3088 C C . GLU A 1 390 ? 9.347 11.441 -27.412 1.00 43.12 390 GLU A C 1
ATOM 3090 O O . GLU A 1 390 ? 8.398 11.808 -26.730 1.00 43.12 390 GLU A O 1
ATOM 3095 N N . GLU A 1 391 ? 10.161 10.453 -27.040 1.00 36.03 391 GLU A N 1
ATOM 3096 C CA . GLU A 1 391 ? 10.343 10.147 -25.627 1.00 36.03 391 GLU A CA 1
ATOM 3097 C C . GLU A 1 391 ? 11.652 9.396 -25.372 1.00 36.03 391 GLU A C 1
ATOM 3099 O O . GLU A 1 391 ? 12.031 8.429 -26.038 1.00 36.03 391 GLU A O 1
ATOM 3104 N N . THR A 1 392 ? 12.350 9.956 -24.397 1.00 32.94 392 THR A N 1
ATOM 3105 C CA . THR A 1 392 ? 13.629 9.616 -23.799 1.00 32.94 392 THR A CA 1
ATOM 3106 C C . THR A 1 392 ? 13.750 8.134 -23.461 1.00 32.94 392 THR A C 1
ATOM 3108 O O . THR A 1 392 ? 12.982 7.582 -22.678 1.00 32.94 392 THR A O 1
ATOM 3111 N N . THR A 1 393 ? 14.781 7.486 -23.996 1.00 29.62 393 THR A N 1
ATOM 3112 C CA . THR A 1 393 ? 15.206 6.155 -23.566 1.00 29.62 393 THR A CA 1
ATOM 3113 C C . THR A 1 393 ? 15.883 6.248 -22.199 1.00 29.62 393 THR A C 1
ATOM 3115 O O . THR A 1 393 ? 17.032 6.684 -22.110 1.00 29.62 393 THR A O 1
ATOM 3118 N N . VAL A 1 394 ? 15.194 5.823 -21.140 1.00 34.41 394 VAL A N 1
ATOM 3119 C CA . VAL A 1 394 ? 15.839 5.384 -19.895 1.00 34.41 394 VAL A CA 1
ATOM 3120 C C . VAL A 1 394 ? 16.031 3.876 -20.015 1.00 34.41 394 VAL A C 1
ATOM 3122 O O . VAL A 1 394 ? 15.075 3.108 -19.963 1.00 34.41 394 VAL A O 1
ATOM 3125 N N . ASP A 1 395 ? 17.272 3.473 -20.263 1.00 28.91 395 ASP A N 1
ATOM 3126 C CA . ASP A 1 395 ? 17.699 2.078 -20.299 1.00 28.91 395 ASP A CA 1
ATOM 3127 C C . ASP A 1 395 ? 17.834 1.573 -18.854 1.00 28.91 395 ASP A C 1
ATOM 3129 O O . ASP A 1 395 ? 18.749 1.969 -18.127 1.00 28.91 395 ASP A O 1
ATOM 3133 N N . VAL A 1 396 ? 16.876 0.757 -18.408 1.00 35.72 396 VAL A N 1
ATOM 3134 C CA . VAL A 1 396 ? 16.971 -0.010 -17.161 1.00 35.72 396 VAL A CA 1
ATOM 3135 C C . VAL A 1 396 ? 17.581 -1.358 -17.522 1.00 35.72 396 VAL A C 1
ATOM 3137 O O . VAL A 1 396 ? 16.890 -2.290 -17.924 1.00 35.72 396 VAL A O 1
ATOM 3140 N N . THR A 1 397 ? 18.902 -1.455 -17.396 1.00 37.78 397 THR A N 1
ATOM 3141 C CA . THR A 1 397 ? 19.597 -2.741 -17.386 1.00 37.78 397 THR A CA 1
ATOM 3142 C C . THR A 1 397 ? 19.391 -3.391 -16.021 1.00 37.78 397 THR A C 1
ATOM 3144 O O . THR A 1 397 ? 20.011 -2.981 -15.037 1.00 37.78 397 THR A O 1
ATOM 3147 N N . GLU A 1 398 ? 18.526 -4.399 -15.954 1.00 32.66 398 GLU A N 1
ATOM 3148 C CA . GLU A 1 398 ? 18.447 -5.304 -14.810 1.00 32.66 398 GLU A CA 1
ATOM 3149 C C . GLU A 1 398 ? 19.633 -6.275 -14.831 1.00 32.66 398 GLU A C 1
ATOM 3151 O O . GLU A 1 398 ? 19.790 -7.120 -15.715 1.00 32.66 398 GLU A O 1
ATOM 3156 N N . SER A 1 399 ? 20.487 -6.125 -13.822 1.00 30.64 399 SER A N 1
ATOM 3157 C CA . SER A 1 399 ? 21.519 -7.076 -13.436 1.00 30.64 399 SER A CA 1
ATOM 3158 C C . SER A 1 399 ? 20.878 -8.389 -12.989 1.00 30.64 399 SER A C 1
ATOM 3160 O O . SER A 1 399 ? 20.239 -8.435 -11.943 1.00 30.64 399 SER A O 1
ATOM 3162 N N . THR A 1 400 ? 21.120 -9.480 -13.716 1.00 32.88 400 THR A N 1
ATOM 3163 C CA . THR A 1 400 ? 21.024 -10.826 -13.136 1.00 32.88 400 THR A CA 1
ATOM 3164 C C . THR A 1 400 ? 22.430 -11.334 -12.856 1.00 32.88 400 THR A C 1
ATOM 3166 O O . THR A 1 400 ? 23.225 -11.608 -13.753 1.00 32.88 400 THR A O 1
ATOM 3169 N N . THR A 1 401 ? 22.729 -11.416 -11.568 1.00 33.84 401 THR A N 1
ATOM 3170 C CA . THR A 1 401 ? 23.903 -12.042 -10.972 1.00 33.84 401 THR A CA 1
ATOM 3171 C C . THR A 1 401 ? 23.892 -13.553 -11.189 1.00 33.84 401 THR A C 1
ATOM 3173 O O . THR A 1 401 ? 22.941 -14.212 -10.784 1.00 33.84 401 THR A O 1
ATOM 3176 N N . HIS A 1 402 ? 24.992 -14.120 -11.682 1.00 30.56 402 HIS A N 1
ATOM 3177 C CA . HIS A 1 402 ? 25.452 -15.432 -11.226 1.00 30.56 402 HIS A CA 1
ATOM 3178 C C . HIS A 1 402 ? 26.980 -15.463 -11.214 1.00 30.56 402 HIS A C 1
ATOM 3180 O O . HIS A 1 402 ? 27.641 -15.545 -12.245 1.00 30.56 402 HIS A O 1
ATOM 3186 N N . ALA A 1 403 ? 27.525 -15.361 -10.004 1.00 30.23 403 ALA A N 1
ATOM 3187 C CA . ALA A 1 403 ? 28.907 -15.665 -9.696 1.00 30.23 403 ALA A CA 1
ATOM 3188 C C . ALA A 1 403 ? 29.077 -17.186 -9.585 1.00 30.23 403 ALA A C 1
ATOM 3190 O O . ALA A 1 403 ? 28.336 -17.822 -8.837 1.00 30.23 403 ALA A O 1
ATOM 3191 N N . VAL A 1 404 ? 30.086 -17.741 -10.258 1.00 31.86 404 VAL A N 1
ATOM 3192 C CA . VAL A 1 404 ? 30.833 -18.907 -9.770 1.00 31.86 404 VAL A CA 1
ATOM 3193 C C . VAL A 1 404 ? 32.311 -18.667 -10.077 1.00 31.86 404 VAL A C 1
ATOM 3195 O O . VAL A 1 404 ? 32.688 -18.384 -11.211 1.00 31.86 404 VAL A O 1
ATOM 3198 N N . ASN A 1 405 ? 33.109 -18.728 -9.013 1.00 32.38 405 ASN A N 1
ATOM 3199 C CA . ASN A 1 405 ? 34.561 -18.594 -8.970 1.00 32.38 405 ASN A CA 1
ATOM 3200 C C . ASN A 1 405 ? 35.286 -19.674 -9.786 1.00 32.38 405 ASN A C 1
ATOM 3202 O O . ASN A 1 405 ? 34.797 -20.796 -9.905 1.00 32.38 405 ASN A O 1
ATOM 3206 N N . GLY A 1 406 ? 36.509 -19.365 -10.219 1.00 27.69 406 GLY A N 1
ATOM 3207 C CA . GLY A 1 406 ? 37.459 -20.358 -10.714 1.00 27.69 406 GLY A CA 1
ATOM 3208 C C . GLY A 1 406 ? 38.698 -19.720 -11.327 1.00 27.69 406 GLY A C 1
ATOM 3209 O O . GLY A 1 406 ? 38.758 -19.520 -12.534 1.00 27.69 406 GLY A O 1
ATOM 3210 N N . GLU A 1 407 ? 39.659 -19.379 -10.474 1.00 32.28 407 GLU A N 1
ATOM 3211 C CA . GLU A 1 407 ? 41.060 -19.138 -10.830 1.00 32.28 407 GLU A CA 1
ATOM 3212 C C . GLU A 1 407 ? 41.624 -20.369 -11.570 1.00 32.28 407 GLU A C 1
ATOM 3214 O O . GLU A 1 407 ? 41.352 -21.486 -11.141 1.00 32.28 407 GLU A O 1
ATOM 3219 N N . ASP A 1 408 ? 42.396 -20.196 -12.650 1.00 28.72 408 ASP A N 1
ATOM 3220 C CA . ASP A 1 408 ? 43.823 -20.555 -12.635 1.00 28.72 408 ASP A CA 1
ATOM 3221 C C . ASP A 1 408 ? 44.571 -20.088 -13.898 1.00 28.72 408 ASP A C 1
ATOM 3223 O O . ASP A 1 408 ? 44.016 -19.914 -14.985 1.00 28.72 408 ASP A O 1
ATOM 3227 N N . GLN A 1 409 ? 45.861 -19.858 -13.695 1.00 34.19 409 GLN A N 1
ATOM 3228 C CA . GLN A 1 409 ? 46.883 -19.391 -14.624 1.00 34.19 409 GLN A CA 1
ATOM 3229 C C . GLN A 1 409 ? 47.458 -20.545 -15.470 1.00 34.19 409 GLN A C 1
ATOM 3231 O O . GLN A 1 409 ? 47.325 -21.701 -15.091 1.00 34.19 409 GLN A O 1
ATOM 3236 N N . SER A 1 410 ? 48.157 -20.208 -16.571 1.00 30.05 410 SER A N 1
ATOM 3237 C CA . SER A 1 410 ? 49.289 -20.937 -17.218 1.00 30.05 410 SER A CA 1
ATOM 3238 C C . SER A 1 410 ? 49.206 -20.743 -18.743 1.00 30.05 410 SER A C 1
ATOM 3240 O O . SER A 1 410 ? 48.334 -21.302 -19.395 1.00 30.05 410 SER A O 1
ATOM 3242 N N . LEU A 1 411 ? 49.945 -19.821 -19.371 1.00 32.94 411 LEU A N 1
ATOM 3243 C CA . LEU A 1 411 ? 51.336 -19.959 -19.847 1.00 32.94 411 LEU A CA 1
ATOM 3244 C C . LEU A 1 411 ? 51.663 -21.318 -20.490 1.00 32.94 411 LEU A C 1
ATOM 3246 O O . LEU A 1 411 ? 51.524 -22.363 -19.862 1.00 32.94 411 LEU A O 1
ATOM 3250 N N . GLY A 1 412 ? 52.158 -21.271 -21.730 1.00 29.75 412 GLY A N 1
ATOM 3251 C CA . GLY A 1 412 ? 52.679 -22.429 -22.452 1.00 29.75 412 GLY A CA 1
ATOM 3252 C C . GLY A 1 412 ? 52.826 -22.182 -23.952 1.00 29.75 412 GLY A C 1
ATOM 3253 O O . GLY A 1 412 ? 52.090 -22.757 -24.747 1.00 29.75 412 GLY A O 1
ATOM 3254 N N . GLU A 1 413 ? 53.772 -21.320 -24.333 1.00 33.91 413 GLU A N 1
ATOM 3255 C CA . GLU A 1 413 ? 54.484 -21.482 -25.604 1.00 33.91 413 GLU A CA 1
ATOM 3256 C C . GLU A 1 413 ? 55.161 -22.861 -25.595 1.00 33.91 413 GLU A C 1
ATOM 3258 O O . GLU A 1 413 ? 55.772 -23.219 -24.593 1.00 33.91 413 GLU A O 1
ATOM 3263 N N . ASP A 1 414 ? 55.108 -23.613 -26.695 1.00 30.59 414 ASP A N 1
ATOM 3264 C CA . ASP A 1 414 ? 56.368 -24.004 -27.320 1.00 30.59 414 ASP A CA 1
ATOM 3265 C C . ASP A 1 414 ? 56.210 -24.582 -28.724 1.00 30.59 414 ASP A C 1
ATOM 3267 O O . ASP A 1 414 ? 55.370 -25.419 -29.052 1.00 30.59 414 ASP A O 1
ATOM 3271 N N . THR A 1 415 ? 57.114 -24.083 -29.550 1.00 36.53 415 THR A N 1
ATOM 3272 C CA . THR A 1 415 ? 57.376 -24.439 -30.933 1.00 36.53 415 THR A CA 1
ATOM 3273 C C . THR A 1 415 ? 58.403 -25.564 -30.927 1.00 36.53 415 THR A C 1
ATOM 3275 O O . THR A 1 415 ? 59.421 -25.409 -30.258 1.00 36.53 415 THR A O 1
ATOM 3278 N N . ARG A 1 416 ? 58.219 -26.641 -31.706 1.00 31.91 416 ARG A N 1
ATOM 3279 C CA . ARG A 1 416 ? 59.327 -27.394 -32.340 1.00 31.91 416 ARG A CA 1
ATOM 3280 C C . ARG A 1 416 ? 58.834 -28.540 -33.222 1.00 31.91 416 ARG A C 1
ATOM 3282 O O . ARG A 1 416 ? 58.302 -29.537 -32.747 1.00 31.91 416 ARG A O 1
ATOM 3289 N N . SER A 1 417 ? 59.135 -28.419 -34.510 1.00 35.56 417 SER A N 1
ATOM 3290 C CA . SER A 1 417 ? 59.366 -29.547 -35.415 1.00 35.56 417 SER A CA 1
ATOM 3291 C C . SER A 1 417 ? 60.668 -30.272 -35.040 1.00 35.56 417 SER A C 1
ATOM 3293 O O . SER A 1 417 ? 61.563 -29.658 -34.449 1.00 35.56 417 SER A O 1
ATOM 3295 N N . PRO A 1 418 ? 60.836 -31.533 -35.472 1.00 42.78 418 PRO A N 1
ATOM 3296 C CA . PRO A 1 418 ? 62.006 -31.806 -36.306 1.00 42.78 418 PRO A CA 1
ATOM 3297 C C . PRO A 1 418 ? 61.757 -32.752 -37.499 1.00 42.78 418 PRO A C 1
ATOM 3299 O O . PRO A 1 418 ? 60.909 -33.640 -37.492 1.00 42.78 418 PRO A O 1
ATOM 3302 N N . THR A 1 419 ? 62.579 -32.500 -38.517 1.00 30.55 419 THR A N 1
ATOM 3303 C CA . THR A 1 419 ? 63.054 -33.322 -39.650 1.00 30.55 419 THR A CA 1
ATOM 3304 C C . THR A 1 419 ? 63.586 -34.697 -39.181 1.00 30.55 419 THR A C 1
ATOM 3306 O O . THR A 1 419 ? 63.875 -34.835 -37.999 1.00 30.55 419 THR A O 1
ATOM 3309 N N . SER A 1 420 ? 63.824 -35.774 -39.939 1.00 33.25 420 SER A N 1
ATOM 3310 C CA . SER A 1 420 ? 64.198 -36.066 -41.341 1.00 33.25 420 SER A CA 1
ATOM 3311 C C . SER A 1 420 ? 64.204 -37.612 -41.470 1.00 33.25 420 SER A C 1
ATOM 3313 O O . SER A 1 420 ? 64.591 -38.288 -40.523 1.00 33.25 420 SER A O 1
ATOM 3315 N N . ASP A 1 421 ? 63.635 -38.192 -42.526 1.00 28.11 421 ASP A N 1
ATOM 3316 C CA . ASP A 1 421 ? 64.337 -38.830 -43.664 1.00 28.11 421 ASP A CA 1
ATOM 3317 C C . ASP A 1 421 ? 65.141 -40.119 -43.368 1.00 28.11 421 ASP A C 1
ATOM 3319 O O . ASP A 1 421 ? 66.170 -40.092 -42.697 1.00 28.11 421 ASP A O 1
ATOM 3323 N N . SER A 1 422 ? 64.691 -41.252 -43.926 1.00 32.94 422 SER A N 1
ATOM 3324 C CA . SER A 1 422 ? 65.392 -41.998 -44.994 1.00 32.94 422 SER A CA 1
ATOM 3325 C C . SER A 1 422 ? 64.995 -43.482 -45.030 1.00 32.94 422 SER A C 1
ATOM 3327 O O . SER A 1 422 ? 65.262 -44.270 -44.127 1.00 32.94 422 SER A O 1
ATOM 3329 N N . GLY A 1 423 ? 64.374 -43.872 -46.142 1.00 29.64 423 GLY A N 1
ATOM 3330 C CA . GLY A 1 423 ? 64.252 -45.251 -46.596 1.00 29.64 423 GLY A CA 1
ATOM 3331 C C . GLY A 1 423 ? 64.585 -45.308 -48.084 1.00 29.64 423 GLY A C 1
ATOM 3332 O O . GLY A 1 423 ? 64.145 -44.445 -48.834 1.00 29.64 423 GLY A O 1
ATOM 3333 N N . ILE A 1 424 ? 65.357 -46.309 -48.510 1.00 35.94 424 ILE A N 1
ATOM 3334 C CA . ILE A 1 424 ? 65.544 -46.751 -49.908 1.00 35.94 424 ILE A CA 1
ATOM 3335 C C . ILE A 1 424 ? 66.045 -48.222 -49.852 1.00 35.94 424 ILE A C 1
ATOM 3337 O O . ILE A 1 424 ? 66.560 -48.601 -48.798 1.00 35.94 424 ILE A O 1
ATOM 3341 N N . PRO A 1 425 ? 66.087 -49.039 -50.934 1.00 49.62 425 PRO A N 1
ATOM 3342 C CA . PRO A 1 425 ? 65.371 -49.042 -52.228 1.00 49.62 425 PRO A CA 1
ATOM 3343 C C . PRO A 1 425 ? 64.766 -50.417 -52.608 1.00 49.62 425 PRO A C 1
ATOM 3345 O O . PRO A 1 425 ? 65.182 -51.444 -52.087 1.00 49.62 425 PRO A O 1
ATOM 3348 N N . ALA A 1 426 ? 63.902 -50.451 -53.635 1.00 30.25 426 ALA A N 1
ATOM 3349 C CA . ALA A 1 426 ? 64.096 -51.304 -54.827 1.00 30.25 426 ALA A CA 1
ATOM 3350 C C . ALA A 1 426 ? 63.001 -51.065 -55.891 1.00 30.25 426 ALA A C 1
ATOM 3352 O O . ALA A 1 426 ? 61.826 -51.359 -55.696 1.00 30.25 426 ALA A O 1
ATOM 3353 N N . ARG A 1 427 ? 63.435 -50.533 -57.037 1.00 30.11 427 ARG A N 1
ATOM 3354 C CA . ARG A 1 427 ? 62.820 -50.612 -58.382 1.00 30.11 427 ARG A CA 1
ATOM 3355 C C . ARG A 1 427 ? 63.392 -51.883 -59.077 1.00 30.11 427 ARG A C 1
ATOM 3357 O O . ARG A 1 427 ? 64.349 -52.418 -58.514 1.00 30.11 427 ARG A O 1
ATOM 3364 N N . PRO A 1 428 ? 63.004 -52.300 -60.306 1.00 48.34 428 PRO A N 1
ATOM 3365 C CA . PRO A 1 428 ? 62.034 -51.719 -61.248 1.00 48.34 428 PRO A CA 1
ATOM 3366 C C . PRO A 1 428 ? 61.114 -52.744 -61.957 1.00 48.34 428 PRO A C 1
ATOM 3368 O O . PRO A 1 428 ? 61.367 -53.937 -61.922 1.00 48.34 428 PRO A O 1
ATOM 3371 N N . ASP A 1 429 ? 60.097 -52.265 -62.684 1.00 30.20 429 ASP A N 1
ATOM 3372 C CA . ASP A 1 429 ? 59.987 -52.630 -64.102 1.00 30.20 429 ASP A CA 1
ATOM 3373 C C . ASP A 1 429 ? 59.107 -51.667 -64.908 1.00 30.20 429 ASP A C 1
ATOM 3375 O O . ASP A 1 429 ? 58.244 -50.958 -64.391 1.00 30.20 429 ASP A O 1
ATOM 3379 N N . VAL A 1 430 ? 59.459 -51.588 -66.186 1.00 36.91 430 VAL A N 1
ATOM 3380 C CA . VAL A 1 430 ? 59.177 -50.544 -67.172 1.00 36.91 430 VAL A CA 1
ATOM 3381 C C . VAL A 1 430 ? 58.102 -51.010 -68.144 1.00 36.91 430 VAL A C 1
ATOM 3383 O O . VAL A 1 430 ? 58.276 -52.077 -68.710 1.00 36.91 430 VAL A O 1
ATOM 3386 N N . TYR A 1 431 ? 57.122 -50.154 -68.470 1.00 35.22 431 TYR A N 1
ATOM 3387 C CA . TYR A 1 431 ? 56.586 -50.022 -69.836 1.00 35.22 431 TYR A CA 1
ATOM 3388 C C . TYR A 1 431 ? 56.211 -48.555 -70.117 1.00 35.22 431 TYR A C 1
ATOM 3390 O O . TYR A 1 431 ? 55.521 -47.905 -69.333 1.00 35.22 431 TYR A O 1
ATOM 3398 N N . HIS A 1 432 ? 56.726 -48.037 -71.233 1.00 38.28 432 HIS A N 1
ATOM 3399 C CA . HIS A 1 432 ? 56.457 -46.724 -71.826 1.00 38.28 432 HIS A CA 1
ATOM 3400 C C . HIS A 1 432 ? 55.049 -46.633 -72.438 1.00 38.28 432 HIS A C 1
ATOM 3402 O O . HIS A 1 432 ? 54.588 -47.621 -72.997 1.00 38.28 432 HIS A O 1
ATOM 3408 N N . LEU A 1 433 ? 54.460 -45.426 -72.465 1.00 33.34 433 LEU A N 1
ATOM 3409 C CA . LEU A 1 433 ? 53.994 -44.736 -73.688 1.00 33.34 433 LEU A CA 1
ATOM 3410 C C . LEU A 1 433 ? 53.470 -43.314 -73.364 1.00 33.34 433 LEU A C 1
ATOM 3412 O O . LEU A 1 433 ? 52.715 -43.148 -72.413 1.00 33.34 433 LEU A O 1
ATOM 3416 N N . GLY A 1 434 ? 53.779 -42.329 -74.218 1.00 27.98 434 GLY A N 1
ATOM 3417 C CA . GLY A 1 434 ? 52.818 -41.269 -74.569 1.00 27.98 434 GLY A CA 1
ATOM 3418 C C . GLY A 1 434 ? 53.079 -39.846 -74.067 1.00 27.98 434 GLY A C 1
ATOM 3419 O O . GLY A 1 434 ? 52.866 -39.524 -72.906 1.00 27.98 434 GLY A O 1
ATOM 3420 N N . GLU A 1 435 ? 53.473 -38.984 -74.997 1.00 32.62 435 GLU A N 1
ATOM 3421 C CA . GLU A 1 435 ? 53.780 -37.558 -74.883 1.00 32.62 435 GLU A CA 1
ATOM 3422 C C . GLU A 1 435 ? 52.595 -36.633 -74.511 1.00 32.62 435 GLU A C 1
ATOM 3424 O O . GLU A 1 435 ? 51.500 -36.753 -75.050 1.00 32.62 435 GLU A O 1
ATOM 3429 N N . GLY A 1 436 ? 52.894 -35.623 -73.676 1.00 35.03 436 GLY A N 1
ATOM 3430 C CA . GLY A 1 436 ? 52.611 -34.197 -73.926 1.00 35.03 436 GLY A CA 1
ATOM 3431 C C . GLY A 1 436 ? 51.225 -33.618 -73.611 1.00 35.03 436 GLY A C 1
ATOM 3432 O O . GLY A 1 436 ? 50.316 -33.829 -74.387 1.00 35.03 436 GLY A O 1
ATOM 3433 N N . TYR A 1 437 ? 51.116 -32.726 -72.605 1.00 37.88 437 TYR A N 1
ATOM 3434 C CA . TYR A 1 437 ? 50.237 -31.533 -72.652 1.00 37.88 437 TYR A CA 1
ATOM 3435 C C . TYR A 1 437 ? 50.729 -30.390 -71.723 1.00 37.88 437 TYR A C 1
ATOM 3437 O O . TYR A 1 437 ? 50.733 -30.492 -70.502 1.00 37.88 437 TYR A O 1
ATOM 3445 N N . SER A 1 438 ? 51.160 -29.304 -72.377 1.00 44.22 438 SER A N 1
ATOM 3446 C CA . SER A 1 438 ? 51.265 -27.874 -72.019 1.00 44.22 438 SER A CA 1
ATOM 3447 C C . SER A 1 438 ? 51.175 -27.400 -70.552 1.00 44.22 438 SER A C 1
ATOM 3449 O O . SER A 1 438 ? 50.128 -27.486 -69.913 1.00 44.22 438 SER A O 1
ATOM 3451 N N . LYS A 1 439 ? 52.204 -26.662 -70.096 1.00 49.00 439 LYS A N 1
ATOM 3452 C CA . LYS A 1 439 ? 52.071 -25.663 -69.014 1.00 49.00 439 LYS A CA 1
ATOM 3453 C C . LYS A 1 439 ? 50.927 -24.702 -69.385 1.00 49.00 439 LYS A C 1
ATOM 3455 O O . LYS A 1 439 ? 50.972 -24.090 -70.454 1.00 49.00 439 LYS A O 1
ATOM 3460 N N . LYS A 1 440 ? 49.877 -24.606 -68.562 1.00 55.31 440 LYS A N 1
ATOM 3461 C CA . LYS A 1 440 ? 48.824 -23.588 -68.731 1.00 55.31 440 LYS A CA 1
ATOM 3462 C C . LYS A 1 440 ? 49.450 -22.206 -68.474 1.00 55.31 440 LYS A C 1
ATOM 3464 O O . LYS A 1 440 ? 50.300 -22.093 -67.594 1.00 55.31 440 LYS A O 1
ATOM 3469 N N . SER A 1 441 ? 49.068 -21.174 -69.239 1.00 68.69 441 SER A N 1
ATOM 3470 C CA . SER A 1 441 ? 49.478 -19.785 -68.936 1.00 68.69 441 SER A CA 1
ATOM 3471 C C . SER A 1 441 ? 49.047 -19.441 -67.496 1.00 68.69 441 SER A C 1
ATOM 3473 O O . SER A 1 441 ? 47.971 -19.891 -67.085 1.00 68.69 441 SER A O 1
ATOM 3475 N N . PRO A 1 442 ? 49.849 -18.683 -66.720 1.00 79.56 442 PRO A N 1
ATOM 3476 C CA . PRO A 1 442 ? 49.498 -18.285 -65.350 1.00 79.56 442 PRO A CA 1
ATOM 3477 C C . PRO A 1 442 ? 48.109 -17.632 -65.275 1.00 79.56 442 PRO A C 1
ATOM 3479 O O . PRO A 1 442 ? 47.347 -17.887 -64.344 1.00 79.56 442 PRO A O 1
ATOM 3482 N N . THR A 1 443 ? 47.732 -16.888 -66.314 1.00 80.19 443 THR A N 1
ATOM 3483 C CA . THR A 1 443 ? 46.428 -16.238 -66.454 1.00 80.19 443 THR A CA 1
ATOM 3484 C C . THR A 1 443 ? 45.292 -17.264 -66.632 1.00 80.19 443 THR A C 1
ATOM 3486 O O . THR A 1 443 ? 44.213 -17.098 -66.072 1.00 80.19 443 THR A O 1
ATOM 3489 N N . VAL A 1 444 ? 45.532 -18.391 -67.321 1.00 80.31 444 VAL A N 1
ATOM 3490 C CA . VAL A 1 444 ? 44.559 -19.502 -67.434 1.00 80.31 444 VAL A CA 1
ATOM 3491 C C . VAL A 1 444 ? 44.371 -20.211 -66.094 1.00 80.31 444 VAL A C 1
ATOM 3493 O O . VAL A 1 444 ? 43.248 -20.577 -65.758 1.00 80.31 444 VAL A O 1
ATOM 3496 N N . GLN A 1 445 ? 45.449 -20.411 -65.333 1.00 84.69 445 GLN A N 1
ATOM 3497 C CA . GLN A 1 445 ? 45.357 -21.042 -64.018 1.00 84.69 445 GLN A CA 1
ATOM 3498 C C . GLN A 1 445 ? 44.543 -20.171 -63.055 1.00 84.69 445 GLN A C 1
ATOM 3500 O O . GLN A 1 445 ? 43.614 -20.669 -62.430 1.00 84.69 445 GLN A O 1
ATOM 3505 N N . ARG A 1 446 ? 44.793 -18.855 -63.044 1.00 84.31 446 ARG A N 1
ATOM 3506 C CA . ARG A 1 446 ? 44.060 -17.913 -62.190 1.00 84.31 446 ARG A CA 1
ATOM 3507 C C . ARG A 1 446 ? 42.563 -17.845 -62.503 1.00 84.31 446 ARG A C 1
ATOM 3509 O O . ARG A 1 446 ? 41.759 -17.685 -61.593 1.00 84.31 446 ARG A O 1
ATOM 3516 N N . ILE A 1 447 ? 42.185 -17.995 -63.773 1.00 85.50 447 ILE A N 1
ATOM 3517 C CA . ILE A 1 447 ? 40.776 -18.085 -64.182 1.00 85.50 447 ILE A CA 1
ATOM 3518 C C . ILE A 1 447 ? 40.118 -19.364 -63.661 1.00 85.50 447 ILE A C 1
ATOM 3520 O O . ILE A 1 447 ? 38.985 -19.308 -63.198 1.00 85.50 447 ILE A O 1
ATOM 3524 N N . LEU A 1 448 ? 40.806 -20.507 -63.733 1.00 83.38 448 LEU A N 1
ATOM 3525 C CA . LEU A 1 448 ? 40.275 -21.772 -63.216 1.00 83.38 448 LEU A CA 1
ATOM 3526 C C . LEU A 1 448 ? 40.103 -21.729 -61.694 1.00 83.38 448 LEU A C 1
ATOM 3528 O O . LEU A 1 448 ? 39.081 -22.188 -61.194 1.00 83.38 448 LEU A O 1
ATOM 3532 N N . ASP A 1 449 ? 41.056 -21.129 -60.980 1.00 85.81 449 ASP A N 1
ATOM 3533 C CA . ASP A 1 449 ? 40.974 -20.962 -59.527 1.00 85.81 449 ASP A CA 1
ATOM 3534 C C . ASP A 1 449 ? 39.772 -20.074 -59.143 1.00 85.81 449 ASP A C 1
ATOM 3536 O O . ASP A 1 449 ? 38.973 -20.446 -58.289 1.00 85.81 449 ASP A O 1
ATOM 3540 N N . LEU A 1 450 ? 39.569 -18.956 -59.851 1.00 87.38 450 LEU A N 1
ATOM 3541 C CA . LEU A 1 450 ? 38.442 -18.045 -59.623 1.00 87.38 450 LEU A CA 1
ATOM 3542 C C . LEU A 1 450 ? 37.078 -18.672 -59.971 1.00 87.38 450 LEU A C 1
ATOM 3544 O O . LEU A 1 450 ? 36.083 -18.402 -59.303 1.00 87.38 450 LEU A O 1
ATOM 3548 N N . LEU A 1 451 ? 37.014 -19.523 -61.002 1.00 83.94 451 LEU A N 1
ATOM 3549 C CA . LEU A 1 451 ? 35.804 -20.282 -61.340 1.00 83.94 451 LEU A CA 1
ATOM 3550 C C . LEU A 1 451 ? 35.458 -21.309 -60.252 1.00 83.94 451 LEU A C 1
ATOM 3552 O O . LEU A 1 451 ? 34.289 -21.415 -59.891 1.00 83.94 451 LEU A O 1
ATOM 3556 N N . ASN A 1 452 ? 36.458 -21.989 -59.683 1.00 84.75 452 ASN A N 1
ATOM 3557 C CA . ASN A 1 452 ? 36.259 -22.905 -58.556 1.00 84.75 452 ASN A CA 1
ATOM 3558 C C . ASN A 1 452 ? 35.797 -22.162 -57.288 1.00 84.75 452 ASN A C 1
ATOM 3560 O O . ASN A 1 452 ? 34.927 -22.649 -56.570 1.00 84.75 452 ASN A O 1
ATOM 3564 N N . GLU A 1 453 ? 36.340 -20.969 -57.017 1.00 84.31 453 GLU A N 1
ATOM 3565 C CA . GLU A 1 453 ? 35.912 -20.124 -55.890 1.00 84.31 453 GLU A CA 1
ATOM 3566 C C . GLU A 1 453 ? 34.451 -19.662 -56.027 1.00 84.31 453 GLU A C 1
ATOM 3568 O O . GLU A 1 453 ? 33.727 -19.616 -55.030 1.00 84.31 453 GLU A O 1
ATOM 3573 N N . MET A 1 454 ? 34.004 -19.340 -57.247 1.00 81.94 454 MET A N 1
ATOM 3574 C CA . MET A 1 454 ? 32.606 -18.987 -57.533 1.00 81.94 454 MET A CA 1
ATOM 3575 C C . MET A 1 454 ? 31.666 -20.199 -57.448 1.00 81.94 454 MET A C 1
ATOM 3577 O O . MET A 1 454 ? 30.568 -20.086 -56.911 1.00 81.94 454 MET A O 1
ATOM 3581 N N . GLU A 1 455 ? 32.096 -21.371 -57.923 1.00 75.06 455 GLU A N 1
ATOM 3582 C CA . GLU A 1 455 ? 31.316 -22.612 -57.815 1.00 75.06 455 GLU A CA 1
ATOM 3583 C C . GLU A 1 455 ? 31.105 -23.029 -56.349 1.00 75.06 455 GLU A C 1
ATOM 3585 O O . GLU A 1 455 ? 30.011 -23.450 -55.970 1.00 75.06 455 GLU A O 1
ATOM 3590 N N . ALA A 1 456 ? 32.114 -22.823 -55.500 1.00 70.81 456 ALA A N 1
ATOM 3591 C CA . ALA A 1 456 ? 32.013 -23.056 -54.062 1.00 70.81 456 ALA A CA 1
ATOM 3592 C C . ALA A 1 456 ? 31.064 -22.072 -53.346 1.00 70.81 456 ALA A C 1
ATOM 3594 O O . ALA A 1 456 ? 30.458 -22.445 -52.343 1.00 70.81 456 ALA A O 1
ATOM 3595 N N . THR A 1 457 ? 30.896 -20.841 -53.852 1.00 66.00 457 THR A N 1
ATOM 3596 C CA . THR A 1 457 ? 29.984 -19.843 -53.253 1.00 66.00 457 THR A CA 1
ATOM 3597 C C . THR A 1 457 ? 28.516 -20.107 -53.616 1.00 66.00 457 THR A C 1
ATOM 3599 O O . THR A 1 457 ? 27.643 -19.949 -52.770 1.00 66.00 457 THR A O 1
ATOM 3602 N N . SER A 1 458 ? 28.225 -20.609 -54.823 1.00 57.88 458 SER A N 1
ATOM 3603 C CA . SER A 1 458 ? 26.849 -20.901 -55.269 1.00 57.88 458 SER A CA 1
ATOM 3604 C C . SER A 1 458 ? 26.211 -22.153 -54.644 1.00 57.88 458 SER A C 1
ATOM 3606 O O . SER A 1 458 ? 24.988 -22.259 -54.598 1.00 57.88 458 SER A O 1
ATOM 3608 N N . GLN A 1 459 ? 26.989 -23.118 -54.139 1.00 53.44 459 GLN A N 1
ATOM 3609 C CA . GLN A 1 459 ? 26.428 -24.333 -53.517 1.00 53.44 459 GLN A CA 1
ATOM 3610 C C . GLN A 1 459 ? 25.817 -24.092 -52.122 1.00 53.44 459 GLN A C 1
ATOM 3612 O O . GLN A 1 459 ? 25.034 -24.915 -51.646 1.00 53.44 459 GLN A O 1
ATOM 3617 N N . VAL A 1 460 ? 26.114 -22.957 -51.480 1.00 52.56 460 VAL A N 1
ATOM 3618 C CA . VAL A 1 460 ? 25.577 -22.594 -50.155 1.00 52.56 460 VAL A CA 1
ATOM 3619 C C . VAL A 1 460 ? 24.139 -22.039 -50.244 1.00 52.56 460 VAL A C 1
ATOM 3621 O O . VAL A 1 460 ? 23.379 -22.124 -49.277 1.00 52.56 460 VAL A O 1
ATOM 3624 N N . GLU A 1 461 ? 23.703 -21.578 -51.424 1.00 51.16 461 GLU A N 1
ATOM 3625 C CA . GLU A 1 461 ? 22.418 -20.883 -51.638 1.00 51.16 461 GLU A CA 1
ATOM 3626 C C . GLU A 1 461 ? 21.157 -21.764 -51.479 1.00 51.16 461 GLU A C 1
ATOM 3628 O O . GLU A 1 461 ? 20.044 -21.246 -51.365 1.00 51.16 461 GLU A O 1
ATOM 3633 N N . HIS A 1 462 ? 21.276 -23.094 -51.396 1.00 44.00 462 HIS A N 1
ATOM 3634 C CA . HIS A 1 462 ? 20.104 -23.979 -51.296 1.00 44.00 462 HIS A CA 1
ATOM 3635 C C . HIS A 1 462 ? 19.588 -24.252 -49.870 1.00 44.00 462 HIS A C 1
ATOM 3637 O O . HIS A 1 462 ? 18.552 -24.902 -49.722 1.00 44.00 462 HIS A O 1
ATOM 3643 N N . CYS A 1 463 ? 20.236 -23.734 -48.820 1.00 38.53 463 CYS A N 1
ATOM 3644 C CA . CYS A 1 463 ? 19.835 -24.003 -47.429 1.00 38.53 463 CYS A CA 1
ATOM 3645 C C . CYS A 1 463 ? 18.897 -22.934 -46.812 1.00 38.53 463 CYS A C 1
ATOM 3647 O O . CYS A 1 463 ? 18.295 -23.172 -45.765 1.00 38.53 463 CYS A O 1
ATOM 3649 N N . GLY A 1 464 ? 18.730 -21.766 -47.450 1.00 45.12 464 GLY A N 1
ATOM 3650 C CA . GLY A 1 464 ? 17.993 -20.622 -46.878 1.00 45.12 464 GLY A CA 1
ATOM 3651 C C . GLY A 1 464 ? 16.505 -20.512 -47.244 1.00 45.12 464 GLY A C 1
ATOM 3652 O O . GLY A 1 464 ? 15.723 -19.953 -46.482 1.00 45.12 464 GLY A O 1
ATOM 3653 N N . LEU A 1 465 ? 16.068 -21.076 -48.376 1.00 45.62 465 LEU A N 1
ATOM 3654 C CA . LEU A 1 465 ? 14.709 -20.849 -48.904 1.00 45.62 465 LEU A CA 1
ATOM 3655 C C . LEU A 1 465 ? 13.613 -21.758 -48.309 1.00 45.62 465 LEU A C 1
ATOM 3657 O O . LEU A 1 465 ? 12.440 -21.589 -48.638 1.00 45.62 465 LEU A O 1
ATOM 3661 N N . GLN A 1 466 ? 13.952 -22.712 -47.434 1.00 44.25 466 GLN A N 1
ATOM 3662 C CA . GLN A 1 466 ? 12.978 -23.661 -46.863 1.00 44.25 466 GLN A CA 1
ATOM 3663 C C . GLN A 1 466 ? 12.412 -23.280 -45.484 1.00 44.25 466 GLN A C 1
ATOM 3665 O O . GLN A 1 466 ? 11.589 -24.019 -44.949 1.00 44.25 466 GLN A O 1
ATOM 3670 N N . LYS A 1 467 ? 12.765 -22.127 -44.905 1.00 44.72 467 LYS A N 1
ATOM 3671 C CA . LYS A 1 467 ? 12.221 -21.690 -43.603 1.00 44.72 467 LYS A CA 1
ATOM 3672 C C . LYS A 1 467 ? 11.037 -20.726 -43.733 1.00 44.72 467 LYS A C 1
ATOM 3674 O O . LYS A 1 467 ? 10.946 -19.739 -43.014 1.00 44.72 467 LYS A O 1
ATOM 3679 N N . PHE A 1 468 ? 10.072 -21.038 -44.597 1.00 42.53 468 PHE A N 1
ATOM 3680 C CA . PHE A 1 468 ? 8.712 -20.526 -44.407 1.00 42.53 468 PHE A CA 1
ATOM 3681 C C . PHE A 1 468 ? 8.014 -21.412 -43.372 1.00 42.53 468 PHE A C 1
ATOM 3683 O O . PHE A 1 468 ? 7.341 -22.382 -43.713 1.00 42.53 468 PHE A O 1
ATOM 3690 N N . HIS A 1 469 ? 8.202 -21.106 -42.088 1.00 44.19 469 HIS A N 1
ATOM 3691 C CA . HIS A 1 469 ? 7.387 -21.708 -41.037 1.00 44.19 469 HIS A CA 1
ATOM 3692 C C . HIS A 1 469 ? 5.965 -21.124 -41.112 1.00 44.19 469 HIS A C 1
ATOM 3694 O O . HIS A 1 469 ? 5.813 -19.902 -41.035 1.00 44.19 469 HIS A O 1
ATOM 3700 N N . PRO A 1 470 ? 4.909 -21.948 -41.260 1.00 50.94 470 PRO A N 1
ATOM 3701 C CA . PRO A 1 470 ? 3.540 -21.462 -41.167 1.00 50.94 470 PRO A CA 1
ATOM 3702 C C . PRO A 1 470 ? 3.305 -20.876 -39.773 1.00 50.94 470 PRO A C 1
ATOM 3704 O O . PRO A 1 470 ? 3.662 -21.487 -38.766 1.00 50.94 470 PRO A O 1
ATOM 3707 N N . CYS A 1 471 ? 2.698 -19.692 -39.725 1.00 46.88 471 CYS A N 1
ATOM 3708 C CA . CYS A 1 471 ? 2.244 -19.043 -38.498 1.00 46.88 471 CYS A CA 1
ATOM 3709 C C . CYS A 1 471 ? 1.459 -20.039 -37.608 1.00 46.88 471 CYS A C 1
ATOM 3711 O O . CYS A 1 471 ? 0.435 -20.557 -38.060 1.00 46.88 471 CYS A O 1
ATOM 3713 N N . PRO A 1 472 ? 1.853 -20.272 -36.339 1.00 52.84 472 PRO A N 1
ATOM 3714 C CA . PRO A 1 472 ? 1.145 -21.196 -35.444 1.00 52.84 472 PRO A CA 1
ATOM 3715 C C . PRO A 1 472 ? -0.253 -20.702 -35.020 1.00 52.84 472 PRO A C 1
ATOM 3717 O O . PRO A 1 472 ? -1.004 -21.447 -34.402 1.00 52.84 472 PRO A O 1
ATOM 3720 N N . LEU A 1 473 ? -0.622 -19.465 -35.376 1.00 54.44 473 LEU A N 1
ATOM 3721 C CA . LEU A 1 473 ? -1.920 -18.839 -35.090 1.00 54.44 473 LEU A CA 1
ATOM 3722 C C . LEU A 1 473 ? -2.808 -18.676 -36.339 1.00 54.44 473 LEU A C 1
ATOM 3724 O O . LEU A 1 473 ? -3.922 -18.172 -36.242 1.00 54.44 473 LEU A O 1
ATOM 3728 N N . CYS A 1 474 ? -2.334 -19.096 -37.516 1.00 48.47 474 CYS A N 1
ATOM 3729 C CA . CYS A 1 474 ? -2.986 -18.841 -38.795 1.00 48.47 474 CYS A CA 1
ATOM 3730 C C . CYS A 1 474 ? -3.111 -20.151 -39.588 1.00 48.47 474 CYS A C 1
ATOM 3732 O O . CYS A 1 474 ? -2.353 -20.404 -40.524 1.00 48.47 474 CYS A O 1
ATOM 3734 N N . SER A 1 475 ? -4.075 -21.007 -39.248 1.00 49.09 475 SER A N 1
ATOM 3735 C CA . SER A 1 475 ? -4.383 -22.212 -40.029 1.00 49.09 475 SER A CA 1
ATOM 3736 C C . SER A 1 475 ? -5.153 -21.877 -41.313 1.00 49.09 475 SER A C 1
ATOM 3738 O O . SER A 1 475 ? -6.279 -22.317 -41.498 1.00 49.09 475 SER A O 1
ATOM 3740 N N . GLY A 1 476 ? -4.550 -21.085 -42.207 1.00 47.91 476 GLY A N 1
ATOM 3741 C CA . GLY A 1 476 ? -4.797 -21.109 -43.657 1.00 47.91 476 GLY A CA 1
ATOM 3742 C C . GLY A 1 476 ? -6.246 -21.103 -44.171 1.00 47.91 476 GLY A C 1
ATOM 3743 O O . GLY A 1 476 ? -6.471 -21.520 -45.304 1.00 47.91 476 GLY A O 1
ATOM 3744 N N . LYS A 1 477 ? -7.230 -20.647 -43.395 1.00 42.56 477 LYS A N 1
ATOM 3745 C CA . LYS A 1 477 ? -8.606 -20.437 -43.845 1.00 42.56 477 LYS A CA 1
ATOM 3746 C C . LYS A 1 477 ? -8.875 -18.944 -43.843 1.00 42.56 477 LYS A C 1
ATOM 3748 O O . LYS A 1 477 ? -9.131 -18.355 -42.797 1.00 42.56 477 LYS A O 1
ATOM 3753 N N . LEU A 1 478 ? -8.827 -18.343 -45.031 1.00 42.94 478 LEU A N 1
ATOM 3754 C CA . LEU A 1 478 ? -9.566 -17.110 -45.259 1.00 42.94 478 LEU A CA 1
ATOM 3755 C C . LEU A 1 478 ? -11.035 -17.407 -44.942 1.00 42.94 478 LEU A C 1
ATOM 3757 O O . LEU A 1 478 ? -11.643 -18.277 -45.565 1.00 42.94 478 LEU A O 1
ATOM 3761 N N . ILE A 1 479 ? -11.593 -16.695 -43.966 1.00 39.38 479 ILE A N 1
ATOM 3762 C CA . ILE A 1 479 ? -13.038 -16.533 -43.860 1.00 39.38 479 ILE A CA 1
ATOM 3763 C C . ILE A 1 479 ? -13.426 -15.696 -45.076 1.00 39.38 479 ILE A C 1
ATOM 3765 O O . ILE A 1 479 ? -13.166 -14.497 -45.129 1.00 39.38 479 ILE A O 1
ATOM 3769 N N . THR A 1 480 ? -13.969 -16.356 -46.092 1.00 35.47 480 THR A N 1
ATOM 3770 C CA . THR A 1 480 ? -14.755 -15.693 -47.127 1.00 35.47 480 THR A CA 1
ATOM 3771 C C . THR A 1 480 ? -15.996 -15.118 -46.454 1.00 35.47 480 THR A C 1
ATOM 3773 O O . THR A 1 480 ? -16.829 -15.886 -45.965 1.00 35.47 480 THR A O 1
ATOM 3776 N N . VAL A 1 481 ? -16.082 -13.790 -46.402 1.00 36.59 481 VAL A N 1
ATOM 3777 C CA . VAL A 1 481 ? -17.362 -13.073 -46.351 1.00 36.59 481 VAL A CA 1
ATOM 3778 C C . VAL A 1 481 ? -17.763 -12.767 -47.782 1.00 36.59 481 VAL A C 1
ATOM 3780 O O . VAL A 1 481 ? -16.867 -12.322 -48.538 1.00 36.59 481 VAL A O 1
#

Organism: Cherax quadricarinatus (NCBI:txid27406)

pLDDT: mean 74.13, std 24.97, range [27.69, 98.5]

Secondary structure (DSSP, 8-state):
-HHHHHHHHHHHHHHHHHHHHHHHHHHHHHHHHHHHHHHHHHHHHHHHHHHHHHHHHHHHHHHHHHHHHHHHHHHHHHHHHHHHHHHHHHHHHHHHHHHHHHHHHHHHHHHHHHHHHHHHHHHHHHHHHHHHHHHHHHHHHHHHHHHHHHHHHHHHHHHHHTT------------------SSHHHHHHHHHHHHHHHHHHHHHHHHHHHHHHHHHHHHHHHHHHHHTT---------------------HHHHHHHHHHHHHHHHHHHHHHHHHHHHHHHHHHHHHHHHHHHHHHHHHHHHHHHHHHHHHHHHHHHHHHHHHHHHHHHHHHHHHHHHHHHHHHHHHHHHHT-TT-HHHHHHHHHHHHHS-------S------------------------------------------------------------PPPHHHHHHHHHHHHHHHHHGGGGSSTT--PPPTT--S-----

Sequence (481 aa):
MQSDKVAAARALTQNKQLKEQLEELQSGFIIMSNKKLELTEKLEKELHVRKALNQEIATLNEDITNMKQQLVEKDRDITVLRENGESLGAHLMSINQSQHQTDVNQMMQAMEQLSKENTTYEEHVSKLEEKLRLSQVETEELSRQNSKLHNLITEYSSQTTRNENLQSTTVNTSDEMNSENNEGSSNLLSEIASLTALVSKLELERNNLQSQLNSERTKCAKLSQDAAQELPQTVITSQPTATQPSKELSVESFLSLQEAHKALEDRFSRSMKQVAELSDDKQRLEHVIQQLQVETETIGDYITIYQFQRGVMKQQARERELELSSLLHEREEMRIKLATLQDLVSTLALEKGPDHEKVIKMTNVIKSRSSVPHGVEKGVPTLVNGTAAEETTVDVTESTTHAVNGEDQSLGEDTRSPTSDSGIPARPDVYHLGEGYSKKSPTVQRILDLLNEMEATSQVEHCGLQKFHPCPLCSGKLITV

InterPro domains:
  IPR024858 Golgin subfamily A [PTHR10881] (1-471)
  IPR043976 Golgin subfamily A, conserved domain [PF15070] (1-359)

Radius of gyration: 69.94 Å; chains: 1; bounding box: 148×91×202 Å